Protein AF-G0PHS4-F1 (afdb_monomer)

Foldseek 3Di:
DDPVVLVVLQVVLVCCVPPVCNPVLLVAQADEDNVVSDPDDPSLLVSVQRHQEDDPDALVSQQVQDADPDAHEYEHELQNQQVLLCVLCPPPDDLVSSVVSLLVSHAARRHEEEYEYEWEQAEAAPPDDDQDGTWWGFLVSVLVNCVRNVYAEYEYEYAHPDDNDHDDCVSVVVVSGDTDDLQDDLPDADDDDAREHAEYEYECLRPDQLLDLLQDDDDPRNSRNLSNVVSCVRRYQYQYYEYDDSEDELLSQVRVQVNVVSVVVSVVVVLVSCVVVVHAQHEYHYEYEYEHPDLVVSLVCVVVVVRPDDDDPVQQVPFDDWDKDKDWAAPSDPPVDPVRRGTFIWIWTWGWGDDNSYTYIYTYIYGPVNLPDDDPRPRSVVVSVVTD

Radius of gyration: 22.69 Å; Cα contacts (8 Å, |Δi|>4): 704; chains: 1; bounding box: 53×57×62 Å

Sequence (388 aa):
MKVRDFNVWKALHDAIHLELIGEHRQSIRKFVGVERLCKDCEDCLAIAKIAEEYGPIKLRNLRRLEKVEHPRKLIITSQLLDHIAIECVSNFVSKEECFERLDNIIKPDLSRDTLILWLSESQKKRGNTGLRNHFHIPLEILEMLIRKWCIKHLRIHFVFEGYNTIHMDYWMDTEYFTAFRFNDREDFVVREPRMKLDSIEVDLIDSFYCRRDFARVSAAGDRGYSNLLVNIQKVFSTNLISIKNLFKSSLELPEVHIAFRRILKILSKSGRIQIDCKEPVLTVNFEHLILIPDFLEFSSNAEQGNVTYFDVPEEFSNSKSPSFFVSRRPPLEPIYSPKGVMNMKFIGKKYVIEHNGVVFNLGIFLNETAVNQETTNRNVKEFLNFFV

Mean predicted aligned error: 9.11 Å

Secondary structure (DSSP, 8-state):
--HHHHHHHHHHHHHIIIIIIGGGGGG--EEESGGGT-SS-HHHHHHHTT-SEEEPPPHHHHHHPPP-SS-BEEEEEHHHHHHHHHHHHTTS--HHHHHHHHHHHS-TTS-BEEEEEEEESS-B-TT--S--PPPPEEHHHHHHHHHHTTEEEEEEEEETT--S-B---GGGGG--S-EE-TT--TT--PPSSPEE-SEEEEE-TT-SHHHHHHHS---TT--SGGGHHHHHHHHEE-SEEEEEEEEEEGGGGGGHHHHHHHHHHHHHHHHHHHHHHT---EEEEEEEEEE-S-HHHHHHHHHTT-S------HHHHTSS-PEEEEEEE--SS--SSTT--SPEEEEEEEEEEEETTEEEEEEEEEEHHHHT-----HHHHHHHHHH-

Structure (mmCIF, N/CA/C/O backbone):
data_AF-G0PHS4-F1
#
_entry.id   AF-G0PHS4-F1
#
loop_
_atom_site.group_PDB
_atom_site.id
_atom_site.type_symbol
_atom_site.label_atom_id
_atom_site.label_alt_id
_atom_site.label_comp_id
_atom_site.label_asym_id
_atom_site.label_entity_id
_atom_site.label_seq_id
_atom_site.pdbx_PDB_ins_code
_atom_site.Cartn_x
_atom_site.Cartn_y
_atom_site.Cartn_z
_atom_site.occupancy
_atom_site.B_iso_or_equiv
_atom_site.auth_seq_id
_atom_site.auth_comp_id
_atom_site.auth_asym_id
_atom_site.auth_atom_id
_atom_site.pdbx_PDB_model_num
ATOM 1 N N . MET A 1 1 ? 23.741 -17.208 -2.038 1.00 48.12 1 MET A N 1
ATOM 2 C CA . MET A 1 1 ? 22.849 -18.379 -1.872 1.00 48.12 1 MET A CA 1
ATOM 3 C C . MET A 1 1 ? 23.711 -19.626 -1.914 1.00 48.12 1 MET A C 1
ATOM 5 O O . MET A 1 1 ? 24.487 -19.746 -2.855 1.00 48.12 1 MET A O 1
ATOM 9 N N . LYS A 1 2 ? 23.660 -20.492 -0.895 1.00 39.34 2 LYS A N 1
ATOM 10 C CA . LYS A 1 2 ? 24.432 -21.745 -0.899 1.00 39.34 2 LYS A CA 1
ATOM 11 C C . LYS A 1 2 ? 23.726 -22.754 -1.817 1.00 39.34 2 LYS A C 1
ATOM 13 O O . LYS A 1 2 ? 22.506 -22.746 -1.918 1.00 39.34 2 LYS A O 1
ATOM 18 N N . VAL A 1 3 ? 24.485 -23.628 -2.479 1.00 48.12 3 VAL A N 1
ATOM 19 C CA . VAL A 1 3 ? 23.985 -24.610 -3.471 1.00 48.12 3 VAL A CA 1
ATOM 20 C C . VAL A 1 3 ? 22.869 -25.516 -2.915 1.00 48.12 3 VAL A C 1
ATOM 22 O O . VAL A 1 3 ? 21.973 -25.903 -3.658 1.00 48.12 3 VAL A O 1
ATOM 25 N N . ARG A 1 4 ? 22.863 -25.791 -1.600 1.00 45.81 4 ARG A N 1
ATOM 26 C CA . ARG A 1 4 ? 21.818 -26.586 -0.926 1.00 45.81 4 ARG A CA 1
ATOM 27 C C . ARG A 1 4 ? 20.432 -25.931 -0.928 1.00 45.81 4 ARG A C 1
ATOM 29 O O . ARG A 1 4 ? 19.447 -26.653 -1.006 1.00 45.81 4 ARG A O 1
ATOM 36 N N . ASP A 1 5 ? 20.349 -24.602 -0.913 1.00 64.31 5 ASP A N 1
ATOM 37 C CA . ASP A 1 5 ? 19.058 -23.904 -0.867 1.00 64.31 5 ASP A CA 1
ATOM 38 C C . ASP A 1 5 ? 18.329 -24.014 -2.215 1.00 64.31 5 ASP A C 1
ATOM 40 O O . ASP A 1 5 ? 17.113 -24.156 -2.266 1.00 64.31 5 ASP A O 1
ATOM 44 N N . PHE A 1 6 ? 19.068 -23.998 -3.332 1.00 68.19 6 PHE A N 1
ATOM 45 C CA . PHE A 1 6 ? 18.485 -23.946 -4.677 1.00 68.19 6 PHE A CA 1
ATOM 46 C C . PHE A 1 6 ? 17.648 -25.184 -5.034 1.00 68.19 6 PHE A C 1
ATOM 48 O O . PHE A 1 6 ? 16.579 -25.043 -5.623 1.00 68.19 6 PHE A O 1
ATOM 55 N N . ASN A 1 7 ? 18.097 -26.383 -4.648 1.00 76.50 7 ASN A N 1
ATOM 56 C CA . ASN A 1 7 ? 17.364 -27.621 -4.932 1.00 76.50 7 ASN A CA 1
ATOM 57 C C . ASN A 1 7 ? 16.054 -27.709 -4.139 1.00 76.50 7 ASN A C 1
ATOM 59 O O . ASN A 1 7 ? 15.061 -28.195 -4.671 1.00 76.50 7 ASN A O 1
ATOM 63 N N . VAL A 1 8 ? 16.031 -27.189 -2.907 1.00 83.75 8 VAL A N 1
ATOM 64 C CA . VAL A 1 8 ? 14.815 -27.128 -2.081 1.00 83.75 8 VAL A CA 1
ATOM 65 C C . VAL A 1 8 ? 13.806 -26.155 -2.687 1.00 83.75 8 VAL A C 1
ATOM 67 O O . VAL A 1 8 ? 12.642 -26.508 -2.851 1.00 83.75 8 VAL A O 1
ATOM 70 N N . TRP A 1 9 ? 14.250 -24.960 -3.090 1.00 83.56 9 TRP A N 1
ATOM 71 C CA . TRP A 1 9 ? 13.376 -23.971 -3.731 1.00 83.56 9 TRP A CA 1
ATOM 72 C C . TRP A 1 9 ? 12.781 -24.481 -5.041 1.00 83.56 9 TRP A C 1
ATOM 74 O O . TRP A 1 9 ? 11.598 -24.267 -5.298 1.00 83.56 9 TRP A O 1
ATOM 84 N N . LYS A 1 10 ? 13.584 -25.190 -5.843 1.00 84.75 10 LYS A N 1
ATOM 85 C CA . LYS A 1 10 ? 13.115 -25.803 -7.084 1.00 84.75 10 LYS A CA 1
ATOM 86 C C . LYS A 1 10 ? 12.106 -26.924 -6.821 1.00 84.75 10 LYS A C 1
ATOM 88 O O . LYS A 1 10 ? 11.050 -26.920 -7.433 1.00 84.75 10 LYS A O 1
ATOM 93 N N . ALA A 1 11 ? 12.389 -27.832 -5.887 1.00 88.31 11 ALA A N 1
ATOM 94 C CA . ALA A 1 11 ? 11.456 -28.904 -5.539 1.00 88.31 11 ALA A CA 1
ATOM 95 C C . ALA A 1 11 ? 10.117 -28.351 -5.024 1.00 88.31 11 ALA A C 1
ATOM 97 O O . ALA A 1 11 ? 9.062 -28.824 -5.432 1.00 88.31 11 ALA A O 1
ATOM 98 N N . LEU A 1 12 ? 10.152 -27.306 -4.189 1.00 89.81 12 LEU A N 1
ATOM 99 C CA . LEU A 1 12 ? 8.945 -26.635 -3.710 1.00 89.81 12 LEU A CA 1
ATOM 100 C C . LEU A 1 12 ? 8.177 -25.946 -4.847 1.00 89.81 12 LEU A C 1
ATOM 102 O O . LEU A 1 12 ? 6.957 -26.053 -4.913 1.00 89.81 12 LEU A O 1
ATOM 106 N N . HIS A 1 13 ? 8.878 -25.253 -5.747 1.00 91.31 13 HIS A N 1
ATOM 107 C CA . HIS A 1 13 ? 8.275 -24.662 -6.940 1.00 91.31 13 HIS A CA 1
ATOM 108 C C . HIS A 1 13 ? 7.559 -25.718 -7.793 1.00 91.31 13 HIS A C 1
ATOM 110 O O . HIS A 1 13 ? 6.400 -25.532 -8.162 1.00 91.31 13 HIS A O 1
ATOM 116 N N . ASP A 1 14 ? 8.234 -26.830 -8.075 1.00 90.31 14 ASP A N 1
ATOM 117 C CA . ASP A 1 14 ? 7.697 -27.893 -8.919 1.00 90.31 14 ASP A CA 1
ATOM 118 C C . ASP A 1 14 ? 6.492 -28.565 -8.237 1.00 90.31 14 ASP A C 1
ATOM 120 O O . ASP A 1 14 ? 5.463 -28.757 -8.881 1.00 90.31 14 ASP A O 1
ATOM 124 N N . ALA A 1 15 ? 6.548 -28.801 -6.920 1.00 91.94 15 ALA A N 1
ATOM 125 C CA . ALA A 1 15 ? 5.415 -29.306 -6.141 1.00 91.94 15 ALA A CA 1
ATOM 126 C C . ALA A 1 15 ? 4.210 -28.348 -6.164 1.00 91.94 15 ALA A C 1
ATOM 128 O O . ALA A 1 15 ? 3.079 -28.786 -6.349 1.00 91.94 15 ALA A O 1
ATOM 129 N N . ILE A 1 16 ? 4.418 -27.030 -6.062 1.00 90.62 16 ILE A N 1
ATOM 130 C CA . ILE A 1 16 ? 3.322 -26.053 -6.193 1.00 90.62 16 ILE A CA 1
ATOM 131 C C . ILE A 1 16 ? 2.664 -26.169 -7.571 1.00 90.62 16 ILE A C 1
ATOM 133 O O . ILE A 1 16 ? 1.439 -26.200 -7.670 1.00 90.62 16 ILE A O 1
ATOM 137 N N . HIS A 1 17 ? 3.456 -26.250 -8.639 1.00 90.94 17 HIS A N 1
ATOM 138 C CA . HIS A 1 17 ? 2.921 -26.329 -9.996 1.00 90.94 17 HIS A CA 1
ATOM 139 C C . HIS A 1 17 ? 2.239 -27.664 -10.312 1.00 90.94 17 HIS A C 1
ATOM 141 O O . HIS A 1 17 ? 1.251 -27.666 -11.047 1.00 90.94 17 HIS A O 1
ATOM 147 N N . LEU A 1 18 ? 2.759 -28.776 -9.790 1.00 90.62 18 LEU A N 1
ATOM 148 C CA . LEU A 1 18 ? 2.270 -30.123 -10.087 1.00 90.62 18 LEU A CA 1
ATOM 149 C C . LEU A 1 18 ? 1.137 -30.555 -9.154 1.00 90.62 18 LEU A C 1
ATOM 151 O O . LEU A 1 18 ? 0.143 -31.094 -9.628 1.00 90.62 18 LEU A O 1
ATOM 155 N N . GLU A 1 19 ? 1.269 -30.304 -7.852 1.00 91.38 19 GLU A N 1
ATOM 156 C CA . GLU A 1 19 ? 0.361 -30.839 -6.831 1.00 91.38 19 GLU A CA 1
ATOM 157 C C . GLU A 1 19 ? -0.712 -29.831 -6.414 1.00 91.38 19 GLU A C 1
ATOM 159 O O . GLU A 1 19 ? -1.876 -30.201 -6.284 1.00 91.38 19 GLU A O 1
ATOM 164 N N . LEU A 1 20 ? -0.351 -28.556 -6.211 1.00 89.25 20 LEU A N 1
ATOM 165 C CA . LEU A 1 20 ? -1.313 -27.544 -5.744 1.00 89.25 20 LEU A CA 1
ATOM 166 C C . LEU A 1 20 ? -2.090 -26.893 -6.887 1.00 89.25 20 LEU A C 1
ATOM 168 O O . LEU A 1 20 ? -3.297 -26.692 -6.781 1.00 89.25 20 LEU A O 1
ATOM 172 N N . ILE A 1 21 ? -1.398 -26.521 -7.963 1.00 90.75 21 ILE A N 1
ATOM 173 C CA . ILE A 1 21 ? -2.022 -25.885 -9.127 1.00 90.75 21 ILE A CA 1
ATOM 174 C C . ILE A 1 21 ? -2.542 -26.957 -10.086 1.00 90.75 21 ILE A C 1
ATOM 176 O O . ILE A 1 21 ? -3.690 -26.879 -10.524 1.00 90.75 21 ILE A O 1
ATOM 180 N N . GLY A 1 22 ? -1.701 -27.943 -10.416 1.00 88.81 22 GLY A N 1
ATOM 181 C CA . GLY A 1 22 ? -2.051 -29.075 -11.271 1.00 88.81 22 GLY A CA 1
ATOM 182 C C . GLY A 1 22 ? -2.713 -28.643 -12.581 1.00 88.81 22 GLY A C 1
ATOM 183 O O . GLY A 1 22 ? -2.204 -27.783 -13.308 1.00 88.81 22 GLY A O 1
ATOM 184 N N . GLU A 1 23 ? -3.878 -29.224 -12.864 1.00 88.12 23 GLU A N 1
ATOM 185 C CA . GLU A 1 23 ? -4.691 -28.938 -14.055 1.00 88.12 23 GLU A CA 1
ATOM 186 C C . GLU A 1 23 ? -5.498 -27.632 -13.940 1.00 88.12 23 GLU A C 1
ATOM 188 O O . GLU A 1 23 ? -5.992 -27.099 -14.934 1.00 88.12 23 GLU A O 1
ATOM 193 N N . HIS A 1 24 ? -5.591 -27.046 -12.745 1.00 88.19 24 HIS A N 1
ATOM 194 C CA . HIS A 1 24 ? -6.433 -25.882 -12.466 1.00 88.19 24 HIS A CA 1
ATOM 195 C C . HIS A 1 24 ? -5.766 -24.537 -12.790 1.00 88.19 24 HIS A C 1
ATOM 197 O O . HIS A 1 24 ? -6.253 -23.488 -12.363 1.00 88.19 24 HIS A O 1
ATOM 203 N N . ARG A 1 25 ? -4.686 -24.527 -13.586 1.00 84.25 25 ARG A N 1
ATOM 204 C CA . ARG A 1 25 ? -3.913 -23.321 -13.956 1.00 84.25 25 ARG A CA 1
ATOM 205 C C . ARG A 1 25 ? -4.791 -22.172 -14.451 1.00 84.25 25 ARG A C 1
ATOM 207 O O . ARG A 1 25 ? -4.609 -21.042 -14.016 1.00 84.25 25 ARG A O 1
ATOM 214 N N . GLN A 1 26 ? -5.772 -22.475 -15.302 1.00 85.62 26 GLN A N 1
ATOM 215 C CA . GLN A 1 26 ? -6.677 -21.483 -15.899 1.00 85.62 26 GLN A CA 1
ATOM 216 C C . GLN A 1 26 ? -7.632 -20.826 -14.888 1.00 85.62 26 GLN A C 1
ATOM 218 O O . GLN A 1 26 ? -8.225 -19.794 -15.178 1.00 85.62 26 GLN A O 1
ATOM 223 N N . SER A 1 27 ? -7.783 -21.406 -13.695 1.00 88.12 27 SER A N 1
ATOM 224 C CA . SER A 1 27 ? -8.666 -20.885 -12.644 1.00 88.12 27 SER A CA 1
ATOM 225 C C . SER A 1 27 ? -7.956 -19.966 -11.642 1.00 88.12 27 SER A C 1
ATOM 227 O O . SER A 1 27 ? -8.602 -19.381 -10.769 1.00 88.12 27 SER A O 1
ATOM 229 N N . ILE A 1 28 ? -6.629 -19.824 -11.749 1.00 89.25 28 ILE A N 1
ATOM 230 C CA . ILE A 1 28 ? -5.829 -19.039 -10.809 1.00 89.25 28 ILE A CA 1
ATOM 231 C C . ILE A 1 28 ? -6.103 -17.547 -11.004 1.00 89.25 28 ILE A C 1
ATOM 233 O O . ILE A 1 28 ? -5.640 -16.923 -11.955 1.00 89.25 28 ILE A O 1
ATOM 237 N N . ARG A 1 29 ? -6.822 -16.953 -10.047 1.00 89.62 29 ARG A N 1
ATOM 238 C CA . ARG A 1 29 ? -7.102 -15.508 -10.038 1.00 89.62 29 ARG A CA 1
ATOM 239 C C . ARG A 1 29 ? -5.981 -14.685 -9.418 1.00 89.62 29 ARG A C 1
ATOM 241 O O . ARG A 1 29 ? -5.721 -13.573 -9.863 1.00 89.62 29 ARG A O 1
ATOM 248 N N . LYS A 1 30 ? -5.320 -15.221 -8.390 1.00 91.38 30 LYS A N 1
ATOM 249 C CA . LYS A 1 30 ? -4.234 -14.547 -7.670 1.00 91.38 30 LYS A CA 1
ATOM 250 C C . LYS A 1 30 ? -2.984 -15.404 -7.684 1.00 91.38 30 LYS A C 1
ATOM 252 O O . LYS A 1 30 ? -3.014 -16.534 -7.207 1.00 91.38 30 LYS A O 1
ATOM 257 N N . PHE A 1 31 ? -1.891 -14.851 -8.191 1.00 90.31 31 PHE A N 1
ATOM 258 C CA . PHE A 1 31 ? -0.603 -15.526 -8.244 1.00 90.31 31 PHE A CA 1
ATOM 259 C C . PHE A 1 31 ? 0.480 -14.600 -7.694 1.00 90.31 31 PHE A C 1
ATOM 261 O O . PHE A 1 31 ? 1.096 -13.821 -8.423 1.00 90.31 31 PHE A O 1
ATOM 268 N N . VAL A 1 32 ? 0.645 -14.651 -6.370 1.00 89.56 32 VAL A N 1
ATOM 269 C CA . VAL A 1 32 ? 1.466 -13.711 -5.603 1.00 89.56 32 VAL A CA 1
ATOM 270 C C . VAL A 1 32 ? 2.495 -14.455 -4.752 1.00 89.56 32 VAL A C 1
ATOM 272 O O . VAL A 1 32 ? 2.148 -15.433 -4.097 1.00 89.56 32 VAL A O 1
ATOM 275 N N . GLY A 1 33 ? 3.754 -14.008 -4.743 1.00 83.25 33 GLY A N 1
ATOM 276 C CA . GLY A 1 33 ? 4.807 -14.530 -3.853 1.00 83.25 33 GLY A CA 1
ATOM 277 C C . GLY A 1 33 ? 5.612 -15.727 -4.389 1.00 83.25 33 GLY A C 1
ATOM 278 O O . GLY A 1 33 ? 6.630 -16.100 -3.799 1.00 83.25 33 GLY A O 1
ATOM 279 N N . VAL A 1 34 ? 5.210 -16.330 -5.514 1.00 82.75 34 VAL A N 1
ATOM 280 C CA . VAL A 1 34 ? 5.909 -17.485 -6.125 1.00 82.75 34 VAL A CA 1
ATOM 281 C C . VAL A 1 34 ? 7.213 -17.075 -6.824 1.00 82.75 34 VAL A C 1
ATOM 283 O O . VAL A 1 34 ? 8.114 -17.893 -7.024 1.00 82.75 34 VAL A O 1
ATOM 286 N N . GLU A 1 35 ? 7.403 -15.786 -7.106 1.00 76.44 35 GLU A N 1
ATOM 287 C CA . GLU A 1 35 ? 8.644 -15.235 -7.654 1.00 76.44 35 GLU A CA 1
ATOM 288 C C . GLU A 1 35 ? 9.862 -15.467 -6.742 1.00 76.44 35 GLU A C 1
ATOM 290 O O . GLU A 1 35 ? 11.004 -15.367 -7.197 1.00 76.44 35 GLU A O 1
ATOM 295 N N . ARG A 1 36 ? 9.633 -15.796 -5.465 1.00 72.81 36 ARG A N 1
ATOM 296 C CA . ARG A 1 36 ? 10.658 -16.218 -4.496 1.00 72.81 36 ARG A CA 1
ATOM 297 C C . ARG A 1 36 ? 11.293 -17.555 -4.860 1.00 72.81 36 ARG A C 1
ATOM 299 O O . ARG A 1 36 ? 12.487 -17.759 -4.662 1.00 72.81 36 ARG A O 1
ATOM 306 N N . LEU A 1 37 ? 10.465 -18.458 -5.369 1.00 78.94 37 LEU A N 1
ATOM 307 C CA . LEU A 1 37 ? 10.803 -19.851 -5.648 1.00 78.94 37 LEU A CA 1
ATOM 308 C C . LEU A 1 37 ? 11.294 -20.002 -7.088 1.00 78.94 37 LEU A C 1
ATOM 310 O O . LEU A 1 37 ? 12.074 -20.898 -7.403 1.00 78.94 37 LEU A O 1
ATOM 314 N N . CYS A 1 38 ? 10.849 -19.092 -7.959 1.00 79.81 38 CYS A N 1
ATOM 315 C CA . CYS A 1 38 ? 11.047 -19.173 -9.391 1.00 79.81 38 CYS A CA 1
ATOM 316 C C . CYS A 1 38 ? 11.918 -18.044 -9.954 1.00 79.81 38 CYS A C 1
ATOM 318 O O . CYS A 1 38 ? 11.714 -16.859 -9.681 1.00 79.81 38 CYS A O 1
ATOM 320 N N . LYS A 1 39 ? 12.843 -18.398 -10.851 1.00 73.12 39 LYS A N 1
ATOM 321 C CA . LYS A 1 39 ? 13.590 -17.448 -11.693 1.00 73.12 39 LYS A CA 1
ATOM 322 C C . LYS A 1 39 ? 12.902 -17.235 -13.048 1.00 73.12 39 LYS A C 1
ATOM 324 O O . LYS A 1 39 ? 13.546 -17.377 -14.085 1.00 73.12 39 LYS A O 1
ATOM 329 N N . ASP A 1 40 ? 11.619 -16.879 -13.023 1.00 76.56 40 ASP A N 1
ATOM 330 C CA . ASP A 1 40 ? 10.860 -16.466 -14.212 1.00 76.56 40 ASP A CA 1
ATOM 331 C C . ASP A 1 40 ? 10.685 -17.582 -15.261 1.00 76.56 40 ASP A C 1
ATOM 333 O O . ASP A 1 40 ? 10.993 -17.396 -16.441 1.00 76.56 40 ASP A O 1
ATOM 337 N N . CYS A 1 41 ? 10.230 -18.763 -14.823 1.00 87.12 41 CYS A N 1
ATOM 338 C CA . CYS A 1 41 ? 9.935 -19.887 -15.715 1.00 87.12 41 CYS A CA 1
ATOM 339 C C . CYS A 1 41 ? 8.684 -19.632 -16.572 1.00 87.12 41 CYS A C 1
ATOM 341 O O . CYS A 1 41 ? 7.844 -18.785 -16.253 1.00 87.12 41 CYS A O 1
ATOM 343 N N . GLU A 1 42 ? 8.549 -20.411 -17.647 1.00 88.06 42 GLU A N 1
ATOM 344 C CA . GLU A 1 42 ? 7.409 -20.316 -18.565 1.00 88.06 42 GLU A CA 1
ATOM 345 C C . GLU A 1 42 ? 6.075 -20.629 -17.886 1.00 88.06 42 GLU A C 1
ATOM 347 O O . GLU A 1 42 ? 5.093 -19.946 -18.158 1.00 88.06 42 GLU A O 1
ATOM 352 N N . ASP A 1 43 ? 6.034 -21.586 -16.954 1.00 88.69 43 ASP A N 1
ATOM 353 C CA . ASP A 1 43 ? 4.797 -21.925 -16.242 1.00 88.69 43 ASP A CA 1
ATOM 354 C C . ASP A 1 43 ? 4.299 -20.760 -15.374 1.00 88.69 43 ASP A C 1
ATOM 356 O O . ASP A 1 43 ? 3.117 -20.415 -15.403 1.00 88.69 43 ASP A O 1
ATOM 360 N N . CYS A 1 44 ? 5.199 -20.106 -14.633 1.00 89.69 44 CYS A N 1
ATOM 361 C CA . CYS A 1 44 ? 4.875 -18.911 -13.854 1.00 89.69 44 CYS A CA 1
ATOM 362 C C . CYS A 1 44 ? 4.407 -17.766 -14.756 1.00 89.69 44 CYS A C 1
ATOM 364 O O . CYS A 1 44 ? 3.459 -17.062 -14.411 1.00 89.69 44 CYS A O 1
ATOM 366 N N . LEU A 1 45 ? 5.061 -17.570 -15.906 1.00 87.94 45 LEU A N 1
ATOM 367 C CA . LEU A 1 45 ? 4.671 -16.532 -16.856 1.00 87.94 45 LEU A CA 1
ATOM 368 C C . LEU A 1 45 ? 3.304 -16.825 -17.487 1.00 87.94 45 LEU A C 1
ATOM 370 O O . LEU A 1 45 ? 2.509 -15.904 -17.654 1.00 87.94 45 LEU A O 1
ATOM 374 N N . ALA A 1 46 ? 3.004 -18.085 -17.806 1.00 88.44 46 ALA A N 1
ATOM 375 C CA . ALA A 1 46 ? 1.709 -18.481 -18.347 1.00 88.44 46 ALA A CA 1
ATOM 376 C C . ALA A 1 46 ? 0.570 -18.149 -17.370 1.00 88.44 46 ALA A C 1
ATOM 378 O O . ALA A 1 46 ? -0.438 -17.581 -17.782 1.00 88.44 46 ALA A O 1
ATOM 379 N N . ILE A 1 47 ? 0.762 -18.403 -16.071 1.00 89.31 47 ILE A N 1
ATOM 380 C CA . ILE A 1 47 ? -0.202 -18.005 -15.033 1.00 89.31 47 ILE A CA 1
ATOM 381 C C . ILE A 1 47 ? -0.254 -16.477 -14.897 1.00 89.31 47 ILE A C 1
ATOM 383 O O . ILE A 1 47 ? -1.334 -15.892 -14.833 1.00 89.31 47 ILE A O 1
ATOM 387 N N . ALA A 1 48 ? 0.899 -15.803 -14.920 1.00 87.69 48 ALA A N 1
ATOM 388 C CA . ALA A 1 48 ? 0.971 -14.343 -14.870 1.00 87.69 48 ALA A CA 1
ATOM 389 C C . ALA A 1 48 ? 0.192 -13.669 -16.010 1.00 87.69 48 ALA A C 1
ATOM 391 O O . ALA A 1 48 ? -0.345 -12.581 -15.821 1.00 87.69 48 ALA A O 1
ATOM 392 N N . LYS A 1 49 ? 0.114 -14.310 -17.185 1.00 86.50 49 LYS A N 1
ATOM 393 C CA . LYS A 1 49 ? -0.648 -13.833 -18.347 1.00 86.50 49 LYS A CA 1
ATOM 394 C C . LYS A 1 49 ? -2.164 -13.931 -18.182 1.00 86.50 49 LYS A C 1
ATOM 396 O O . LYS A 1 49 ? -2.851 -13.201 -18.892 1.00 86.50 49 LYS A O 1
ATOM 401 N N . ILE A 1 50 ? -2.684 -14.718 -17.241 1.00 86.81 50 ILE A N 1
ATOM 402 C CA . ILE A 1 50 ? -4.134 -14.889 -17.028 1.00 86.81 50 ILE A CA 1
ATOM 403 C C . ILE A 1 50 ? -4.630 -14.374 -15.671 1.00 86.81 50 ILE A C 1
ATOM 405 O O . ILE A 1 50 ? -5.790 -13.994 -15.564 1.00 86.81 50 ILE A O 1
ATOM 409 N N . ALA A 1 51 ? -3.768 -14.301 -14.655 1.00 88.81 51 ALA A N 1
ATOM 410 C CA . ALA A 1 51 ? -4.172 -13.911 -13.308 1.00 88.81 51 ALA A CA 1
ATOM 411 C C . ALA A 1 51 ? -4.727 -12.473 -13.249 1.00 88.81 51 ALA A C 1
ATOM 413 O O . ALA A 1 51 ? -4.221 -11.555 -13.908 1.00 88.81 51 ALA A O 1
ATOM 414 N N . GLU A 1 52 ? -5.750 -12.277 -12.415 1.00 89.94 52 GLU A N 1
ATOM 415 C CA . GLU A 1 52 ? -6.333 -10.970 -12.089 1.00 89.94 52 GLU A CA 1
ATOM 416 C C . GLU A 1 52 ? -5.395 -10.158 -11.184 1.00 89.94 52 GLU A C 1
ATOM 418 O O . GLU A 1 52 ? -5.348 -8.935 -11.278 1.00 89.94 52 GLU A O 1
ATOM 423 N N . GLU A 1 53 ? -4.636 -10.828 -10.314 1.00 91.81 53 GLU A N 1
ATOM 424 C CA . GLU A 1 53 ? -3.647 -10.228 -9.415 1.00 91.81 53 GLU A CA 1
ATOM 425 C C . GLU A 1 53 ? -2.325 -11.001 -9.499 1.00 91.81 53 GLU A C 1
ATOM 427 O O . GLU A 1 53 ? -2.285 -12.202 -9.218 1.00 91.81 53 GLU A O 1
ATOM 432 N N . TYR A 1 54 ? -1.245 -10.323 -9.896 1.00 90.25 54 TYR A N 1
ATOM 433 C CA . TYR A 1 54 ? 0.061 -10.947 -10.127 1.00 90.25 54 TYR A CA 1
ATOM 434 C C . TYR A 1 54 ? 1.230 -10.103 -9.615 1.00 90.25 54 TYR A C 1
ATOM 436 O O . TYR A 1 54 ? 1.292 -8.893 -9.837 1.00 90.25 54 TYR A O 1
ATOM 444 N N . GLY A 1 55 ? 2.211 -10.781 -9.022 1.00 89.44 55 GLY A N 1
ATOM 445 C CA . GLY A 1 55 ? 3.556 -10.268 -8.773 1.00 89.44 55 GLY A CA 1
ATOM 446 C C . GLY A 1 55 ? 4.109 -10.719 -7.417 1.00 89.44 55 GLY A C 1
ATOM 447 O O . GLY A 1 55 ? 3.583 -11.658 -6.833 1.00 89.44 55 GLY A O 1
ATOM 448 N N . PRO A 1 56 ? 5.139 -10.061 -6.870 1.00 90.31 56 PRO A N 1
ATOM 449 C CA . PRO A 1 56 ? 5.953 -9.011 -7.471 1.00 90.31 56 PRO A CA 1
ATOM 450 C C . PRO A 1 56 ? 6.489 -9.293 -8.881 1.00 90.31 56 PRO A C 1
ATOM 452 O O . PRO A 1 56 ? 7.067 -10.344 -9.156 1.00 90.31 56 PRO A O 1
ATOM 455 N N . ILE A 1 57 ? 6.343 -8.321 -9.780 1.00 89.19 57 ILE A N 1
ATOM 456 C CA . ILE A 1 57 ? 6.924 -8.372 -11.124 1.00 89.19 57 ILE A CA 1
ATOM 457 C C . ILE A 1 57 ? 8.438 -8.166 -11.042 1.00 89.19 57 ILE A C 1
ATOM 459 O O . ILE A 1 57 ? 8.928 -7.244 -10.390 1.00 89.19 57 ILE A O 1
ATOM 463 N N . LYS A 1 58 ? 9.188 -8.985 -11.783 1.00 88.62 58 LYS A N 1
ATOM 464 C CA . LYS A 1 58 ? 10.615 -8.768 -12.053 1.00 88.62 58 LYS A CA 1
ATOM 465 C C . LYS A 1 58 ? 10.817 -8.106 -13.410 1.00 88.62 58 LYS A C 1
ATOM 467 O O . LYS A 1 58 ? 10.014 -8.296 -14.318 1.00 88.62 58 LYS A O 1
ATOM 472 N N . LEU A 1 59 ? 11.940 -7.411 -13.582 1.00 89.50 59 LEU A N 1
ATOM 473 C CA . LEU A 1 59 ? 12.273 -6.686 -14.814 1.00 89.50 59 LEU A CA 1
ATOM 474 C C . LEU A 1 59 ? 12.204 -7.564 -16.074 1.00 89.50 59 LEU A C 1
ATOM 476 O O . LEU A 1 59 ? 11.707 -7.135 -17.113 1.00 89.50 59 LEU A O 1
ATOM 480 N N . ARG A 1 60 ? 12.636 -8.828 -15.975 1.00 88.06 60 ARG A N 1
ATOM 481 C CA . ARG A 1 60 ? 12.525 -9.789 -17.079 1.00 88.06 60 ARG A CA 1
ATOM 482 C C . ARG A 1 60 ? 11.067 -10.070 -17.445 1.00 88.06 60 ARG A C 1
ATOM 484 O O . ARG A 1 60 ? 10.736 -10.049 -18.624 1.00 88.06 60 ARG A O 1
ATOM 491 N N . ASN A 1 61 ? 10.197 -10.293 -16.460 1.00 87.25 61 ASN A N 1
ATOM 492 C CA . ASN A 1 61 ? 8.774 -10.539 -16.710 1.00 87.25 61 ASN A CA 1
ATOM 493 C C . ASN A 1 61 ? 8.074 -9.284 -17.217 1.00 87.25 61 ASN A C 1
ATOM 495 O O . ASN A 1 61 ? 7.283 -9.391 -18.143 1.00 87.25 61 ASN A O 1
ATOM 499 N N . LEU A 1 62 ? 8.426 -8.102 -16.706 1.00 89.44 62 LEU A N 1
ATOM 500 C CA . LEU A 1 62 ? 7.907 -6.823 -17.194 1.00 89.44 62 LEU A CA 1
ATOM 501 C C . LEU A 1 62 ? 8.049 -6.686 -18.722 1.00 89.44 62 LEU A C 1
ATOM 503 O O . LEU A 1 62 ? 7.123 -6.244 -19.393 1.00 89.44 62 LEU A O 1
ATOM 507 N N . ARG A 1 63 ? 9.175 -7.138 -19.289 1.00 87.75 63 ARG A N 1
ATOM 508 C CA . ARG A 1 63 ? 9.414 -7.126 -20.746 1.00 87.75 63 ARG A CA 1
ATOM 509 C C . ARG A 1 63 ? 8.611 -8.160 -21.520 1.00 87.75 63 ARG A C 1
ATOM 511 O O . ARG A 1 63 ? 8.382 -7.976 -22.714 1.00 87.75 63 ARG A O 1
ATOM 518 N N . ARG A 1 64 ? 8.266 -9.269 -20.875 1.00 88.19 64 ARG A N 1
ATOM 519 C CA . ARG A 1 64 ? 7.646 -10.445 -21.498 1.00 88.19 64 ARG A CA 1
ATOM 520 C C . ARG A 1 64 ? 6.132 -10.472 -21.342 1.00 88.19 64 ARG A C 1
ATOM 522 O O . ARG A 1 64 ? 5.470 -11.196 -22.078 1.00 88.19 64 ARG A O 1
ATOM 529 N N . LEU A 1 65 ? 5.600 -9.732 -20.375 1.00 86.38 65 LEU A N 1
ATOM 530 C CA . LEU A 1 65 ? 4.170 -9.553 -20.228 1.00 86.38 65 LEU A CA 1
ATOM 531 C C . LEU A 1 65 ? 3.639 -8.825 -21.462 1.00 86.38 65 LEU A C 1
ATOM 533 O O . LEU A 1 65 ? 4.217 -7.852 -21.950 1.00 86.38 65 LEU A O 1
ATOM 537 N N . GLU A 1 66 ? 2.552 -9.368 -21.983 1.00 81.19 66 GLU A N 1
ATOM 538 C CA . GLU A 1 66 ? 1.810 -8.812 -23.102 1.00 81.19 66 GLU A CA 1
ATOM 539 C C . GLU A 1 66 ? 0.613 -8.030 -22.566 1.00 81.19 66 GLU A C 1
ATOM 541 O O . GLU A 1 66 ? 0.223 -8.166 -21.401 1.00 81.19 66 GLU A O 1
ATOM 546 N N . LYS A 1 67 ? 0.036 -7.208 -23.441 1.00 76.69 67 LYS A N 1
ATOM 547 C CA . LYS A 1 67 ? -1.215 -6.509 -23.173 1.00 76.69 67 LYS A CA 1
ATOM 548 C C . LYS A 1 67 ? -2.307 -7.509 -22.805 1.00 76.69 67 LYS A C 1
ATOM 550 O O . LYS A 1 67 ? -2.403 -8.581 -23.400 1.00 76.69 67 LYS A O 1
ATOM 555 N N . VAL A 1 68 ? -3.149 -7.120 -21.856 1.00 72.19 68 VAL A N 1
ATOM 556 C CA . VAL A 1 68 ? -4.301 -7.915 -21.433 1.00 72.19 68 VAL A CA 1
ATOM 557 C C . VAL A 1 68 ? -5.608 -7.192 -21.698 1.00 72.19 68 VAL A C 1
ATOM 559 O O . VAL A 1 68 ? -5.682 -5.966 -21.634 1.00 72.19 68 VAL A O 1
ATOM 562 N N . GLU A 1 69 ? -6.644 -7.965 -22.014 1.00 66.25 69 GLU A N 1
ATOM 563 C CA . GLU A 1 69 ? -7.976 -7.434 -22.331 1.00 66.25 69 GLU A CA 1
ATOM 564 C C . GLU A 1 69 ? -8.753 -6.994 -21.081 1.00 66.25 69 GLU A C 1
ATOM 566 O O . GLU A 1 69 ? -9.628 -6.134 -21.166 1.00 66.25 69 GLU A O 1
ATOM 571 N N . HIS A 1 70 ? -8.401 -7.530 -19.909 1.00 68.88 70 HIS A N 1
ATOM 572 C CA . HIS A 1 70 ? -9.130 -7.331 -18.657 1.00 68.88 70 HIS A CA 1
ATOM 573 C C . HIS A 1 70 ? -8.325 -6.482 -17.657 1.00 68.88 70 HIS A C 1
ATOM 575 O O . HIS A 1 70 ? -7.091 -6.540 -17.666 1.00 68.88 70 HIS A O 1
ATOM 581 N N . PRO A 1 71 ? -8.990 -5.716 -16.766 1.00 67.62 71 PRO A N 1
ATOM 582 C CA . PRO A 1 71 ? -8.322 -5.042 -15.657 1.00 67.62 71 PRO A CA 1
ATOM 583 C C . PRO A 1 71 ? -7.523 -6.035 -14.809 1.00 67.62 71 PRO A C 1
ATOM 585 O O . PRO A 1 71 ? -8.040 -7.070 -14.392 1.00 67.62 71 PRO A O 1
ATOM 588 N N . ARG A 1 72 ? -6.257 -5.705 -14.552 1.00 84.75 72 ARG A N 1
ATOM 589 C CA . ARG A 1 72 ? -5.317 -6.543 -13.801 1.00 84.75 72 ARG A CA 1
ATOM 590 C C . ARG A 1 72 ? -4.638 -5.725 -12.723 1.00 84.75 72 ARG A C 1
ATOM 592 O O . ARG A 1 72 ? -4.141 -4.636 -12.996 1.00 84.75 72 ARG A O 1
ATOM 599 N N . LYS A 1 73 ? -4.506 -6.314 -11.539 1.00 91.81 73 LYS A N 1
ATOM 600 C CA . LYS A 1 73 ? -3.714 -5.788 -10.433 1.00 91.81 73 LYS A CA 1
ATOM 601 C C . LYS A 1 73 ? -2.284 -6.290 -10.539 1.00 91.81 73 LYS A C 1
ATOM 603 O O . LYS A 1 73 ? -2.029 -7.493 -10.472 1.00 91.81 73 LYS A O 1
ATOM 608 N N . LEU A 1 74 ? -1.354 -5.365 -10.713 1.00 92.31 74 LEU A N 1
ATOM 609 C CA . LEU A 1 74 ? 0.067 -5.680 -10.783 1.00 92.31 74 LEU A CA 1
A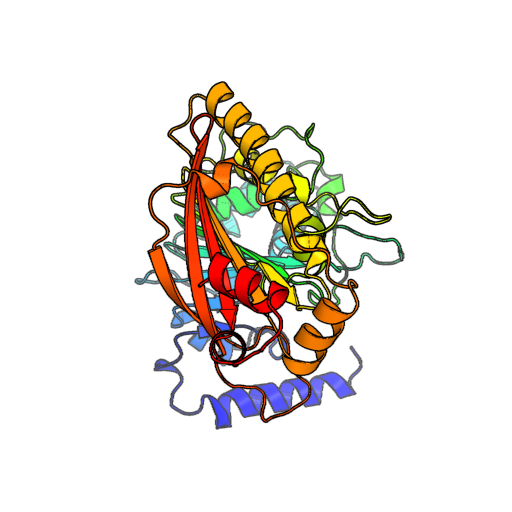TOM 610 C C . LEU A 1 74 ? 0.762 -5.276 -9.493 1.00 92.31 74 LEU A C 1
ATOM 612 O O . LEU A 1 74 ? 0.590 -4.158 -9.016 1.00 92.31 74 LEU A O 1
ATOM 616 N N . ILE A 1 75 ? 1.554 -6.192 -8.944 1.00 93.88 75 ILE A N 1
ATOM 617 C CA . ILE A 1 75 ? 2.379 -5.945 -7.768 1.00 93.88 75 ILE A CA 1
ATOM 618 C C . ILE A 1 75 ? 3.789 -5.607 -8.237 1.00 93.88 75 ILE A C 1
ATOM 620 O O . ILE A 1 75 ? 4.449 -6.413 -8.893 1.00 93.88 75 ILE A O 1
ATOM 624 N N . ILE A 1 76 ? 4.268 -4.424 -7.879 1.00 93.94 76 ILE A N 1
ATOM 625 C CA . ILE A 1 76 ? 5.649 -3.988 -8.085 1.00 93.94 76 ILE A CA 1
ATOM 626 C C . ILE A 1 76 ? 6.314 -3.756 -6.733 1.00 93.94 76 ILE A C 1
ATOM 628 O O . ILE A 1 76 ? 5.647 -3.486 -5.739 1.00 93.94 76 ILE A O 1
ATOM 632 N N . THR A 1 77 ? 7.636 -3.843 -6.686 1.00 91.88 77 THR A N 1
ATOM 633 C CA . THR A 1 77 ? 8.420 -3.574 -5.473 1.00 91.88 77 THR A CA 1
ATOM 634 C C . THR A 1 77 ? 9.316 -2.364 -5.678 1.00 91.88 77 THR A C 1
ATOM 636 O O . THR A 1 77 ? 9.661 -2.035 -6.815 1.00 91.88 77 THR A O 1
ATOM 639 N N . SER A 1 78 ? 9.777 -1.751 -4.584 1.00 89.69 78 SER A N 1
ATOM 640 C CA . SER A 1 78 ? 10.859 -0.752 -4.645 1.00 89.69 78 SER A CA 1
ATOM 641 C C . SER A 1 78 ? 12.079 -1.266 -5.423 1.00 89.69 78 SER A C 1
ATOM 643 O O . SER A 1 78 ? 12.662 -0.536 -6.214 1.00 89.69 78 SER A O 1
ATOM 645 N N . GLN A 1 79 ? 12.395 -2.559 -5.302 1.00 89.00 79 GLN A N 1
ATOM 646 C CA . GLN A 1 79 ? 13.499 -3.188 -6.027 1.00 89.00 79 GLN A CA 1
ATOM 647 C C . GLN A 1 79 ? 13.299 -3.204 -7.552 1.00 89.00 79 GLN A C 1
ATOM 649 O O . GLN A 1 79 ? 14.267 -3.068 -8.297 1.00 89.00 79 GLN A O 1
ATOM 654 N N . LEU A 1 80 ? 12.068 -3.397 -8.044 1.00 92.06 80 LEU A N 1
ATOM 655 C CA . LEU A 1 80 ? 11.813 -3.300 -9.483 1.00 92.06 80 LEU A CA 1
ATOM 656 C C . LEU A 1 80 ? 12.102 -1.879 -9.977 1.00 92.06 80 LEU A C 1
ATOM 658 O O . LEU A 1 80 ? 12.729 -1.728 -11.022 1.00 92.06 80 LEU A O 1
ATOM 662 N N . LEU A 1 81 ? 11.675 -0.867 -9.217 1.00 94.56 81 LEU A N 1
ATOM 663 C CA . LEU A 1 81 ? 11.928 0.535 -9.544 1.00 94.56 81 LEU A CA 1
ATOM 664 C C . LEU A 1 81 ? 13.434 0.833 -9.577 1.00 94.56 81 LEU A C 1
ATOM 666 O O . LEU A 1 81 ? 13.902 1.422 -10.547 1.00 94.56 81 LEU A O 1
ATOM 670 N N . ASP A 1 82 ? 14.195 0.340 -8.593 1.00 91.88 82 ASP A N 1
ATOM 671 C CA . ASP A 1 82 ? 15.661 0.452 -8.568 1.00 91.88 82 ASP A CA 1
ATOM 672 C C . ASP A 1 82 ? 16.306 -0.197 -9.798 1.00 91.88 82 ASP A C 1
ATOM 674 O O . ASP A 1 82 ? 17.170 0.395 -10.439 1.00 91.88 82 ASP A O 1
ATOM 678 N N . HIS A 1 83 ? 15.889 -1.416 -10.160 1.00 92.62 83 HIS A N 1
ATOM 679 C CA . HIS A 1 83 ? 16.444 -2.107 -11.323 1.00 92.62 83 HIS A CA 1
ATOM 680 C C . HIS A 1 83 ? 16.148 -1.369 -12.635 1.00 92.62 83 HIS A C 1
ATOM 682 O O . HIS A 1 83 ? 17.020 -1.314 -13.500 1.00 92.62 83 HIS A O 1
ATOM 688 N N . ILE A 1 84 ? 14.947 -0.795 -12.784 1.00 94.94 84 ILE A N 1
ATOM 689 C CA . ILE A 1 84 ? 14.622 0.042 -13.946 1.00 94.94 84 ILE A CA 1
ATOM 690 C C . ILE A 1 84 ? 15.522 1.282 -13.944 1.00 94.94 84 ILE A C 1
ATOM 692 O O . ILE A 1 84 ? 16.146 1.561 -14.964 1.00 94.94 84 ILE A O 1
ATOM 696 N N . ALA A 1 85 ? 15.650 1.979 -12.810 1.00 94.81 85 ALA A N 1
ATOM 697 C CA . ALA A 1 85 ? 16.479 3.178 -12.698 1.00 94.81 85 ALA A CA 1
ATOM 698 C C . ALA A 1 85 ? 17.936 2.905 -13.078 1.00 94.81 85 ALA A C 1
ATOM 700 O O . ALA A 1 85 ? 18.493 3.610 -13.914 1.00 94.81 85 ALA A O 1
ATOM 701 N N . ILE A 1 86 ? 18.524 1.842 -12.523 1.00 93.25 86 ILE A N 1
ATOM 702 C CA . ILE A 1 86 ? 19.906 1.428 -12.791 1.00 93.25 86 ILE A CA 1
ATOM 703 C C . ILE A 1 86 ? 20.115 1.122 -14.271 1.00 93.25 86 ILE A C 1
ATOM 705 O O . ILE A 1 86 ? 21.123 1.532 -14.842 1.00 93.25 86 ILE A O 1
ATOM 709 N N . GLU A 1 87 ? 19.181 0.418 -14.911 1.00 93.06 87 GLU A N 1
ATOM 710 C CA . GLU A 1 87 ? 19.304 0.131 -16.337 1.00 93.06 87 GLU A CA 1
ATOM 711 C C . GLU A 1 87 ? 19.221 1.405 -17.184 1.00 93.06 87 GLU A C 1
ATOM 713 O O . GLU A 1 87 ? 20.000 1.562 -18.129 1.00 93.06 87 GLU A O 1
ATOM 718 N N . CYS A 1 88 ? 18.352 2.346 -16.807 1.00 93.62 88 CYS A N 1
ATOM 719 C CA . CYS A 1 88 ? 18.215 3.617 -17.511 1.00 93.62 88 CYS A CA 1
ATOM 720 C C . CYS A 1 88 ? 19.491 4.464 -17.414 1.00 93.62 88 CYS A C 1
ATOM 722 O O . CYS A 1 88 ? 19.938 4.972 -18.437 1.00 93.62 88 CYS A O 1
ATOM 724 N N . VAL A 1 89 ? 20.122 4.544 -16.236 1.00 93.00 89 VAL A N 1
ATOM 725 C CA . VAL A 1 89 ? 21.343 5.351 -16.021 1.00 93.00 89 VAL A CA 1
ATOM 726 C C . VAL A 1 89 ? 22.647 4.640 -16.395 1.00 93.00 89 VAL A C 1
ATOM 728 O O . VAL A 1 89 ? 23.727 5.231 -16.346 1.00 93.00 89 VAL A O 1
ATOM 731 N N . SER A 1 90 ? 22.583 3.352 -16.738 1.00 87.19 90 SER A N 1
ATOM 732 C CA . SER A 1 90 ? 23.776 2.571 -17.060 1.00 87.19 90 SER A CA 1
ATOM 733 C C . SER A 1 90 ? 24.524 3.136 -18.275 1.00 87.19 90 SER A C 1
ATOM 735 O O . SER A 1 90 ? 23.920 3.571 -19.259 1.00 87.19 90 SER A O 1
ATOM 737 N N . ASN A 1 91 ? 25.858 3.060 -18.230 1.00 82.25 91 ASN A N 1
ATOM 738 C CA . ASN A 1 91 ? 26.775 3.514 -19.285 1.00 82.25 91 ASN A CA 1
ATOM 739 C C . ASN A 1 91 ? 26.862 5.040 -19.489 1.00 82.25 91 ASN A C 1
ATOM 741 O O . ASN A 1 91 ? 27.144 5.468 -20.602 1.00 82.25 91 ASN A O 1
ATOM 745 N N . PHE A 1 92 ? 26.673 5.842 -18.430 1.00 67.06 92 PHE A N 1
ATOM 746 C CA . PHE A 1 92 ? 26.900 7.302 -18.443 1.00 67.06 92 PHE A CA 1
ATOM 747 C C . PHE A 1 92 ? 26.151 8.039 -19.565 1.00 67.06 92 PHE A C 1
ATOM 749 O O . PHE A 1 92 ? 26.687 8.948 -20.196 1.00 67.06 92 PHE A O 1
ATOM 756 N N . VAL A 1 93 ? 24.919 7.612 -19.827 1.00 79.81 93 VAL A N 1
ATOM 757 C CA . VAL A 1 93 ? 24.036 8.261 -20.800 1.00 79.81 93 VAL A CA 1
ATOM 758 C C . VAL A 1 93 ? 23.594 9.638 -20.335 1.00 79.81 93 VAL A C 1
ATOM 760 O O . VAL A 1 93 ? 23.606 9.910 -19.138 1.00 79.81 93 VAL A O 1
ATOM 763 N N . SER A 1 94 ? 23.169 10.493 -21.266 1.00 92.25 94 SER A N 1
ATOM 764 C CA . SER A 1 94 ? 22.528 11.763 -20.915 1.00 92.25 94 SER A CA 1
ATOM 765 C C . SER A 1 94 ? 21.191 11.540 -20.198 1.00 92.25 94 SER A C 1
ATOM 767 O O . SER A 1 94 ? 20.612 10.446 -20.214 1.00 92.25 94 SER A O 1
ATOM 769 N N . LYS A 1 95 ? 20.662 12.599 -19.574 1.00 93.88 95 LYS A N 1
ATOM 770 C CA . LYS A 1 95 ? 19.344 12.547 -18.934 1.00 93.88 95 LYS A CA 1
ATOM 771 C C . LYS A 1 95 ? 18.258 12.224 -19.965 1.00 93.88 95 LYS A C 1
ATOM 773 O O . LYS A 1 95 ? 17.385 11.410 -19.695 1.00 93.88 95 LYS A O 1
ATOM 778 N N . GLU A 1 96 ? 18.339 12.801 -21.156 1.00 94.12 96 GLU A N 1
ATOM 779 C CA . GLU A 1 96 ? 17.393 12.592 -22.253 1.00 94.12 96 GLU A CA 1
ATOM 780 C C . GLU A 1 96 ? 17.382 11.125 -22.710 1.00 94.12 96 GLU A C 1
ATOM 782 O O . GLU A 1 96 ? 16.326 10.493 -22.736 1.00 94.12 96 GLU A O 1
ATOM 787 N N . GLU A 1 97 ? 18.560 10.546 -22.958 1.00 94.44 97 GLU A N 1
ATOM 788 C CA . GLU A 1 97 ? 18.710 9.132 -23.326 1.00 94.44 97 GLU A CA 1
ATOM 789 C C . GLU A 1 97 ? 18.205 8.190 -22.221 1.00 94.44 97 GLU A C 1
ATOM 791 O O . GLU A 1 97 ? 17.602 7.149 -22.500 1.00 94.44 97 GLU A O 1
ATOM 796 N N . CYS A 1 98 ? 18.414 8.554 -20.951 1.00 94.94 98 CYS A N 1
ATOM 797 C CA . CYS A 1 98 ? 17.862 7.832 -19.806 1.00 94.94 98 CYS A CA 1
ATOM 798 C C . CYS A 1 98 ? 16.323 7.767 -19.877 1.00 94.94 98 CYS A C 1
ATOM 800 O O . CYS A 1 98 ? 15.749 6.685 -19.721 1.00 94.94 98 CYS A O 1
ATOM 802 N N . PHE A 1 99 ? 15.648 8.884 -20.179 1.00 94.50 99 PHE A N 1
ATOM 803 C CA . PHE A 1 99 ? 14.186 8.923 -20.305 1.00 94.50 99 PHE A CA 1
ATOM 804 C C . PHE A 1 99 ? 13.661 8.205 -21.558 1.00 94.50 99 PHE A C 1
ATOM 806 O O . PHE A 1 99 ? 12.606 7.573 -21.489 1.00 94.50 99 PHE A O 1
ATOM 813 N N . GLU A 1 100 ? 14.398 8.206 -22.670 1.00 94.00 100 GLU A N 1
ATOM 814 C CA . GLU A 1 100 ? 14.056 7.393 -23.849 1.00 94.00 100 GLU A CA 1
ATOM 815 C C . GLU A 1 100 ? 14.149 5.889 -23.557 1.00 94.00 100 GLU A C 1
ATOM 817 O O . GLU A 1 100 ? 13.274 5.102 -23.931 1.00 94.00 100 GLU A O 1
ATOM 822 N N . ARG A 1 101 ? 15.196 5.454 -22.847 1.00 93.88 101 ARG A N 1
ATOM 823 C CA . ARG A 1 101 ? 15.329 4.056 -22.406 1.00 93.88 101 ARG A CA 1
ATOM 824 C C . ARG A 1 101 ? 14.213 3.661 -21.460 1.00 93.88 101 ARG A C 1
ATOM 826 O O . ARG A 1 101 ? 13.634 2.585 -21.608 1.00 93.88 101 ARG A O 1
ATOM 833 N N . LEU A 1 102 ? 13.916 4.535 -20.506 1.00 94.88 102 LEU A N 1
ATOM 834 C CA . LEU A 1 102 ? 12.828 4.355 -19.569 1.00 94.88 102 LEU A CA 1
ATOM 835 C C . LEU A 1 102 ? 11.513 4.119 -20.332 1.00 94.88 102 LEU A C 1
ATOM 837 O O . LEU A 1 102 ? 10.850 3.102 -20.099 1.00 94.88 102 LEU A O 1
ATOM 841 N N . ASP A 1 103 ? 11.199 4.976 -21.309 1.00 93.25 103 ASP A N 1
ATOM 842 C CA . ASP A 1 103 ? 10.015 4.847 -22.162 1.00 93.25 103 ASP A CA 1
ATOM 843 C C . ASP A 1 103 ? 9.939 3.470 -22.852 1.00 93.25 103 ASP A C 1
ATOM 845 O O . ASP A 1 103 ? 8.889 2.824 -22.834 1.00 93.25 103 ASP A O 1
ATOM 849 N N . ASN A 1 104 ? 11.062 2.955 -23.353 1.00 91.19 104 ASN A N 1
ATOM 850 C CA . ASN A 1 104 ? 11.134 1.640 -23.995 1.00 91.19 104 ASN A CA 1
ATOM 851 C C . ASN A 1 104 ? 10.982 0.452 -23.025 1.00 91.19 104 ASN A C 1
ATOM 853 O O . ASN A 1 104 ? 10.459 -0.601 -23.403 1.00 91.19 104 ASN A O 1
ATOM 857 N N . ILE A 1 105 ? 11.444 0.586 -21.777 1.00 92.62 105 ILE A N 1
ATOM 858 C CA . ILE A 1 105 ? 11.348 -0.479 -20.767 1.00 92.62 105 ILE A CA 1
ATOM 859 C C . ILE A 1 105 ? 9.897 -0.667 -20.316 1.00 92.62 105 ILE A C 1
ATOM 861 O O . ILE A 1 105 ? 9.434 -1.804 -20.175 1.00 92.62 105 ILE A O 1
ATOM 865 N N . ILE A 1 106 ? 9.178 0.432 -20.078 1.00 92.12 106 ILE A N 1
ATOM 866 C CA . ILE A 1 106 ? 7.795 0.386 -19.603 1.00 92.12 106 ILE A CA 1
ATOM 867 C C . ILE A 1 106 ? 6.858 0.383 -20.804 1.00 92.12 106 ILE A C 1
ATOM 869 O O . ILE A 1 106 ? 6.537 1.413 -21.398 1.00 92.12 106 ILE A O 1
ATOM 873 N N . LYS A 1 107 ? 6.375 -0.812 -21.136 1.00 87.69 107 LYS A N 1
ATOM 874 C CA . LYS A 1 107 ? 5.375 -1.001 -22.185 1.00 87.69 107 LYS A CA 1
ATOM 875 C C . LYS A 1 107 ? 4.008 -0.456 -21.746 1.00 87.69 107 LYS A C 1
ATOM 877 O O . LYS A 1 107 ? 3.649 -0.611 -20.574 1.00 87.69 107 LYS A O 1
ATOM 882 N N . PRO A 1 108 ? 3.236 0.156 -22.662 1.00 85.12 108 PRO A N 1
ATOM 883 C CA . PRO A 1 108 ? 1.866 0.572 -22.381 1.00 85.12 108 PRO A CA 1
ATOM 884 C C . PRO A 1 108 ? 0.920 -0.626 -22.192 1.00 85.12 108 PRO A C 1
ATOM 886 O O . PRO A 1 108 ? 1.226 -1.739 -22.616 1.00 85.12 108 PRO A O 1
ATOM 889 N N . ASP A 1 109 ? -0.248 -0.379 -21.586 1.00 80.00 109 ASP A N 1
ATOM 890 C CA . ASP A 1 109 ? -1.395 -1.311 -21.527 1.00 80.00 109 ASP A CA 1
ATOM 891 C C . ASP A 1 109 ? -1.164 -2.671 -20.808 1.00 80.00 109 ASP A C 1
ATOM 893 O O . ASP A 1 109 ? -1.876 -3.643 -21.068 1.00 80.00 109 ASP A O 1
ATOM 897 N N . LEU A 1 110 ? -0.197 -2.784 -19.887 1.00 80.75 110 LEU A N 1
ATOM 898 C CA . LEU A 1 110 ? 0.038 -4.040 -19.139 1.00 80.75 110 LEU A CA 1
ATOM 899 C C . LEU A 1 110 ? -0.936 -4.279 -17.977 1.00 80.75 110 LEU A C 1
ATOM 901 O O . LEU A 1 110 ? -1.192 -5.416 -17.582 1.00 80.75 110 LEU A O 1
ATOM 905 N N . SER A 1 111 ? -1.440 -3.200 -17.399 1.00 76.94 111 SER A N 1
ATOM 906 C CA . SER A 1 111 ? -2.439 -3.190 -16.341 1.00 76.94 111 SER A CA 1
ATOM 907 C C . SER A 1 111 ? -3.427 -2.091 -16.673 1.00 76.94 111 SER A C 1
ATOM 909 O O . SER A 1 111 ? -3.114 -1.176 -17.428 1.00 76.94 111 SER A O 1
ATOM 911 N N . ARG A 1 112 ? -4.632 -2.229 -16.142 1.00 78.56 112 ARG A N 1
ATOM 912 C CA . ARG A 1 112 ? -5.632 -1.177 -16.062 1.00 78.56 112 ARG A CA 1
ATOM 913 C C . ARG A 1 112 ? -6.201 -1.288 -14.668 1.00 78.56 112 ARG A C 1
ATOM 915 O O . ARG A 1 112 ? -6.366 -2.412 -14.188 1.00 78.56 112 ARG A O 1
ATOM 922 N N . ASP A 1 113 ? -6.526 -0.147 -14.077 1.00 84.25 113 ASP A N 1
ATOM 923 C CA . ASP A 1 113 ? -7.176 -0.022 -12.774 1.00 84.25 113 ASP A CA 1
ATOM 924 C C . ASP A 1 113 ? -6.224 0.098 -11.576 1.00 84.25 113 ASP A C 1
ATOM 926 O O . ASP A 1 113 ? -5.936 1.221 -11.166 1.00 84.25 113 ASP A O 1
ATOM 930 N N . THR A 1 114 ? -5.726 -1.007 -11.010 1.00 93.25 114 THR A N 1
ATOM 931 C CA . THR A 1 114 ? -5.013 -0.971 -9.720 1.00 93.25 114 THR A CA 1
ATOM 932 C C . THR A 1 114 ? -3.531 -1.352 -9.829 1.00 93.25 114 THR A C 1
ATOM 934 O O . THR A 1 114 ? -3.198 -2.457 -10.258 1.00 93.25 114 THR A O 1
ATOM 937 N N . LEU A 1 115 ? -2.639 -0.496 -9.324 1.00 96.06 115 LEU A N 1
ATOM 938 C CA . LEU A 1 115 ? -1.227 -0.809 -9.076 1.00 96.06 115 LEU A CA 1
ATOM 939 C C . LEU A 1 115 ? -1.008 -1.076 -7.585 1.00 96.06 115 LEU A C 1
ATOM 941 O O . LEU A 1 115 ? -1.470 -0.303 -6.749 1.00 96.06 115 LEU A O 1
ATOM 945 N N . ILE A 1 116 ? -0.284 -2.138 -7.238 1.00 96.31 116 ILE A N 1
ATOM 946 C CA . ILE A 1 116 ? 0.098 -2.443 -5.857 1.00 96.31 116 ILE A CA 1
ATOM 947 C C . ILE A 1 116 ? 1.610 -2.234 -5.707 1.00 96.31 116 ILE A C 1
ATOM 949 O O . ILE A 1 116 ? 2.407 -2.953 -6.304 1.00 96.31 116 ILE A O 1
ATOM 953 N N . LEU A 1 117 ? 2.011 -1.254 -4.903 1.00 96.00 117 LEU A N 1
ATOM 954 C CA . LEU A 1 117 ? 3.399 -0.924 -4.603 1.00 96.00 117 LEU A CA 1
ATOM 955 C C . LEU A 1 117 ? 3.804 -1.525 -3.254 1.00 96.00 117 LEU A C 1
ATOM 957 O O . LEU A 1 117 ? 3.366 -1.064 -2.201 1.00 96.00 117 LEU A O 1
ATOM 961 N N . TRP A 1 118 ? 4.658 -2.546 -3.288 1.00 93.19 118 TRP A N 1
ATOM 962 C CA . TRP A 1 118 ? 5.250 -3.166 -2.105 1.00 93.19 118 TRP A CA 1
ATOM 963 C C . TRP A 1 118 ? 6.520 -2.435 -1.681 1.00 93.19 118 TRP A C 1
ATOM 965 O O . TRP A 1 118 ? 7.511 -2.389 -2.420 1.00 93.19 118 TRP A O 1
ATOM 975 N N . LEU A 1 119 ? 6.503 -1.897 -0.463 1.00 90.81 119 LEU A N 1
ATOM 976 C CA . LEU A 1 119 ? 7.621 -1.166 0.126 1.00 90.81 119 LEU A CA 1
ATOM 977 C C . LEU A 1 119 ? 8.160 -1.917 1.335 1.00 90.81 119 LEU A C 1
ATOM 979 O O . LEU A 1 119 ? 7.436 -2.181 2.290 1.00 90.81 119 LEU A O 1
ATOM 983 N N . SER A 1 120 ? 9.452 -2.237 1.305 1.00 87.06 120 SER A N 1
ATOM 984 C CA . SER A 1 120 ? 10.118 -2.842 2.454 1.00 87.06 120 SER A CA 1
ATOM 985 C C . SER A 1 120 ? 10.499 -1.795 3.489 1.00 87.06 120 SER A C 1
ATOM 987 O O . SER A 1 120 ? 11.169 -0.815 3.167 1.00 87.06 120 SER A O 1
ATOM 989 N N . GLU A 1 121 ? 10.170 -2.051 4.750 1.00 84.12 121 GLU A N 1
ATOM 990 C CA . GLU A 1 121 ? 10.551 -1.182 5.860 1.00 84.12 121 GLU A CA 1
ATOM 991 C C . GLU A 1 121 ? 11.900 -1.564 6.500 1.00 84.12 121 GLU A C 1
ATOM 993 O O . GLU A 1 121 ? 12.459 -0.769 7.258 1.00 84.12 121 GLU A O 1
ATOM 998 N N . SER A 1 122 ? 12.427 -2.766 6.229 1.00 77.19 122 SER A N 1
ATOM 999 C CA . SER A 1 122 ? 13.662 -3.293 6.836 1.00 77.19 122 SER A CA 1
ATOM 1000 C C . SER A 1 122 ? 14.788 -3.619 5.843 1.00 77.19 122 SER A C 1
ATOM 1002 O O . SER A 1 122 ? 15.727 -4.338 6.203 1.00 77.19 122 SER A O 1
ATOM 1004 N N . GLN A 1 123 ? 14.715 -3.146 4.595 1.00 74.38 123 GLN A N 1
ATOM 1005 C CA . GLN A 1 123 ? 15.743 -3.423 3.584 1.00 74.38 123 GLN A CA 1
ATOM 1006 C C . GLN A 1 123 ? 17.155 -3.022 4.067 1.00 74.38 123 GLN A C 1
ATOM 1008 O O . GLN A 1 123 ? 17.367 -2.015 4.753 1.00 74.38 123 GLN A O 1
ATOM 1013 N N . LYS A 1 124 ? 18.161 -3.813 3.675 1.00 71.62 124 LYS A N 1
ATOM 1014 C CA . LYS A 1 124 ? 19.576 -3.588 4.014 1.00 71.62 124 LYS A CA 1
ATOM 1015 C C . LYS A 1 124 ? 20.319 -2.992 2.814 1.00 71.62 124 LYS A C 1
ATOM 1017 O O . LYS A 1 124 ? 19.944 -3.176 1.675 1.00 71.62 124 LYS A O 1
ATOM 1022 N N . LYS A 1 125 ? 21.422 -2.302 3.076 1.00 70.75 125 LYS A N 1
ATOM 1023 C CA . LYS A 1 125 ? 22.379 -1.671 2.141 1.00 70.75 125 LYS A CA 1
ATOM 1024 C C . LYS A 1 125 ? 23.693 -2.299 2.521 1.00 70.75 125 LYS A C 1
ATOM 1026 O O . LYS A 1 125 ? 23.978 -2.447 3.716 1.00 70.75 125 LYS A O 1
ATOM 1031 N N . ARG A 1 126 ? 24.449 -2.707 1.516 1.00 65.00 126 ARG A N 1
ATOM 1032 C CA . ARG A 1 126 ? 25.702 -3.423 1.705 1.00 65.00 126 ARG A CA 1
ATOM 1033 C C . ARG A 1 126 ? 26.640 -2.599 2.595 1.00 65.00 126 ARG A C 1
ATOM 1035 O O . ARG A 1 126 ? 26.827 -1.416 2.347 1.00 65.00 126 ARG A O 1
ATOM 1042 N N . GLY A 1 127 ? 27.199 -3.224 3.631 1.00 60.50 127 GLY A N 1
ATOM 1043 C CA . GLY A 1 127 ? 28.240 -2.616 4.471 1.00 60.50 127 GLY A CA 1
ATOM 1044 C C . GLY A 1 127 ? 27.774 -1.610 5.528 1.00 60.50 127 GLY A C 1
ATOM 1045 O O . GLY A 1 127 ? 28.616 -0.956 6.128 1.00 60.50 127 GLY A O 1
ATOM 1046 N N . ASN A 1 128 ? 26.473 -1.467 5.791 1.00 62.53 128 ASN A N 1
ATOM 1047 C CA . ASN A 1 128 ? 25.990 -0.555 6.833 1.00 62.53 128 ASN A CA 1
ATOM 1048 C C . ASN A 1 128 ? 24.894 -1.243 7.682 1.00 62.53 128 ASN A C 1
ATOM 1050 O O . ASN A 1 128 ? 24.063 -1.986 7.152 1.00 62.53 128 ASN A O 1
ATOM 1054 N N . THR A 1 129 ? 24.919 -1.014 8.998 1.00 54.25 129 THR A N 1
ATOM 1055 C CA . THR A 1 129 ? 24.102 -1.685 10.031 1.00 54.25 129 THR A CA 1
ATOM 1056 C C . THR A 1 129 ? 23.105 -0.761 10.749 1.00 54.25 129 THR A C 1
ATOM 1058 O O . THR A 1 129 ? 22.443 -1.203 11.684 1.00 54.25 129 THR A O 1
ATOM 1061 N N . GLY A 1 130 ? 22.982 0.509 10.344 1.00 55.16 130 GLY A N 1
ATOM 1062 C CA . GLY A 1 130 ? 22.137 1.493 11.036 1.00 55.16 130 GLY A CA 1
ATOM 1063 C C . GLY A 1 130 ? 20.623 1.239 10.948 1.00 55.16 130 GLY A C 1
ATOM 1064 O O . GLY A 1 130 ? 20.153 0.496 10.085 1.00 55.16 130 GLY A O 1
ATOM 1065 N N . LEU A 1 131 ? 19.865 1.910 11.828 1.00 53.53 131 LEU A N 1
ATOM 1066 C CA . LEU A 1 131 ? 18.398 2.023 11.790 1.00 53.53 131 LEU A CA 1
ATOM 1067 C C . LEU A 1 131 ? 17.968 2.684 10.478 1.00 53.53 131 LEU A C 1
ATOM 1069 O O . LEU A 1 131 ? 18.502 3.735 10.127 1.00 53.53 131 LEU A O 1
ATOM 1073 N N . ARG A 1 132 ? 17.028 2.090 9.734 1.00 63.41 132 ARG A N 1
ATOM 1074 C CA . ARG A 1 132 ? 16.715 2.585 8.387 1.00 63.41 132 ARG A CA 1
ATOM 1075 C C . ARG A 1 132 ? 15.258 2.601 8.048 1.00 63.41 132 ARG A C 1
ATOM 1077 O O . ARG A 1 132 ? 14.607 1.577 8.134 1.00 63.41 132 ARG A O 1
ATOM 1084 N N . ASN A 1 133 ? 14.825 3.746 7.555 1.00 68.75 133 ASN A N 1
ATOM 1085 C CA . ASN A 1 133 ? 13.591 3.933 6.813 1.00 68.75 133 ASN A CA 1
ATOM 1086 C C . ASN A 1 133 ? 13.555 3.045 5.561 1.00 68.75 133 ASN A C 1
ATOM 1088 O O . ASN A 1 133 ? 14.598 2.559 5.115 1.00 68.75 133 ASN A O 1
ATOM 1092 N N . HIS A 1 134 ? 12.369 2.883 4.970 1.00 76.81 134 HIS A N 1
ATOM 1093 C CA . HIS A 1 134 ? 12.299 2.359 3.610 1.00 76.81 134 HIS A CA 1
ATOM 1094 C C . HIS A 1 134 ? 13.160 3.228 2.675 1.00 76.81 134 HIS A C 1
ATOM 1096 O O . HIS A 1 134 ? 13.379 4.415 2.940 1.00 76.81 134 HIS A O 1
ATOM 1102 N N . PHE A 1 135 ? 13.692 2.638 1.609 1.00 84.81 135 PHE A N 1
ATOM 1103 C CA . PHE A 1 135 ? 14.556 3.371 0.689 1.00 84.81 135 PHE A CA 1
ATOM 1104 C C . PHE A 1 135 ? 13.775 4.301 -0.237 1.00 84.81 135 PHE A C 1
ATOM 1106 O O . PHE A 1 135 ? 12.559 4.146 -0.402 1.00 84.81 135 PHE A O 1
ATOM 1113 N N . HIS A 1 136 ? 14.489 5.280 -0.802 1.00 89.44 136 HIS A N 1
ATOM 1114 C CA . HIS A 1 136 ? 13.924 6.178 -1.799 1.00 89.44 136 HIS A CA 1
ATOM 1115 C C . HIS A 1 136 ? 13.458 5.388 -3.020 1.00 89.44 136 HIS A C 1
ATOM 1117 O O . HIS A 1 136 ? 14.076 4.394 -3.399 1.00 89.44 136 HIS A O 1
ATOM 1123 N N . ILE A 1 137 ? 12.375 5.854 -3.629 1.00 92.38 137 ILE A N 1
ATOM 1124 C CA . ILE A 1 137 ? 11.906 5.391 -4.929 1.00 92.38 137 ILE A CA 1
ATOM 1125 C C . ILE A 1 137 ? 12.142 6.486 -5.983 1.00 92.38 137 ILE A C 1
ATOM 1127 O O . ILE A 1 137 ? 12.030 7.669 -5.646 1.00 92.38 137 ILE A O 1
ATOM 1131 N N . PRO A 1 138 ? 12.453 6.115 -7.236 1.00 94.50 138 PRO A N 1
ATOM 1132 C CA . PRO A 1 138 ? 12.571 7.047 -8.358 1.00 94.50 138 PRO A CA 1
ATOM 1133 C C . PRO A 1 138 ? 11.173 7.454 -8.856 1.00 94.50 138 PRO A C 1
ATOM 1135 O O . PRO A 1 138 ? 10.465 6.643 -9.465 1.00 94.50 138 PRO A O 1
ATOM 1138 N N . LEU A 1 139 ? 10.749 8.691 -8.569 1.00 93.88 139 LEU A N 1
ATOM 1139 C CA . LEU A 1 139 ? 9.369 9.140 -8.813 1.00 93.88 139 LEU A CA 1
ATOM 1140 C C . LEU A 1 139 ? 8.946 9.065 -10.281 1.00 93.88 139 LEU A C 1
ATOM 1142 O O . LEU A 1 139 ? 7.839 8.616 -10.560 1.00 93.88 139 LEU A O 1
ATOM 1146 N N . GLU A 1 140 ? 9.811 9.446 -11.215 1.00 94.88 140 GLU A N 1
ATOM 1147 C CA . GLU A 1 140 ? 9.472 9.519 -12.639 1.00 94.88 140 GLU A CA 1
ATOM 1148 C C . GLU A 1 140 ? 9.206 8.125 -13.233 1.00 94.88 140 GLU A C 1
ATOM 1150 O O . GLU A 1 140 ? 8.417 7.965 -14.165 1.00 94.88 140 GLU A O 1
ATOM 1155 N N . ILE A 1 141 ? 9.812 7.081 -12.657 1.00 96.31 141 ILE A N 1
ATOM 1156 C CA . ILE A 1 141 ? 9.517 5.694 -13.032 1.00 96.31 141 ILE A CA 1
ATOM 1157 C C . ILE A 1 141 ? 8.112 5.319 -12.558 1.00 96.31 141 ILE A C 1
ATOM 1159 O O . ILE A 1 141 ? 7.341 4.752 -13.332 1.00 96.31 141 ILE A O 1
ATOM 1163 N N . LEU A 1 142 ? 7.753 5.652 -11.312 1.00 96.12 142 LEU A N 1
ATOM 1164 C CA . LEU A 1 142 ? 6.405 5.410 -10.790 1.00 96.12 142 LEU A CA 1
ATOM 1165 C C . LEU A 1 142 ? 5.345 6.189 -11.584 1.00 96.12 142 LEU A C 1
ATOM 1167 O O . LEU A 1 142 ? 4.312 5.620 -11.942 1.00 96.12 142 LEU A O 1
ATOM 1171 N N . GLU A 1 143 ? 5.625 7.450 -11.911 1.00 95.31 143 GLU A N 1
ATOM 1172 C CA . GLU A 1 143 ? 4.770 8.296 -12.745 1.00 95.31 143 GLU A CA 1
ATOM 1173 C C . GLU A 1 143 ? 4.519 7.659 -14.102 1.00 95.31 143 GLU A C 1
ATOM 1175 O O . GLU A 1 143 ? 3.372 7.533 -14.541 1.00 95.31 143 GLU A O 1
ATOM 1180 N N . MET A 1 144 ? 5.574 7.198 -14.763 1.00 95.00 144 MET A N 1
ATOM 1181 C CA . MET A 1 144 ? 5.416 6.627 -16.083 1.00 95.00 144 MET A CA 1
ATOM 1182 C C . MET A 1 144 ? 4.689 5.277 -16.057 1.00 95.00 144 MET A C 1
ATOM 1184 O O . MET A 1 144 ? 3.926 5.003 -16.983 1.00 95.00 144 MET A O 1
ATOM 1188 N N . LEU A 1 145 ? 4.851 4.464 -15.004 1.00 95.06 145 LEU A N 1
ATOM 1189 C CA . LEU A 1 145 ? 4.034 3.260 -14.793 1.00 95.06 145 LEU A CA 1
ATOM 1190 C C . LEU A 1 145 ? 2.551 3.626 -14.665 1.00 95.06 145 LEU A C 1
ATOM 1192 O O . LEU A 1 145 ? 1.721 3.071 -15.383 1.00 95.06 145 LEU A O 1
ATOM 1196 N N . ILE A 1 146 ? 2.222 4.597 -13.809 1.00 94.69 146 ILE A N 1
ATOM 1197 C CA . ILE A 1 146 ? 0.844 5.069 -13.608 1.00 94.69 146 ILE A CA 1
ATOM 1198 C C . ILE A 1 146 ? 0.249 5.588 -14.921 1.00 94.69 146 ILE A C 1
ATOM 1200 O O . ILE A 1 146 ? -0.870 5.218 -15.281 1.00 94.69 146 ILE A O 1
ATOM 1204 N N . ARG A 1 147 ? 1.017 6.382 -15.676 1.00 93.44 147 ARG A N 1
ATOM 1205 C CA . ARG A 1 147 ? 0.594 6.969 -16.952 1.00 93.44 147 ARG A CA 1
ATOM 1206 C C . ARG A 1 147 ? 0.399 5.916 -18.042 1.00 93.44 147 ARG A C 1
ATOM 1208 O O . ARG A 1 147 ? -0.675 5.844 -18.635 1.00 93.44 147 ARG A O 1
ATOM 1215 N N . LYS A 1 148 ? 1.417 5.094 -18.318 1.00 92.56 148 LYS A N 1
ATOM 1216 C CA . LYS A 1 148 ? 1.397 4.113 -19.419 1.00 92.56 148 LYS A CA 1
ATOM 1217 C C . LYS A 1 148 ? 0.460 2.936 -19.162 1.00 92.56 148 LYS A C 1
ATOM 1219 O O . LYS A 1 148 ? -0.001 2.312 -20.118 1.00 92.56 148 LYS A O 1
ATOM 1224 N N . TRP A 1 149 ? 0.187 2.617 -17.899 1.00 92.06 149 TRP A N 1
ATOM 1225 C CA . TRP A 1 149 ? -0.771 1.577 -17.515 1.00 92.06 149 TRP A CA 1
ATOM 1226 C C . TRP A 1 149 ? -2.140 2.149 -17.131 1.00 92.06 149 TRP A C 1
ATOM 1228 O O . TRP A 1 149 ? -3.000 1.414 -16.661 1.00 92.06 149 TRP A O 1
ATOM 1238 N N . CYS A 1 150 ? -2.365 3.454 -17.318 1.00 91.38 150 CYS A N 1
ATOM 1239 C CA . CYS A 1 150 ? -3.643 4.112 -17.027 1.00 91.38 150 CYS A CA 1
ATOM 1240 C C . CYS A 1 150 ? -4.213 3.719 -15.648 1.00 91.38 150 CYS A C 1
ATOM 1242 O O . CYS A 1 150 ? -5.378 3.325 -15.523 1.00 91.38 150 CYS A O 1
ATOM 1244 N N . ILE A 1 151 ? -3.356 3.757 -14.625 1.00 93.62 151 ILE A N 1
ATOM 1245 C CA . ILE A 1 151 ? -3.704 3.357 -13.262 1.00 93.62 151 ILE A CA 1
ATOM 1246 C C . ILE A 1 151 ? -4.656 4.390 -12.663 1.00 93.62 151 ILE A C 1
ATOM 1248 O O . ILE A 1 151 ? -4.419 5.591 -12.748 1.00 93.62 151 ILE A O 1
ATOM 1252 N N . LYS A 1 152 ? -5.724 3.901 -12.034 1.00 93.75 152 LYS A N 1
ATOM 1253 C CA . LYS A 1 152 ? -6.730 4.701 -11.324 1.00 93.75 152 LYS A CA 1
ATOM 1254 C C . LYS A 1 152 ? -6.580 4.587 -9.816 1.00 93.75 152 LYS A C 1
ATOM 1256 O O . LYS A 1 152 ? -6.806 5.552 -9.093 1.00 93.75 152 LYS A O 1
ATOM 1261 N N . HIS A 1 153 ? -6.164 3.418 -9.344 1.00 95.81 153 HIS A N 1
ATOM 1262 C CA . HIS A 1 153 ? -6.060 3.102 -7.931 1.00 95.81 153 HIS A CA 1
ATOM 1263 C C . HIS A 1 153 ? -4.636 2.668 -7.593 1.00 95.81 153 HIS A C 1
ATOM 1265 O O . HIS A 1 153 ? -4.083 1.756 -8.208 1.00 95.81 153 HIS A O 1
ATOM 1271 N N . LEU A 1 154 ? -4.034 3.294 -6.586 1.00 97.38 154 LEU A N 1
ATOM 1272 C CA . LEU A 1 154 ? -2.738 2.873 -6.058 1.00 97.38 154 LEU A CA 1
ATOM 1273 C C . LEU A 1 154 ? -2.930 2.261 -4.675 1.00 97.38 154 LEU A C 1
ATOM 1275 O O . LEU A 1 154 ? -3.434 2.919 -3.771 1.00 97.38 154 LEU A O 1
ATOM 1279 N N . ARG A 1 155 ? -2.484 1.021 -4.487 1.00 97.44 155 ARG A N 1
ATOM 1280 C CA . ARG A 1 155 ? -2.341 0.408 -3.167 1.00 97.44 155 ARG A CA 1
ATOM 1281 C C . ARG A 1 155 ? -0.876 0.428 -2.755 1.00 97.44 155 ARG A C 1
ATOM 1283 O O . ARG A 1 155 ? -0.054 -0.212 -3.398 1.00 97.44 155 ARG A O 1
ATOM 1290 N N . ILE A 1 156 ? -0.551 1.108 -1.668 1.00 96.75 156 ILE A N 1
ATOM 1291 C CA . ILE A 1 156 ? 0.763 1.085 -1.030 1.00 96.75 156 ILE A CA 1
ATOM 1292 C C . ILE A 1 156 ? 0.704 0.046 0.084 1.00 96.75 156 ILE A C 1
ATOM 1294 O O . ILE A 1 156 ? -0.081 0.181 1.017 1.00 96.75 156 ILE A O 1
ATOM 1298 N N . HIS A 1 157 ? 1.516 -0.995 -0.017 1.00 93.19 157 HIS A N 1
ATOM 1299 C CA . HIS A 1 157 ? 1.546 -2.084 0.950 1.00 93.19 157 HIS A CA 1
ATOM 1300 C C . HIS A 1 157 ? 2.939 -2.138 1.585 1.00 93.19 157 HIS A C 1
ATOM 1302 O O . HIS A 1 157 ? 3.939 -2.434 0.924 1.00 93.19 157 HIS A O 1
ATOM 1308 N N . PHE A 1 158 ? 3.004 -1.769 2.863 1.00 89.75 158 PHE A N 1
ATOM 1309 C CA . PHE A 1 158 ? 4.245 -1.745 3.632 1.00 89.75 158 PHE A CA 1
ATOM 1310 C C . PHE A 1 158 ? 4.505 -3.123 4.236 1.00 89.75 158 PHE A C 1
ATOM 1312 O O . PHE A 1 158 ? 3.641 -3.678 4.906 1.00 89.75 158 PHE A O 1
ATOM 1319 N N . VAL A 1 159 ? 5.711 -3.648 4.027 1.00 86.25 159 VAL A N 1
ATOM 1320 C CA . VAL A 1 159 ? 6.132 -4.974 4.491 1.00 86.25 159 VAL A CA 1
ATOM 1321 C C . VAL A 1 159 ? 7.350 -4.811 5.392 1.00 86.25 159 VAL A C 1
ATOM 1323 O O . VAL A 1 159 ? 8.370 -4.279 4.944 1.00 86.25 159 VAL A O 1
ATOM 1326 N N . PHE A 1 160 ? 7.268 -5.270 6.645 1.00 79.75 160 PHE A N 1
ATOM 1327 C CA . PHE A 1 160 ? 8.364 -5.184 7.616 1.00 79.75 160 PHE A CA 1
ATOM 1328 C C . PHE A 1 160 ? 9.614 -5.885 7.089 1.00 79.75 160 PHE A C 1
ATOM 1330 O O . PHE A 1 160 ? 10.532 -5.214 6.619 1.00 79.75 160 PHE A O 1
ATOM 1337 N N . GLU A 1 161 ? 9.611 -7.220 7.072 1.00 69.19 161 GLU A N 1
ATOM 1338 C CA . GLU A 1 161 ? 10.641 -8.019 6.413 1.00 69.19 161 GLU A CA 1
ATOM 1339 C C . GLU A 1 161 ? 10.343 -8.107 4.922 1.00 69.19 161 GLU A C 1
ATOM 1341 O O . GLU A 1 161 ? 9.888 -9.117 4.379 1.00 69.19 161 GLU A O 1
ATOM 1346 N N . GLY A 1 162 ? 10.638 -7.011 4.229 1.00 57.78 162 GLY A N 1
ATOM 1347 C CA . GLY A 1 162 ? 10.888 -7.139 2.804 1.00 57.78 162 GLY A CA 1
ATOM 1348 C C . GLY A 1 162 ? 12.072 -8.072 2.596 1.00 57.78 162 GLY A C 1
ATOM 1349 O O . GLY A 1 162 ? 12.986 -8.147 3.420 1.00 57.78 162 GLY A O 1
ATOM 1350 N N . TYR A 1 163 ? 12.027 -8.797 1.487 1.00 57.03 163 TYR A N 1
ATOM 1351 C CA . TYR A 1 163 ? 13.095 -9.655 0.996 1.00 57.03 163 TYR A CA 1
ATOM 1352 C C . TYR A 1 163 ? 14.474 -9.141 1.407 1.00 57.03 163 TYR A C 1
ATOM 1354 O O . TYR A 1 163 ? 14.779 -7.980 1.146 1.00 57.03 163 TYR A O 1
ATOM 1362 N N . ASN A 1 164 ? 15.278 -9.990 2.066 1.00 52.38 164 ASN A N 1
ATOM 1363 C CA . ASN A 1 164 ? 16.658 -9.727 2.504 1.00 52.38 164 ASN A CA 1
ATOM 1364 C C . ASN A 1 164 ? 17.584 -9.446 1.299 1.00 52.38 164 ASN A C 1
ATOM 1366 O O . ASN A 1 164 ? 18.521 -10.187 1.002 1.00 52.38 164 ASN A O 1
ATOM 1370 N N . THR A 1 165 ? 17.306 -8.374 0.572 1.00 60.41 165 THR A N 1
ATOM 1371 C CA . THR A 1 165 ? 18.015 -7.913 -0.605 1.00 60.41 165 THR A CA 1
ATOM 1372 C C . THR A 1 165 ? 18.731 -6.631 -0.244 1.00 60.41 165 THR A C 1
ATOM 1374 O O . THR A 1 165 ? 18.207 -5.761 0.453 1.00 60.41 165 THR A O 1
ATOM 1377 N N . ILE A 1 166 ? 19.960 -6.540 -0.727 1.00 71.38 166 ILE A N 1
ATOM 1378 C CA . ILE A 1 166 ? 20.735 -5.313 -0.706 1.00 71.38 166 ILE A CA 1
ATOM 1379 C C . ILE A 1 166 ? 20.018 -4.317 -1.624 1.00 71.38 166 ILE A C 1
ATOM 1381 O O . ILE A 1 166 ? 19.873 -4.595 -2.812 1.00 71.38 166 ILE A O 1
ATOM 1385 N N . HIS A 1 167 ? 19.564 -3.192 -1.078 1.00 77.12 167 HIS A N 1
ATOM 1386 C CA . HIS A 1 167 ? 19.089 -2.061 -1.864 1.00 77.12 167 HIS A CA 1
ATOM 1387 C C . HIS A 1 167 ? 20.238 -1.502 -2.706 1.00 77.12 167 HIS A C 1
ATOM 1389 O O . HIS A 1 167 ? 21.376 -1.404 -2.228 1.00 77.12 167 HIS A O 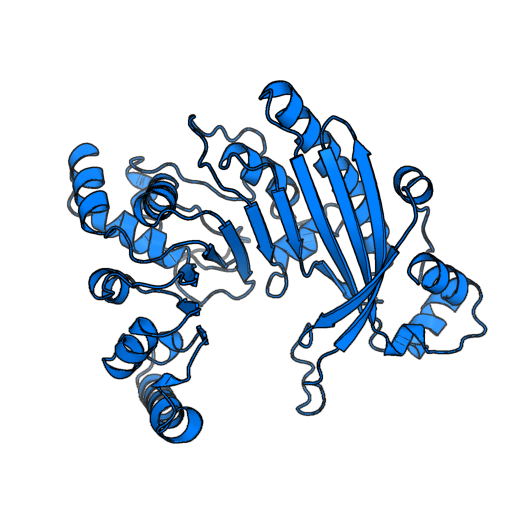1
A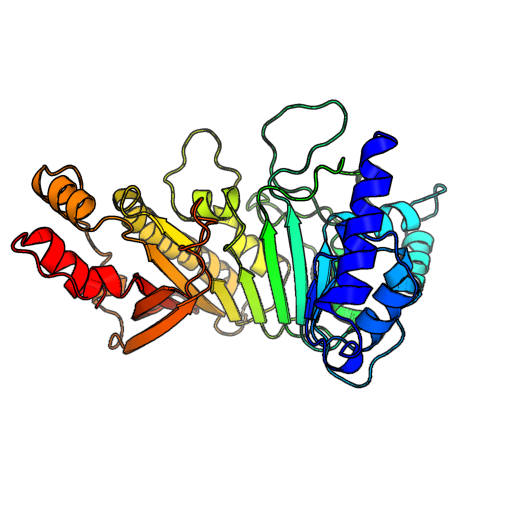TOM 1395 N N . MET A 1 168 ? 19.926 -1.188 -3.961 1.00 77.69 168 MET A N 1
ATOM 1396 C CA . MET A 1 168 ? 20.873 -0.696 -4.950 1.00 77.69 168 MET A CA 1
ATOM 1397 C C . MET A 1 168 ? 20.541 0.758 -5.260 1.00 77.69 168 MET A C 1
ATOM 1399 O O . MET A 1 168 ? 19.574 1.037 -5.959 1.00 77.69 168 MET A O 1
ATOM 1403 N N . ASP A 1 169 ? 21.357 1.670 -4.746 1.00 81.81 169 ASP A N 1
ATOM 1404 C CA . ASP A 1 169 ? 21.063 3.101 -4.749 1.00 81.81 169 ASP A CA 1
ATOM 1405 C C . ASP A 1 169 ? 21.963 3.920 -5.679 1.00 81.81 169 ASP A C 1
ATOM 1407 O O . ASP A 1 169 ? 21.931 5.144 -5.657 1.00 81.81 169 ASP A O 1
ATOM 1411 N N . TYR A 1 170 ? 22.718 3.241 -6.547 1.00 84.12 170 TYR A N 1
ATOM 1412 C CA . TYR A 1 170 ? 23.645 3.847 -7.512 1.00 84.12 170 TYR A CA 1
ATOM 1413 C C . TYR A 1 170 ? 22.978 4.838 -8.472 1.00 84.12 170 TYR A C 1
ATOM 1415 O O . TYR A 1 170 ? 23.634 5.725 -9.004 1.00 84.12 170 TYR A O 1
ATOM 1423 N N . TRP A 1 171 ? 21.675 4.690 -8.71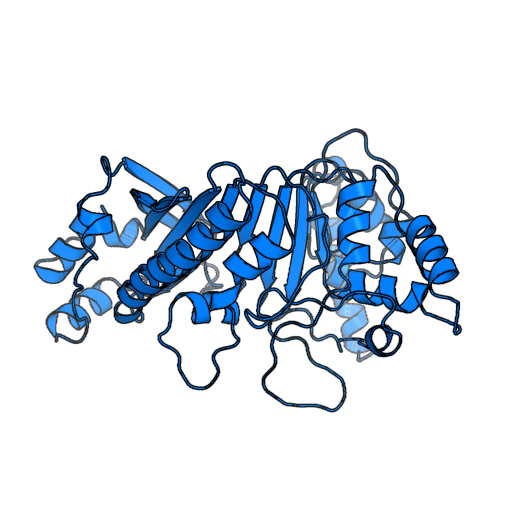9 1.00 90.75 171 TRP A N 1
ATOM 1424 C CA . TRP A 1 171 ? 20.942 5.612 -9.581 1.00 90.75 171 TRP A CA 1
ATOM 1425 C C . TRP A 1 171 ? 20.805 7.008 -8.960 1.00 90.75 171 TRP A C 1
ATOM 1427 O O . TRP A 1 171 ? 20.686 7.984 -9.701 1.00 90.75 171 TRP A O 1
ATOM 1437 N N . MET A 1 172 ? 20.863 7.124 -7.627 1.00 89.31 172 MET A N 1
ATOM 1438 C CA . MET A 1 172 ? 20.727 8.407 -6.931 1.00 89.31 172 MET A CA 1
ATOM 1439 C C . MET A 1 172 ? 21.894 9.352 -7.234 1.00 89.31 172 MET A C 1
ATOM 1441 O O . MET A 1 172 ? 21.678 10.557 -7.298 1.00 89.31 172 MET A O 1
ATOM 1445 N N . ASP A 1 173 ? 23.093 8.817 -7.491 1.00 88.81 173 ASP A N 1
ATOM 1446 C CA . ASP A 1 173 ? 24.302 9.607 -7.771 1.00 88.81 173 ASP A CA 1
ATOM 1447 C C . ASP A 1 173 ? 24.211 10.397 -9.092 1.00 88.81 173 ASP A C 1
ATOM 1449 O O . ASP A 1 173 ? 25.004 11.301 -9.336 1.00 88.81 173 ASP A O 1
ATOM 1453 N N . THR A 1 174 ? 23.253 10.055 -9.960 1.00 89.38 174 THR A N 1
ATOM 1454 C CA . THR A 1 174 ? 23.053 10.732 -11.253 1.00 89.38 174 THR A CA 1
ATOM 1455 C C . THR A 1 174 ? 22.131 11.941 -11.179 1.00 89.38 174 THR A C 1
ATOM 1457 O O . THR A 1 174 ? 22.138 12.760 -12.092 1.00 89.38 174 THR A O 1
ATOM 1460 N N . GLU A 1 175 ? 21.292 12.028 -10.140 1.00 90.94 175 GLU A N 1
ATOM 1461 C CA . GLU A 1 175 ? 20.237 13.044 -10.005 1.00 90.94 175 GLU A CA 1
ATOM 1462 C C . GLU A 1 175 ? 19.248 13.105 -11.197 1.00 90.94 175 GLU A C 1
ATOM 1464 O O . GLU A 1 175 ? 18.523 14.087 -11.389 1.00 90.94 175 GLU A O 1
ATOM 1469 N N . TYR A 1 176 ? 19.180 12.053 -12.026 1.00 93.31 176 TYR A N 1
ATOM 1470 C CA . TYR A 1 176 ? 18.249 12.005 -13.163 1.00 93.31 176 TYR A CA 1
ATOM 1471 C C . TYR A 1 176 ? 16.807 11.797 -12.711 1.00 93.31 176 TYR A C 1
ATOM 1473 O O . TYR A 1 176 ? 15.896 12.345 -13.336 1.00 93.31 176 TYR A O 1
ATOM 1481 N N . PHE A 1 177 ? 16.634 11.059 -11.613 1.00 92.94 177 PHE A N 1
ATOM 1482 C CA . PHE A 1 177 ? 15.355 10.779 -10.975 1.00 92.94 177 PHE A CA 1
ATOM 1483 C C . PHE A 1 177 ? 15.223 11.518 -9.647 1.00 92.94 177 PHE A C 1
ATOM 1485 O O . PHE A 1 177 ? 16.180 11.622 -8.876 1.00 92.94 177 PHE A O 1
ATOM 1492 N N . THR A 1 178 ? 14.009 11.957 -9.337 1.00 92.38 178 THR A N 1
ATOM 1493 C CA . THR A 1 178 ? 13.663 12.526 -8.039 1.00 92.38 178 THR A CA 1
ATOM 1494 C C . THR A 1 178 ? 13.535 11.403 -7.011 1.00 92.38 178 THR A C 1
ATOM 1496 O O . THR A 1 178 ? 12.640 10.557 -7.092 1.00 92.38 178 THR A O 1
ATOM 1499 N N . ALA A 1 179 ? 14.432 11.395 -6.025 1.00 91.88 179 ALA A N 1
ATOM 1500 C CA . ALA A 1 179 ? 14.411 10.445 -4.920 1.00 91.88 179 ALA A CA 1
ATOM 1501 C C . ALA A 1 179 ? 13.339 10.828 -3.887 1.00 91.88 179 ALA A C 1
ATOM 1503 O O . ALA A 1 179 ? 13.370 11.927 -3.339 1.00 91.88 179 ALA A O 1
ATOM 1504 N N . PHE A 1 180 ? 12.409 9.912 -3.599 1.00 90.81 180 PHE A N 1
ATOM 1505 C CA . PHE A 1 180 ? 11.286 10.166 -2.690 1.00 90.81 180 PHE A CA 1
ATOM 1506 C C . PHE A 1 180 ? 11.044 9.033 -1.698 1.00 90.81 180 PHE A C 1
ATOM 1508 O O . PHE A 1 180 ? 11.130 7.855 -2.049 1.00 90.81 180 PHE A O 1
ATOM 1515 N N . ARG A 1 181 ? 10.644 9.382 -0.474 1.00 91.19 181 ARG A N 1
ATOM 1516 C CA . ARG A 1 181 ? 10.058 8.462 0.498 1.00 91.19 181 ARG A CA 1
ATOM 1517 C C . ARG A 1 181 ? 8.750 8.980 1.064 1.00 91.19 181 ARG A C 1
ATOM 1519 O O . ARG A 1 181 ? 8.568 10.155 1.359 1.00 91.19 181 ARG A O 1
ATOM 1526 N N . PHE A 1 182 ? 7.878 8.038 1.385 1.00 91.12 182 PHE A N 1
ATOM 1527 C CA . PHE A 1 182 ? 6.618 8.316 2.051 1.00 91.12 182 PHE A CA 1
ATOM 1528 C C . PHE A 1 182 ? 6.791 8.812 3.490 1.00 91.12 182 PHE A C 1
ATOM 1530 O O . PHE A 1 182 ? 5.888 9.443 4.030 1.00 91.12 182 PHE A O 1
ATOM 1537 N N . ASN A 1 183 ? 7.951 8.594 4.103 1.00 89.06 183 ASN A N 1
ATOM 1538 C CA . ASN A 1 183 ? 8.302 9.137 5.412 1.00 89.06 183 ASN A CA 1
ATOM 1539 C C . ASN A 1 183 ? 9.361 10.250 5.358 1.00 89.06 183 ASN A C 1
ATOM 1541 O O . ASN A 1 183 ? 10.009 10.519 6.372 1.00 89.06 183 ASN A O 1
ATOM 1545 N N . ASP A 1 184 ? 9.547 10.897 4.201 1.00 87.69 184 ASP A N 1
ATOM 1546 C CA . ASP A 1 184 ? 10.381 12.094 4.123 1.00 87.69 184 ASP A CA 1
ATOM 1547 C C . ASP A 1 184 ? 9.833 13.225 5.000 1.00 87.69 184 ASP A C 1
ATOM 1549 O O . ASP A 1 184 ? 8.673 13.239 5.437 1.00 87.69 184 ASP A O 1
ATOM 1553 N N . ARG A 1 185 ? 10.718 14.172 5.307 1.00 84.62 185 ARG A N 1
ATOM 1554 C CA . ARG A 1 185 ? 10.395 15.346 6.113 1.00 84.62 185 ARG A CA 1
ATOM 1555 C C . ARG A 1 185 ? 9.406 16.262 5.387 1.00 84.62 185 ARG A C 1
ATOM 1557 O O . ARG A 1 185 ? 9.265 16.245 4.166 1.00 84.62 185 ARG A O 1
ATOM 1564 N N . GLU A 1 186 ? 8.706 17.079 6.167 1.00 71.06 186 GLU A N 1
ATOM 1565 C CA . GLU A 1 186 ? 7.650 17.965 5.666 1.00 71.06 186 GLU A CA 1
ATOM 1566 C C . GLU A 1 186 ? 8.156 19.069 4.729 1.00 71.06 186 GLU A C 1
ATOM 1568 O O . GLU A 1 186 ? 7.367 19.615 3.968 1.00 71.06 186 GLU A O 1
ATOM 1573 N N . ASP A 1 187 ? 9.446 19.377 4.734 1.00 76.81 187 ASP A N 1
ATOM 1574 C CA . ASP A 1 187 ? 10.086 20.346 3.843 1.00 76.81 187 ASP A CA 1
ATOM 1575 C C . ASP A 1 187 ? 10.430 19.768 2.461 1.00 76.81 187 ASP A C 1
ATOM 1577 O O . ASP A 1 187 ? 10.855 20.510 1.581 1.00 76.81 187 ASP A O 1
ATOM 1581 N N . PHE A 1 188 ? 10.204 18.469 2.228 1.00 78.00 188 PHE A N 1
ATOM 1582 C CA . PHE A 1 188 ? 10.381 17.879 0.903 1.00 78.00 188 PHE A CA 1
ATOM 1583 C C . PHE A 1 188 ? 9.408 18.495 -0.114 1.00 78.00 188 PHE A C 1
ATOM 1585 O O . PHE A 1 188 ? 8.190 18.481 0.099 1.00 78.00 188 PHE A O 1
ATOM 1592 N N . VAL A 1 189 ? 9.937 19.004 -1.227 1.00 73.56 189 VAL A N 1
ATOM 1593 C CA . VAL A 1 189 ? 9.165 19.649 -2.297 1.00 73.56 189 VAL A CA 1
ATOM 1594 C C . VAL A 1 189 ? 9.142 18.743 -3.522 1.00 73.56 189 VAL A C 1
ATOM 1596 O O . VAL A 1 189 ? 10.188 18.391 -4.062 1.00 73.56 189 VAL A O 1
ATOM 1599 N N . VAL A 1 190 ? 7.940 18.404 -3.984 1.00 71.25 190 VAL A N 1
ATOM 1600 C CA . VAL A 1 190 ? 7.717 17.722 -5.265 1.00 71.25 190 VAL A CA 1
ATOM 1601 C C . VAL A 1 190 ? 7.446 18.786 -6.324 1.00 71.25 190 VAL A C 1
ATOM 1603 O O . VAL A 1 190 ? 6.730 19.752 -6.058 1.00 71.25 190 VAL A O 1
ATOM 1606 N N . ARG A 1 191 ? 8.022 18.632 -7.520 1.00 66.19 191 ARG A N 1
ATOM 1607 C CA . ARG A 1 191 ? 7.698 19.496 -8.664 1.00 66.19 191 ARG A CA 1
ATOM 1608 C C . ARG A 1 191 ? 6.338 19.084 -9.238 1.00 66.19 191 ARG A C 1
ATOM 1610 O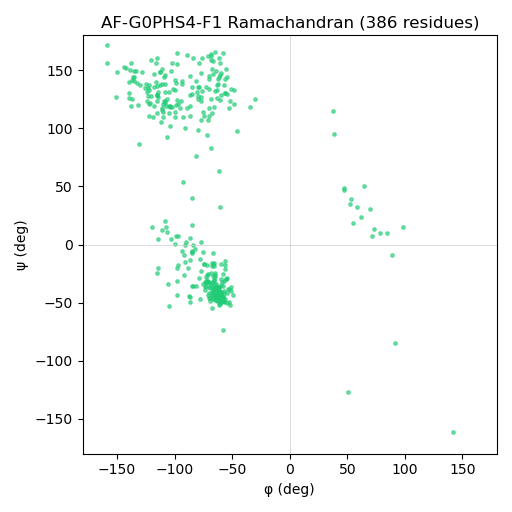 O . ARG A 1 191 ? 6.106 17.902 -9.455 1.00 66.19 191 ARG A O 1
ATOM 1617 N N . GLU A 1 192 ? 5.459 20.051 -9.481 1.00 66.75 192 GLU A N 1
ATOM 1618 C CA . GLU A 1 192 ? 4.181 19.833 -10.177 1.00 66.75 192 GLU A CA 1
ATOM 1619 C C . GLU A 1 192 ? 4.411 19.461 -11.663 1.00 66.75 192 GLU A C 1
ATOM 1621 O O . GLU A 1 192 ? 5.396 19.926 -12.250 1.00 66.75 192 GLU A O 1
ATOM 1626 N N . PRO A 1 193 ? 3.509 18.680 -12.300 1.00 62.62 193 PRO A N 1
ATOM 1627 C CA . PRO A 1 193 ? 2.201 18.253 -11.794 1.00 62.62 193 PRO A CA 1
ATOM 1628 C C . PRO A 1 193 ? 2.224 16.974 -10.939 1.00 62.62 193 PRO A C 1
ATOM 1630 O O . PRO A 1 193 ? 2.945 16.023 -11.228 1.00 62.62 193 PRO A O 1
ATOM 1633 N N . ARG A 1 194 ? 1.359 16.918 -9.920 1.00 82.19 194 ARG A N 1
ATOM 1634 C CA . ARG A 1 194 ? 1.094 15.690 -9.147 1.00 82.19 194 ARG A CA 1
ATOM 1635 C C . ARG A 1 194 ? 0.456 14.583 -9.990 1.00 82.19 194 ARG A C 1
ATOM 1637 O O . ARG A 1 194 ? -0.354 14.830 -10.884 1.00 82.19 194 ARG A O 1
ATOM 1644 N N . MET A 1 195 ? 0.748 13.333 -9.635 1.00 90.94 195 MET A N 1
ATOM 1645 C CA . MET A 1 195 ? 0.166 12.152 -10.278 1.00 90.94 195 MET A CA 1
ATOM 1646 C C . MET A 1 195 ? -1.320 12.015 -9.932 1.00 90.94 195 MET A C 1
ATOM 1648 O O . MET A 1 195 ? -1.679 11.835 -8.769 1.00 90.94 195 MET A O 1
ATOM 1652 N N . LYS A 1 196 ? -2.196 12.083 -10.936 1.00 92.06 196 LYS A N 1
ATOM 1653 C CA . LYS A 1 196 ? -3.646 11.981 -10.737 1.00 92.06 196 LYS A CA 1
ATOM 1654 C C . LYS A 1 196 ? -4.089 10.527 -10.560 1.00 92.06 196 LYS A C 1
ATOM 1656 O O . LYS A 1 196 ? -3.797 9.692 -11.411 1.00 92.06 196 LYS A O 1
ATOM 1661 N N . LEU A 1 197 ? -4.832 10.254 -9.491 1.00 94.56 197 LEU A N 1
ATOM 1662 C CA . LEU A 1 197 ? -5.433 8.954 -9.185 1.00 94.56 197 LEU A CA 1
ATOM 1663 C C . LEU A 1 197 ? -6.855 9.148 -8.645 1.00 94.56 197 LEU A C 1
ATOM 1665 O O . LEU A 1 197 ? -7.141 10.142 -7.982 1.00 94.56 197 LEU A O 1
ATOM 1669 N N . ASP A 1 198 ? -7.727 8.170 -8.881 1.00 95.06 198 ASP A N 1
ATOM 1670 C CA . ASP A 1 198 ? -9.091 8.153 -8.342 1.00 95.06 198 ASP A CA 1
ATOM 1671 C C . ASP A 1 198 ? -9.087 7.792 -6.848 1.00 95.06 198 ASP A C 1
ATOM 1673 O O . ASP A 1 198 ? -9.923 8.267 -6.082 1.00 95.06 198 ASP A O 1
ATOM 1677 N N . SER A 1 199 ? -8.155 6.934 -6.408 1.00 96.00 199 SER A N 1
ATOM 1678 C CA . SER A 1 199 ? -7.990 6.635 -4.983 1.00 96.00 199 SER A CA 1
ATOM 1679 C C . SER A 1 199 ? -6.621 6.070 -4.623 1.00 96.00 199 SER A C 1
ATOM 1681 O O . SER A 1 199 ? -5.981 5.381 -5.421 1.00 96.00 199 SER A O 1
ATOM 1683 N N . ILE A 1 200 ? -6.238 6.239 -3.359 1.00 97.38 200 ILE A N 1
ATOM 1684 C CA . ILE A 1 200 ? -5.049 5.615 -2.775 1.00 97.38 200 ILE A CA 1
ATOM 1685 C C . ILE A 1 200 ? -5.446 4.778 -1.563 1.00 97.38 200 ILE A C 1
ATOM 1687 O O . ILE A 1 200 ? -6.186 5.233 -0.697 1.00 97.38 200 ILE A O 1
ATOM 1691 N N . GLU A 1 201 ? -4.944 3.553 -1.482 1.00 97.50 201 GLU A N 1
ATOM 1692 C CA . GLU A 1 201 ? -5.091 2.681 -0.320 1.00 97.50 201 GLU A CA 1
ATOM 1693 C C . GLU A 1 201 ? -3.719 2.422 0.305 1.00 97.50 201 GLU A C 1
ATOM 1695 O O . GLU A 1 201 ? -2.793 2.017 -0.385 1.00 97.50 201 GLU A O 1
ATOM 1700 N N . VAL A 1 202 ? -3.579 2.630 1.608 1.00 95.50 202 VAL A N 1
ATOM 1701 C CA . VAL A 1 202 ? -2.418 2.216 2.392 1.00 95.50 202 VAL A CA 1
ATOM 1702 C C . VAL A 1 202 ? -2.816 0.987 3.190 1.00 95.50 202 VAL A C 1
ATOM 1704 O O . VAL A 1 202 ? -3.709 1.050 4.034 1.00 95.50 202 VAL A O 1
ATOM 1707 N N . ASP A 1 203 ? -2.143 -0.124 2.935 1.00 91.50 203 ASP A N 1
ATOM 1708 C CA . ASP A 1 203 ? -2.344 -1.380 3.639 1.00 91.50 203 ASP A CA 1
ATOM 1709 C C . ASP A 1 203 ? -1.190 -1.629 4.619 1.00 91.50 203 ASP A C 1
ATOM 1711 O O . ASP A 1 203 ? -0.024 -1.704 4.220 1.00 91.50 203 ASP A O 1
ATOM 1715 N N . LEU A 1 204 ? -1.529 -1.724 5.908 1.00 87.88 204 LEU A N 1
ATOM 1716 C CA . LEU A 1 204 ? -0.580 -1.867 7.014 1.00 87.88 204 LEU A CA 1
ATOM 1717 C C . LEU A 1 204 ? -0.550 -3.276 7.621 1.00 87.88 204 LEU A C 1
ATOM 1719 O O . LEU A 1 204 ? 0.049 -3.453 8.682 1.00 87.88 204 LEU A O 1
ATOM 1723 N N . ILE A 1 205 ? -1.178 -4.270 6.981 1.00 84.50 205 ILE A N 1
ATOM 1724 C CA . ILE A 1 205 ? -1.284 -5.625 7.546 1.00 84.50 205 ILE A CA 1
ATOM 1725 C C . ILE A 1 205 ? 0.089 -6.248 7.843 1.00 84.50 205 ILE A C 1
ATOM 1727 O O . ILE A 1 205 ? 0.314 -6.717 8.956 1.00 84.50 205 ILE A O 1
ATOM 1731 N N . ASP A 1 206 ? 1.031 -6.135 6.905 1.00 83.62 206 ASP A N 1
ATOM 1732 C CA . ASP A 1 206 ? 2.397 -6.661 7.026 1.00 83.62 206 ASP A CA 1
ATOM 1733 C C . ASP A 1 206 ? 3.413 -5.591 7.476 1.00 83.62 206 ASP A C 1
ATOM 1735 O O . ASP A 1 206 ? 4.624 -5.832 7.509 1.00 83.62 206 ASP A O 1
ATOM 1739 N N . SER A 1 207 ? 2.935 -4.396 7.842 1.00 86.25 207 SER A N 1
ATOM 1740 C CA . SER A 1 207 ? 3.766 -3.281 8.302 1.00 86.25 207 SER A CA 1
ATOM 1741 C C . SER A 1 207 ? 4.047 -3.390 9.791 1.00 86.25 207 SER A C 1
ATOM 1743 O O . SER A 1 207 ? 3.136 -3.579 10.596 1.00 86.25 207 SER A O 1
ATOM 1745 N N . PHE A 1 208 ? 5.297 -3.159 10.176 1.00 84.19 208 PHE A N 1
ATOM 1746 C CA . PHE A 1 208 ? 5.678 -3.002 11.574 1.00 84.19 208 PHE A CA 1
ATOM 1747 C C . PHE A 1 208 ? 5.955 -1.537 11.898 1.00 84.19 208 PHE A C 1
ATOM 1749 O O . PHE A 1 208 ? 5.385 -0.994 12.842 1.00 84.19 208 PHE A O 1
ATOM 1756 N N . TYR A 1 209 ? 6.819 -0.875 11.126 1.00 84.88 209 TYR A N 1
ATOM 1757 C CA . TYR A 1 209 ? 7.303 0.461 11.465 1.00 84.88 209 TYR A CA 1
ATOM 1758 C C . TYR A 1 209 ? 6.295 1.555 11.145 1.00 84.88 209 TYR A C 1
ATOM 1760 O O . TYR A 1 209 ? 6.047 2.397 12.006 1.00 84.88 209 TYR A O 1
ATOM 1768 N N . CYS A 1 210 ? 5.694 1.540 9.953 1.00 86.81 210 CYS A N 1
ATOM 1769 C CA . CYS A 1 210 ? 4.645 2.490 9.610 1.00 86.81 210 CYS A CA 1
ATOM 1770 C C . CYS A 1 210 ? 3.464 2.321 10.572 1.00 86.81 210 CYS A C 1
ATOM 1772 O O . CYS A 1 210 ? 3.061 3.288 11.216 1.00 86.81 210 CYS A O 1
ATOM 1774 N N . ARG A 1 211 ? 2.997 1.084 10.798 1.00 83.94 211 ARG A N 1
ATOM 1775 C CA . ARG A 1 211 ? 1.956 0.779 11.797 1.00 83.94 211 ARG A CA 1
ATOM 1776 C C . ARG A 1 211 ? 2.288 1.320 13.194 1.00 83.94 211 ARG A C 1
ATOM 1778 O O . ARG A 1 211 ? 1.456 1.982 13.812 1.00 83.94 211 ARG A O 1
ATOM 1785 N N . ARG A 1 212 ? 3.500 1.059 13.695 1.00 80.69 212 ARG A N 1
ATOM 1786 C CA . ARG A 1 212 ? 3.970 1.525 15.010 1.00 80.69 212 ARG A CA 1
ATOM 1787 C C . ARG A 1 212 ? 3.960 3.050 15.110 1.00 80.69 212 ARG A C 1
ATOM 1789 O O . ARG A 1 212 ? 3.462 3.587 16.095 1.00 80.69 212 ARG A O 1
ATOM 1796 N N . ASP A 1 213 ? 4.499 3.740 14.112 1.00 80.69 213 ASP A N 1
ATOM 1797 C CA . ASP A 1 213 ? 4.657 5.197 14.126 1.00 80.69 213 ASP A CA 1
ATOM 1798 C C . ASP A 1 213 ? 3.318 5.929 13.973 1.00 80.69 213 ASP A C 1
ATOM 1800 O O . ASP A 1 213 ? 3.152 7.025 14.505 1.00 80.69 213 ASP A O 1
ATOM 1804 N N . PHE A 1 214 ? 2.317 5.319 13.335 1.00 74.50 214 PHE A N 1
ATOM 1805 C CA . PHE A 1 214 ? 0.952 5.854 13.355 1.00 74.50 214 PHE A CA 1
ATOM 1806 C C . PHE A 1 214 ? 0.327 5.849 14.759 1.00 74.50 214 PHE A C 1
ATOM 1808 O O . PHE A 1 214 ? -0.521 6.693 15.046 1.00 74.50 214 PHE A O 1
ATOM 1815 N N . ALA A 1 215 ? 0.760 4.945 15.644 1.00 65.81 215 ALA A N 1
ATOM 1816 C CA . ALA A 1 215 ? 0.079 4.679 16.909 1.00 65.81 215 ALA A CA 1
ATOM 1817 C C . ALA A 1 215 ? 0.861 5.048 18.188 1.00 65.81 215 ALA A C 1
ATOM 1819 O O . ALA A 1 215 ? 0.240 5.235 19.227 1.00 65.81 215 ALA A O 1
ATOM 1820 N N . ARG A 1 216 ? 2.194 5.192 18.159 1.00 66.56 216 ARG A N 1
ATOM 1821 C CA . ARG A 1 216 ? 3.008 5.469 19.368 1.00 66.56 216 ARG A CA 1
ATOM 1822 C C . ARG A 1 216 ? 3.392 6.935 19.526 1.00 66.56 216 ARG A C 1
ATOM 1824 O O . ARG A 1 216 ? 3.771 7.554 18.544 1.00 66.56 216 ARG A O 1
ATOM 1831 N N . VAL A 1 217 ? 3.397 7.487 20.750 1.00 54.44 217 VAL A N 1
ATOM 1832 C CA . VAL A 1 217 ? 4.035 8.797 21.031 1.00 54.44 217 VAL A CA 1
ATOM 1833 C C . VAL A 1 217 ? 5.520 8.658 20.736 1.00 54.44 217 VAL A C 1
ATOM 1835 O O . VAL A 1 217 ? 6.099 7.624 21.050 1.00 54.44 217 VAL A O 1
ATOM 1838 N N . SER A 1 218 ? 6.104 9.675 20.097 1.00 55.84 218 SER A N 1
ATOM 1839 C CA . SER A 1 218 ? 7.470 9.687 19.571 1.00 55.84 218 SER A CA 1
ATOM 1840 C C . SER A 1 218 ? 8.455 9.128 20.594 1.00 55.84 218 SER A C 1
ATOM 1842 O O . SER A 1 218 ? 8.885 9.826 21.512 1.00 55.84 218 SER A O 1
ATOM 1844 N N . ALA A 1 219 ? 8.787 7.854 20.435 1.00 52.12 219 ALA A N 1
ATOM 1845 C CA . ALA A 1 219 ? 9.848 7.205 21.171 1.00 52.12 219 ALA A CA 1
ATOM 1846 C C . ALA A 1 219 ? 11.152 7.379 20.389 1.00 52.12 219 ALA A C 1
ATOM 1848 O O . ALA A 1 219 ? 11.147 7.669 19.186 1.00 52.12 219 ALA A O 1
ATOM 1849 N N . ALA A 1 220 ? 12.279 7.156 21.061 1.00 55.31 220 ALA A N 1
ATOM 1850 C CA . ALA A 1 220 ? 13.547 6.953 20.378 1.00 55.31 220 ALA A CA 1
ATOM 1851 C C . ALA A 1 220 ? 13.359 5.918 19.247 1.00 55.31 220 ALA A C 1
ATOM 1853 O O . ALA A 1 220 ? 12.916 4.794 19.486 1.00 55.31 220 ALA A O 1
ATOM 1854 N N . GLY A 1 221 ? 13.652 6.317 18.007 1.00 66.44 221 GLY A N 1
ATOM 1855 C CA . GLY A 1 221 ? 13.518 5.459 16.828 1.00 66.44 221 GLY A CA 1
ATOM 1856 C C . GLY A 1 221 ? 12.248 5.631 15.984 1.00 66.44 221 GLY A C 1
ATOM 1857 O O . GLY A 1 221 ? 11.998 4.740 15.168 1.00 66.44 221 GLY A O 1
ATOM 1858 N N . ASP A 1 222 ? 11.472 6.715 16.142 1.00 76.25 222 ASP A N 1
ATOM 1859 C CA . ASP A 1 222 ? 10.468 7.172 15.151 1.00 76.25 222 ASP A CA 1
ATOM 1860 C C . ASP A 1 222 ? 11.108 7.281 13.751 1.00 76.25 222 ASP A C 1
ATOM 1862 O O . ASP A 1 222 ? 12.223 7.788 13.603 1.00 76.25 222 ASP A O 1
ATOM 1866 N N . ARG A 1 223 ? 10.429 6.753 12.729 1.00 81.50 223 ARG A N 1
ATOM 1867 C CA . ARG A 1 223 ? 10.901 6.698 11.341 1.00 81.50 223 ARG A CA 1
ATOM 1868 C C . ARG A 1 223 ? 10.244 7.738 10.442 1.00 81.50 223 ARG A C 1
ATOM 1870 O O . ARG A 1 223 ? 10.516 7.740 9.246 1.00 81.50 223 ARG A O 1
ATOM 1877 N N . GLY A 1 224 ? 9.420 8.631 10.984 1.00 83.81 224 GLY A N 1
ATOM 1878 C CA . GLY A 1 224 ? 8.824 9.751 10.254 1.00 83.81 224 GLY A CA 1
ATOM 1879 C C . GLY A 1 224 ? 7.544 9.401 9.496 1.00 83.81 224 GLY A C 1
ATOM 1880 O O . GLY A 1 224 ? 7.050 10.219 8.722 1.00 83.81 224 GLY A O 1
ATOM 1881 N N . TYR A 1 225 ? 6.962 8.215 9.709 1.00 86.38 225 TYR A N 1
ATOM 1882 C CA . TYR A 1 225 ? 5.718 7.820 9.030 1.00 86.38 225 TYR A CA 1
ATOM 1883 C C . TYR A 1 225 ? 4.496 8.651 9.447 1.00 86.38 225 TYR A C 1
ATOM 1885 O O . TYR A 1 225 ? 3.467 8.593 8.778 1.00 86.38 225 TYR A O 1
ATOM 1893 N N . SER A 1 226 ? 4.616 9.519 10.460 1.00 81.56 226 SER A N 1
ATOM 1894 C CA . SER A 1 226 ? 3.636 10.585 10.711 1.00 81.56 226 SER A CA 1
ATOM 1895 C C . SER A 1 226 ? 3.421 11.510 9.506 1.00 81.56 226 SER A C 1
ATOM 1897 O O . SER A 1 226 ? 2.392 12.179 9.430 1.00 81.56 226 SER A O 1
ATOM 1899 N N . ASN A 1 227 ? 4.382 11.561 8.579 1.00 84.81 227 ASN A N 1
ATOM 1900 C CA . ASN A 1 227 ? 4.322 12.381 7.371 1.00 84.81 227 ASN A CA 1
ATOM 1901 C C . ASN A 1 227 ? 3.701 11.643 6.178 1.00 84.81 227 ASN A C 1
ATOM 1903 O O . ASN A 1 227 ? 3.557 12.247 5.119 1.00 84.81 227 ASN A O 1
ATOM 1907 N N . LEU A 1 228 ? 3.301 10.372 6.331 1.00 88.94 228 LEU A N 1
ATOM 1908 C CA . LEU A 1 228 ? 2.796 9.541 5.234 1.00 88.94 228 LEU A CA 1
ATOM 1909 C C . LEU A 1 228 ? 1.671 10.223 4.452 1.00 88.94 228 LEU A C 1
ATOM 1911 O O . LEU A 1 228 ? 1.758 10.328 3.232 1.00 88.94 228 LEU A O 1
ATOM 1915 N N . LEU A 1 229 ? 0.631 10.702 5.141 1.00 87.56 229 LEU A N 1
ATOM 1916 C CA . LEU A 1 229 ? -0.534 11.288 4.473 1.00 87.56 229 LEU A CA 1
ATOM 1917 C C . LEU A 1 229 ? -0.169 12.571 3.715 1.00 87.56 229 LEU A C 1
ATOM 1919 O O . LEU A 1 229 ? -0.571 12.750 2.569 1.00 87.56 229 LEU A O 1
ATOM 1923 N N . VAL A 1 230 ? 0.659 13.418 4.331 1.00 86.00 230 VAL A N 1
ATOM 1924 C CA . VAL A 1 230 ? 1.168 14.653 3.721 1.00 86.00 230 VAL A CA 1
ATOM 1925 C C . VAL A 1 230 ? 2.004 14.339 2.480 1.00 86.00 230 VAL A C 1
ATOM 1927 O O . VAL A 1 230 ? 1.806 14.946 1.433 1.00 86.00 230 VAL A O 1
ATOM 1930 N N . ASN A 1 231 ? 2.905 13.360 2.562 1.00 89.62 231 ASN A N 1
ATOM 1931 C CA . ASN A 1 231 ? 3.758 12.970 1.442 1.00 89.62 231 ASN A CA 1
ATOM 1932 C C . ASN A 1 231 ? 2.965 12.301 0.309 1.00 89.62 231 ASN A C 1
ATOM 1934 O O . ASN A 1 231 ? 3.279 12.523 -0.857 1.00 89.62 231 ASN A O 1
ATOM 1938 N N . ILE A 1 232 ? 1.894 11.561 0.623 1.00 91.88 232 ILE A N 1
ATOM 1939 C CA . ILE A 1 232 ? 0.934 11.091 -0.385 1.00 91.88 232 ILE A CA 1
ATOM 1940 C C . ILE A 1 232 ? 0.298 12.290 -1.102 1.00 91.88 232 ILE A C 1
ATOM 1942 O O . ILE A 1 232 ? 0.334 12.347 -2.326 1.00 91.88 232 ILE A O 1
ATOM 1946 N N . GLN A 1 233 ? -0.230 13.274 -0.369 1.00 87.81 233 GLN A N 1
ATOM 1947 C CA . GLN A 1 233 ? -0.881 14.443 -0.975 1.00 87.81 233 GLN A CA 1
ATOM 1948 C C . GLN A 1 233 ? 0.074 15.321 -1.796 1.00 87.81 233 GLN A C 1
ATOM 1950 O O . GLN A 1 233 ? -0.364 15.981 -2.733 1.00 87.81 233 GLN A O 1
ATOM 1955 N N . LYS A 1 234 ? 1.370 15.345 -1.469 1.00 86.69 234 LYS A N 1
ATOM 1956 C CA . LYS A 1 234 ? 2.385 16.078 -2.244 1.00 86.69 234 LYS A CA 1
ATOM 1957 C C . LYS A 1 234 ? 2.709 15.438 -3.583 1.00 86.69 234 LYS A C 1
ATOM 1959 O O . LYS A 1 234 ? 3.114 16.136 -4.500 1.00 86.69 234 LYS A O 1
ATOM 1964 N N . VAL A 1 235 ? 2.598 14.119 -3.671 1.00 90.62 235 VAL A N 1
ATOM 1965 C CA . VAL A 1 235 ? 2.992 13.354 -4.857 1.00 90.62 235 VAL A CA 1
ATOM 1966 C C . VAL A 1 235 ? 1.783 13.038 -5.736 1.00 90.62 235 VAL A C 1
ATOM 1968 O O . VAL A 1 235 ? 1.899 12.988 -6.961 1.00 90.62 235 VAL A O 1
ATOM 1971 N N . PHE A 1 236 ? 0.612 12.867 -5.124 1.00 91.69 236 PHE A N 1
ATOM 1972 C CA . PHE A 1 236 ? -0.600 12.440 -5.802 1.00 91.69 236 PHE A CA 1
ATOM 1973 C C . PHE A 1 236 ? -1.737 13.447 -5.635 1.00 91.69 236 PHE A C 1
ATOM 1975 O O . PHE A 1 236 ? -2.003 13.934 -4.536 1.00 91.69 236 PHE A O 1
ATOM 1982 N N . SER A 1 237 ? -2.452 13.703 -6.729 1.00 89.62 237 SER A N 1
ATOM 1983 C CA . SER A 1 237 ? -3.747 14.381 -6.712 1.00 89.62 237 SER A CA 1
ATOM 1984 C C . SER A 1 237 ? -4.838 13.310 -6.641 1.00 89.62 237 SER A C 1
ATOM 1986 O O . SER A 1 237 ? -5.021 12.531 -7.578 1.00 89.62 237 SER A O 1
ATOM 1988 N N . THR A 1 238 ? -5.505 13.229 -5.490 1.00 91.31 238 THR A N 1
ATOM 1989 C CA . THR A 1 238 ? -6.612 12.306 -5.204 1.00 91.31 238 THR A CA 1
ATOM 1990 C C . THR A 1 238 ? -7.557 12.947 -4.193 1.00 91.31 238 THR A C 1
ATOM 1992 O O . THR A 1 238 ? -7.124 13.688 -3.309 1.00 91.31 238 THR A O 1
ATOM 1995 N N . ASN A 1 239 ? -8.843 12.627 -4.289 1.00 91.12 239 ASN A N 1
ATOM 1996 C CA . ASN A 1 239 ? -9.857 12.999 -3.306 1.00 91.12 239 ASN A CA 1
ATOM 1997 C C . ASN A 1 239 ? -10.195 11.849 -2.344 1.00 91.12 239 ASN A C 1
ATOM 1999 O O . ASN A 1 239 ? -11.051 12.022 -1.479 1.00 91.12 239 ASN A O 1
ATOM 2003 N N . LEU A 1 240 ? -9.554 10.684 -2.474 1.00 94.19 240 LEU A N 1
ATOM 2004 C CA . LEU A 1 240 ? -9.827 9.522 -1.637 1.00 94.19 240 LEU A CA 1
ATOM 2005 C C . LEU A 1 240 ? -8.540 8.815 -1.210 1.00 94.19 240 LEU A C 1
ATOM 2007 O O . LEU A 1 240 ? -7.801 8.272 -2.035 1.00 94.19 240 LEU A O 1
ATOM 2011 N N . ILE A 1 241 ? -8.312 8.763 0.103 1.00 94.69 241 ILE A N 1
ATOM 2012 C CA . ILE A 1 241 ? -7.232 7.993 0.725 1.00 94.69 241 ILE A CA 1
ATOM 2013 C C . ILE A 1 241 ? -7.841 7.037 1.751 1.00 94.69 241 ILE A C 1
ATOM 2015 O O . ILE A 1 241 ? -8.656 7.439 2.570 1.00 94.69 241 ILE A O 1
ATOM 2019 N N . SER A 1 242 ? -7.472 5.760 1.721 1.00 95.19 242 SER A N 1
ATOM 2020 C CA . SER A 1 242 ? -7.933 4.754 2.683 1.00 95.19 242 SER A CA 1
ATOM 2021 C C . SER A 1 242 ? -6.748 4.113 3.393 1.00 95.19 242 SER A C 1
ATOM 2023 O O . SER A 1 242 ? -5.913 3.514 2.735 1.00 95.19 242 SER A O 1
ATOM 2025 N N . ILE A 1 243 ? -6.673 4.193 4.718 1.00 92.06 243 ILE A N 1
ATOM 2026 C CA . ILE A 1 243 ? -5.657 3.523 5.536 1.00 92.06 243 ILE A CA 1
ATOM 2027 C C . ILE A 1 243 ? -6.312 2.314 6.202 1.00 92.06 243 ILE A C 1
ATOM 2029 O O . ILE A 1 243 ? -7.287 2.458 6.939 1.00 92.06 243 ILE A O 1
ATOM 2033 N N . LYS A 1 244 ? -5.803 1.115 5.921 1.00 89.88 244 LYS A N 1
ATOM 2034 C CA . LYS A 1 244 ? -6.390 -0.154 6.359 1.00 89.88 244 LYS A CA 1
ATOM 2035 C C . LYS A 1 244 ? -5.442 -0.965 7.224 1.00 89.88 244 LYS A C 1
ATOM 2037 O O . LYS A 1 244 ? -4.224 -0.820 7.152 1.00 89.88 244 LYS A O 1
ATOM 2042 N N . ASN A 1 245 ? -6.039 -1.876 7.993 1.00 83.12 245 ASN A N 1
ATOM 2043 C CA . ASN A 1 245 ? -5.335 -2.864 8.809 1.00 83.12 245 ASN A CA 1
ATOM 2044 C C . ASN A 1 245 ? -4.378 -2.243 9.845 1.00 83.12 245 ASN A C 1
ATOM 2046 O O . ASN A 1 245 ? -3.362 -2.846 10.188 1.00 83.12 245 ASN A O 1
ATOM 2050 N N . LEU A 1 246 ? -4.704 -1.060 10.388 1.00 82.44 246 LEU A N 1
ATOM 2051 C CA . LEU A 1 246 ? -4.006 -0.559 11.571 1.00 82.44 246 LEU A CA 1
ATOM 2052 C C . LEU A 1 246 ? -4.456 -1.398 12.767 1.00 82.44 246 LEU A C 1
ATOM 2054 O O . LEU A 1 246 ? -5.488 -1.092 13.361 1.00 82.44 246 LEU A O 1
ATOM 2058 N N . PHE A 1 247 ? -3.716 -2.449 13.113 1.00 78.94 247 PHE A N 1
ATOM 2059 C CA . PHE A 1 247 ? -4.079 -3.300 14.241 1.00 78.94 247 PHE A CA 1
ATOM 2060 C C . PHE A 1 247 ? -3.256 -3.053 15.503 1.00 78.94 247 PHE A C 1
ATOM 2062 O O . PHE A 1 247 ? -2.079 -2.685 15.437 1.00 78.94 247 PHE A O 1
ATOM 2069 N N . LYS A 1 248 ? -3.897 -3.290 16.648 1.00 74.31 248 LYS A N 1
ATOM 2070 C CA . LYS A 1 248 ? -3.309 -3.238 17.986 1.00 74.31 248 LYS A CA 1
ATOM 2071 C C . LYS A 1 248 ? -3.782 -4.407 18.836 1.00 74.31 248 LYS A C 1
ATOM 2073 O O . LYS A 1 248 ? -4.943 -4.794 18.752 1.00 74.31 248 LYS A O 1
ATOM 2078 N N . SER A 1 249 ? -2.878 -4.957 19.642 1.00 69.00 249 SER A N 1
ATOM 2079 C CA . SER A 1 249 ? -3.230 -5.921 20.691 1.00 69.00 249 SER A CA 1
ATOM 2080 C C . SER A 1 249 ? -3.793 -5.188 21.914 1.00 69.00 249 SER A C 1
ATOM 2082 O O . SER A 1 249 ? -3.465 -4.020 22.133 1.00 69.00 249 SER A O 1
ATOM 2084 N N . SER A 1 250 ? -4.597 -5.865 22.736 1.00 62.56 250 SER A N 1
ATOM 2085 C CA . SER A 1 250 ? -5.148 -5.338 23.993 1.00 62.56 250 SER 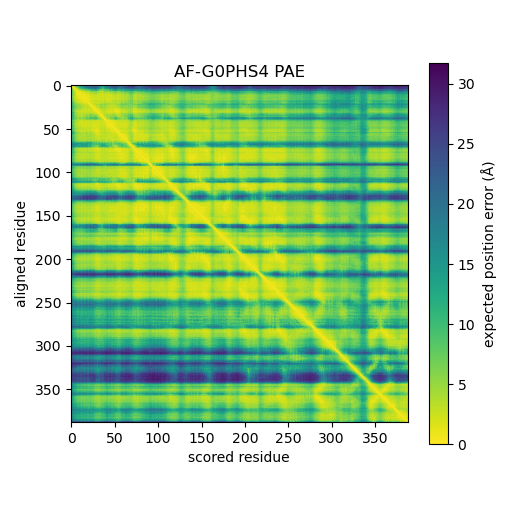A CA 1
ATOM 2086 C C . SER A 1 250 ? -4.065 -4.817 24.949 1.00 62.56 250 SER A C 1
ATOM 2088 O O . SER A 1 250 ? -4.292 -3.861 25.687 1.00 62.56 250 SER A O 1
ATOM 2090 N N . LEU A 1 251 ? -2.857 -5.381 24.879 1.00 61.97 251 LEU A N 1
ATOM 2091 C CA . LEU A 1 251 ? -1.689 -4.936 25.648 1.00 61.97 251 LEU A CA 1
ATOM 2092 C C . LEU A 1 251 ? -1.187 -3.534 25.247 1.00 61.97 251 LEU A C 1
ATOM 2094 O O . LEU A 1 251 ? -0.454 -2.900 25.998 1.00 61.97 251 LEU A O 1
ATOM 2098 N N . GLU A 1 252 ? -1.587 -3.031 24.078 1.00 65.06 252 GLU A N 1
ATOM 2099 C CA . GLU A 1 252 ? -1.204 -1.719 23.548 1.00 65.06 252 GLU A CA 1
ATOM 2100 C C . GLU A 1 252 ? -2.364 -0.702 23.599 1.00 65.06 252 GLU A C 1
ATOM 2102 O O . GLU A 1 252 ? -2.299 0.347 22.961 1.00 65.06 252 GLU A O 1
ATOM 2107 N N . LEU A 1 253 ? -3.438 -0.977 24.351 1.00 64.31 253 LEU A N 1
ATOM 2108 C CA . LEU A 1 253 ? -4.618 -0.100 24.439 1.00 64.31 253 LEU A CA 1
ATOM 2109 C C . LEU A 1 253 ? -4.345 1.331 24.922 1.00 64.31 253 LEU A C 1
ATOM 2111 O O . LEU A 1 253 ? -4.956 2.249 24.361 1.00 64.31 253 LEU A O 1
ATOM 2115 N N . PRO A 1 254 ? -3.408 1.581 25.862 1.00 62.56 254 PRO A N 1
ATOM 2116 C CA . PRO A 1 254 ? -2.996 2.943 26.179 1.00 62.56 254 PRO A CA 1
ATOM 2117 C C . PRO A 1 254 ? -2.481 3.713 24.955 1.00 62.56 254 PRO A C 1
ATOM 2119 O O . PRO A 1 254 ? -2.462 4.930 24.983 1.00 62.56 254 PRO A O 1
ATOM 2122 N N . GLU A 1 255 ? -2.106 3.065 23.850 1.00 66.75 255 GLU A N 1
ATOM 2123 C CA . GLU A 1 255 ? -1.662 3.733 22.620 1.00 66.75 255 GLU A CA 1
ATOM 2124 C C . GLU A 1 255 ? -2.816 4.108 21.674 1.00 66.75 255 GLU A C 1
ATOM 2126 O O . GLU A 1 255 ? -2.636 4.924 20.769 1.00 66.75 255 GLU A O 1
ATOM 2131 N N . VAL A 1 256 ? -4.029 3.584 21.877 1.00 67.44 256 VAL A N 1
ATOM 2132 C CA . VAL A 1 256 ? -5.158 3.863 20.972 1.00 67.44 256 VAL A CA 1
ATOM 2133 C C . VAL A 1 256 ? -5.578 5.344 21.053 1.00 67.44 256 VAL A C 1
ATOM 2135 O O . VAL A 1 256 ? -5.947 5.933 20.037 1.00 67.44 256 VAL A O 1
ATOM 2138 N N . HIS A 1 257 ? -5.451 6.015 22.212 1.00 69.31 257 HIS A N 1
ATOM 2139 C CA . HIS A 1 257 ? -5.845 7.439 22.339 1.00 69.31 257 HIS A CA 1
ATOM 2140 C C . HIS A 1 257 ? -4.844 8.350 21.647 1.00 69.31 257 HIS A C 1
ATOM 2142 O O . HIS A 1 257 ? -5.198 9.346 21.009 1.00 69.31 257 HIS A O 1
ATOM 2148 N N . ILE A 1 258 ? -3.575 7.965 21.747 1.00 72.25 258 ILE A N 1
ATOM 2149 C CA . ILE A 1 258 ? -2.471 8.586 21.037 1.00 72.25 258 ILE A CA 1
ATOM 2150 C C . ILE A 1 258 ? -2.720 8.469 19.537 1.00 72.25 258 ILE A C 1
ATOM 2152 O O . ILE A 1 258 ? -2.553 9.462 18.827 1.00 72.25 258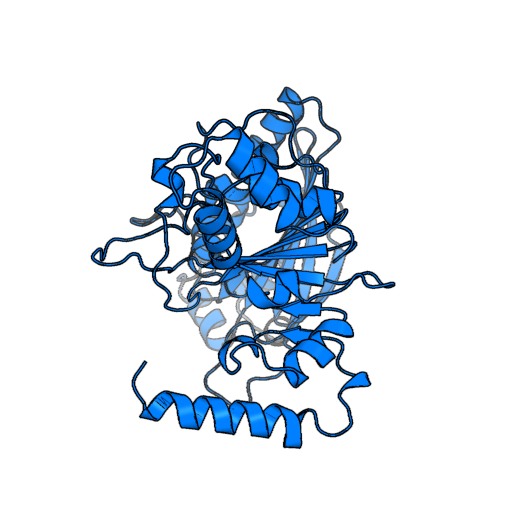 ILE A O 1
ATOM 2156 N N . ALA A 1 259 ? -3.167 7.299 19.068 1.00 72.25 259 ALA A N 1
ATOM 2157 C CA . ALA A 1 259 ? -3.518 7.093 17.672 1.00 72.25 259 ALA A CA 1
ATOM 2158 C C . ALA A 1 259 ? -4.617 8.072 17.221 1.00 72.25 259 ALA A C 1
ATOM 2160 O O . ALA A 1 259 ? -4.409 8.769 16.231 1.00 72.25 259 ALA A O 1
ATOM 2161 N N . PHE A 1 260 ? -5.722 8.242 17.962 1.00 74.81 260 PHE A N 1
ATOM 2162 C CA . PHE A 1 260 ? -6.762 9.213 17.569 1.00 74.81 260 PHE A CA 1
ATOM 2163 C C . PHE A 1 260 ? -6.270 10.660 17.555 1.00 74.81 260 PHE A C 1
ATOM 2165 O O . PHE A 1 260 ? -6.492 11.363 16.570 1.00 74.81 260 PHE A O 1
ATOM 2172 N N . ARG A 1 261 ? -5.548 11.113 18.592 1.00 76.25 261 ARG A N 1
ATOM 2173 C CA . ARG A 1 261 ? -4.988 12.479 18.612 1.00 76.25 261 ARG A CA 1
ATOM 2174 C C . ARG A 1 261 ? -4.005 12.707 17.463 1.00 76.25 261 ARG A C 1
ATOM 2176 O O . ARG A 1 261 ? -3.971 13.791 16.880 1.00 76.25 261 ARG A O 1
ATOM 2183 N N . ARG A 1 262 ? -3.204 11.696 17.110 1.00 76.12 262 ARG A N 1
ATOM 2184 C CA . ARG A 1 262 ? -2.296 11.759 15.956 1.00 76.12 262 ARG A CA 1
ATOM 2185 C C . ARG A 1 262 ? -3.051 11.813 14.647 1.00 76.12 262 ARG A C 1
ATOM 2187 O O . ARG A 1 262 ? -2.686 12.624 13.803 1.00 76.12 262 ARG A O 1
ATOM 2194 N N . ILE A 1 263 ? -4.092 11.005 14.493 1.00 76.50 263 ILE A N 1
ATOM 2195 C CA . ILE A 1 263 ? -4.935 11.037 13.305 1.00 76.50 263 ILE A CA 1
ATOM 2196 C C . ILE A 1 263 ? -5.551 12.430 13.145 1.00 76.50 263 ILE A C 1
ATOM 2198 O O . ILE A 1 263 ? -5.378 13.026 12.089 1.00 76.50 263 ILE A O 1
ATOM 2202 N N . LEU A 1 264 ? -6.134 13.014 14.198 1.00 77.00 264 LEU A N 1
ATOM 2203 C CA . LEU A 1 264 ? -6.634 14.395 14.161 1.00 77.00 264 LEU A CA 1
ATOM 2204 C C . LEU A 1 264 ? -5.539 15.395 13.761 1.00 77.00 264 LEU A C 1
ATOM 2206 O O . LEU A 1 264 ? -5.740 16.194 12.850 1.00 77.00 264 LEU A O 1
ATOM 2210 N N . LYS A 1 265 ? -4.343 15.310 14.360 1.00 80.06 265 LYS A N 1
ATOM 2211 C CA . LYS A 1 265 ? -3.203 16.173 13.998 1.00 80.06 265 LYS A CA 1
ATOM 2212 C C . LYS A 1 265 ? -2.799 16.022 12.527 1.00 80.06 265 LYS A C 1
ATOM 2214 O O . LYS A 1 265 ? -2.467 17.014 11.880 1.00 80.06 265 LYS A O 1
ATOM 2219 N N . ILE A 1 266 ? -2.788 14.796 12.012 1.00 74.81 266 ILE A N 1
ATOM 2220 C CA . ILE A 1 266 ? -2.493 14.487 10.611 1.00 74.81 266 ILE A CA 1
ATOM 2221 C C . ILE A 1 266 ? -3.569 15.103 9.704 1.00 74.81 266 ILE A C 1
ATOM 2223 O O . ILE A 1 266 ? -3.228 15.771 8.733 1.00 74.81 266 ILE A O 1
ATOM 2227 N N . LEU A 1 267 ? -4.848 14.981 10.064 1.00 73.44 267 LEU A N 1
ATOM 2228 C CA . LEU A 1 267 ? -5.967 15.554 9.312 1.00 73.44 267 LEU A CA 1
ATOM 2229 C C . LEU A 1 267 ? -5.931 17.082 9.287 1.00 73.44 267 LEU A C 1
ATOM 2231 O O . LEU A 1 267 ? -6.122 17.673 8.228 1.00 73.44 267 LEU A O 1
ATOM 2235 N N . SER A 1 268 ? -5.620 17.737 10.410 1.00 77.31 268 SER A N 1
ATOM 2236 C CA . SER A 1 268 ? -5.464 19.196 10.445 1.00 77.31 268 SER A CA 1
ATOM 2237 C C . SER A 1 268 ? -4.354 19.676 9.506 1.00 77.31 268 SER A C 1
ATOM 2239 O O . SER A 1 268 ? -4.489 20.737 8.898 1.00 77.31 268 SER A O 1
ATOM 2241 N N . LYS A 1 269 ? -3.266 18.906 9.353 1.00 77.62 269 LYS A N 1
ATOM 2242 C CA . LYS A 1 269 ? -2.204 19.205 8.376 1.00 77.62 269 LYS A CA 1
ATOM 2243 C C . LYS A 1 269 ? -2.689 19.002 6.943 1.00 77.62 269 LYS A C 1
ATOM 2245 O O . LYS A 1 269 ? -2.491 19.879 6.109 1.00 77.62 269 LYS A O 1
ATOM 2250 N N . SER A 1 270 ? -3.361 17.887 6.671 1.00 71.88 270 SER A N 1
ATOM 2251 C CA . SER A 1 270 ? -3.917 17.582 5.351 1.00 71.88 270 SER A CA 1
ATOM 2252 C C . SER A 1 270 ? -4.962 18.593 4.889 1.00 71.88 270 SER A C 1
ATOM 2254 O O . SER A 1 270 ? -4.974 18.940 3.711 1.00 71.88 270 SER A O 1
ATOM 2256 N N . GLY A 1 271 ? -5.785 19.113 5.802 1.00 71.94 271 GLY A N 1
ATOM 2257 C CA . GLY A 1 271 ? -6.745 20.177 5.506 1.00 71.94 271 GLY A CA 1
ATOM 2258 C C . GLY A 1 271 ? -6.079 21.489 5.091 1.00 71.94 271 GLY A C 1
ATOM 2259 O O . GLY A 1 271 ? -6.581 22.168 4.203 1.00 71.94 271 GLY A O 1
ATOM 2260 N N . ARG A 1 272 ? -4.906 21.828 5.648 1.00 70.38 272 ARG A N 1
ATOM 2261 C CA . ARG A 1 272 ? -4.142 23.008 5.197 1.00 70.38 272 ARG A CA 1
ATOM 2262 C C . ARG A 1 272 ? -3.686 22.858 3.751 1.00 70.38 272 ARG A C 1
ATOM 2264 O O . ARG A 1 272 ? -3.959 23.736 2.948 1.00 70.38 272 ARG A O 1
ATOM 2271 N N . ILE A 1 273 ? -3.105 21.707 3.409 1.00 71.19 273 ILE A N 1
ATOM 2272 C CA . ILE A 1 273 ? -2.686 21.398 2.031 1.00 71.19 273 ILE A CA 1
ATOM 2273 C C . ILE A 1 273 ? -3.878 21.495 1.076 1.00 71.19 273 ILE A C 1
ATOM 2275 O O . ILE A 1 273 ? -3.765 22.045 -0.012 1.00 71.19 273 ILE A O 1
ATOM 2279 N N . GLN A 1 274 ? -5.039 20.996 1.499 1.00 71.94 274 GLN A N 1
ATOM 2280 C CA . GLN A 1 274 ? -6.257 21.044 0.704 1.00 71.94 274 GLN A CA 1
ATOM 2281 C C . GLN A 1 274 ? -6.692 22.479 0.375 1.00 71.94 274 GLN A C 1
ATOM 2283 O O . GLN A 1 274 ? -7.025 22.782 -0.773 1.00 71.94 274 GLN A O 1
ATOM 2288 N N . ILE A 1 275 ? -6.669 23.354 1.385 1.00 70.06 275 ILE A N 1
ATOM 2289 C CA . ILE A 1 275 ? -6.994 24.778 1.259 1.00 70.06 275 ILE A CA 1
ATOM 2290 C C . ILE A 1 275 ? -5.966 25.479 0.362 1.00 70.06 275 ILE A C 1
ATOM 2292 O O . ILE A 1 275 ? -6.353 26.178 -0.575 1.00 70.06 275 ILE A O 1
ATOM 2296 N N . ASP A 1 276 ? -4.675 25.249 0.609 1.00 69.00 276 ASP A N 1
ATOM 2297 C CA . ASP A 1 276 ? -3.573 25.883 -0.121 1.00 69.00 276 ASP A CA 1
ATOM 2298 C C . ASP A 1 276 ? -3.583 25.497 -1.610 1.00 69.00 276 ASP A C 1
ATOM 2300 O O . ASP A 1 276 ? -3.379 26.344 -2.482 1.00 69.00 276 ASP A O 1
ATOM 2304 N N . CYS A 1 277 ? -3.887 24.233 -1.918 1.00 66.31 277 CYS A N 1
ATOM 2305 C CA . CYS A 1 277 ? -3.928 23.720 -3.285 1.00 66.31 277 CYS A CA 1
ATOM 2306 C C . CYS A 1 277 ? -5.271 23.951 -4.006 1.00 66.31 277 CYS A C 1
ATOM 2308 O O . CYS A 1 277 ? -5.361 23.647 -5.194 1.00 66.31 277 CYS A O 1
ATOM 2310 N N . LYS A 1 278 ? -6.309 24.485 -3.336 1.00 71.19 278 LYS A N 1
ATOM 2311 C CA . LYS A 1 278 ? -7.679 24.655 -3.883 1.00 71.19 278 LYS A CA 1
ATOM 2312 C C . LYS A 1 278 ? -8.273 23.369 -4.486 1.00 71.19 278 LYS A C 1
ATOM 2314 O O . LYS A 1 278 ? -9.001 23.408 -5.477 1.00 71.19 278 LYS A O 1
ATOM 2319 N N . GLU A 1 279 ? -7.948 22.229 -3.895 1.00 69.75 279 GLU A N 1
ATOM 2320 C CA . GLU 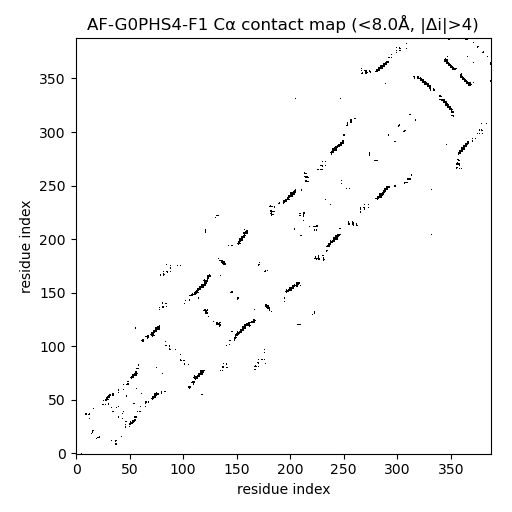A 1 279 ? -8.338 20.901 -4.381 1.00 69.75 279 GLU A CA 1
ATOM 2321 C C . GLU A 1 279 ? -9.763 20.518 -3.894 1.00 69.75 279 GLU A C 1
ATOM 2323 O O . GLU A 1 279 ? -10.248 21.069 -2.895 1.00 69.75 279 GLU A O 1
ATOM 2328 N N . PRO A 1 280 ? -10.458 19.548 -4.525 1.00 70.00 280 PRO A N 1
ATOM 2329 C CA . PRO A 1 280 ? -11.773 19.077 -4.082 1.00 70.00 280 PRO A CA 1
ATOM 2330 C C . PRO A 1 280 ? -11.684 18.281 -2.777 1.00 70.00 280 PRO A C 1
ATOM 2332 O O . PRO A 1 280 ? -10.737 17.525 -2.591 1.00 70.00 280 PRO A O 1
ATOM 2335 N N . VAL A 1 281 ? -12.698 18.410 -1.913 1.00 83.06 281 VAL A N 1
ATOM 2336 C CA . VAL A 1 281 ? -12.785 17.792 -0.571 1.00 83.06 281 VAL A CA 1
ATOM 2337 C C . VAL A 1 281 ? -12.130 16.407 -0.503 1.00 83.06 281 VAL A C 1
ATOM 2339 O O . VAL A 1 281 ? -12.570 15.465 -1.168 1.00 83.06 281 VAL A O 1
ATOM 2342 N N . LEU A 1 282 ? -11.094 16.280 0.331 1.00 87.94 282 LEU A N 1
ATOM 2343 C CA . LEU A 1 282 ? -10.395 15.017 0.544 1.00 87.94 282 LEU A CA 1
ATOM 2344 C C . LEU A 1 282 ? -11.196 14.140 1.506 1.00 87.94 282 LEU A C 1
ATOM 2346 O O . LEU A 1 282 ? -11.474 14.532 2.635 1.00 87.94 282 LEU A O 1
ATOM 2350 N N . THR A 1 283 ? -11.505 12.920 1.091 1.00 91.56 283 THR A N 1
ATOM 2351 C CA . THR A 1 283 ? -12.052 11.882 1.960 1.00 91.56 283 THR A CA 1
ATOM 2352 C C . THR A 1 283 ? -10.936 10.956 2.428 1.00 91.56 283 THR A C 1
ATOM 2354 O O . THR A 1 283 ? -10.230 10.354 1.618 1.00 91.56 283 THR A O 1
ATOM 2357 N N . VAL A 1 284 ? -10.787 10.809 3.742 1.00 90.69 284 VAL A N 1
ATOM 2358 C CA . VAL A 1 284 ? -9.834 9.888 4.361 1.00 90.69 284 VAL A CA 1
ATOM 2359 C C . VAL A 1 284 ? -10.601 8.813 5.118 1.00 90.69 284 VAL A C 1
ATOM 2361 O O . VAL A 1 284 ? -11.242 9.095 6.125 1.00 90.69 284 VAL A O 1
ATOM 2364 N N . ASN A 1 285 ? -10.519 7.570 4.654 1.00 91.81 285 ASN A N 1
ATOM 2365 C CA . ASN A 1 285 ? -11.035 6.409 5.370 1.00 91.81 285 ASN A CA 1
ATOM 2366 C C . ASN A 1 285 ? -9.927 5.783 6.210 1.00 91.81 285 ASN A C 1
ATOM 2368 O O . ASN A 1 285 ? -8.796 5.648 5.750 1.00 91.81 285 ASN A O 1
ATOM 2372 N N . PHE A 1 286 ? -10.254 5.341 7.413 1.00 87.88 286 PHE A N 1
ATOM 2373 C CA . PHE A 1 286 ? -9.295 4.768 8.340 1.00 87.88 286 PHE A CA 1
ATOM 2374 C C . PHE A 1 286 ? -9.914 3.564 9.044 1.00 87.88 286 PHE A C 1
ATOM 2376 O O . PHE A 1 286 ? -10.986 3.680 9.625 1.00 87.88 286 PHE A O 1
ATOM 2383 N N . GLU A 1 287 ? -9.259 2.406 8.995 1.00 87.94 287 GLU A N 1
ATOM 2384 C CA . GLU A 1 287 ? -9.691 1.200 9.708 1.00 87.94 287 GLU A CA 1
ATOM 2385 C C . GLU A 1 287 ? -8.709 0.870 10.833 1.00 87.94 287 GLU A C 1
ATOM 2387 O O . GLU A 1 287 ? -7.545 0.545 10.580 1.00 87.94 287 GLU A O 1
ATOM 2392 N N . HIS A 1 288 ? -9.202 0.911 12.071 1.00 85.12 288 HIS A N 1
ATOM 2393 C CA . HIS A 1 288 ? -8.465 0.527 13.263 1.00 85.12 288 HIS A CA 1
ATOM 2394 C C . HIS A 1 288 ? -9.017 -0.777 13.847 1.00 85.12 288 HIS A C 1
ATOM 2396 O O . HIS A 1 288 ? -10.197 -0.870 14.179 1.00 85.12 288 HIS A O 1
ATOM 2402 N N . LEU A 1 289 ? -8.165 -1.795 13.951 1.00 84.62 289 LEU A N 1
ATOM 2403 C CA . LEU A 1 289 ? -8.509 -3.115 14.468 1.00 84.62 289 LEU A CA 1
ATOM 2404 C C . LEU A 1 289 ? -7.907 -3.281 15.865 1.00 84.62 289 LEU A C 1
ATOM 2406 O O . LEU A 1 289 ? -6.701 -3.140 16.051 1.00 84.62 289 LEU A O 1
ATOM 2410 N N . ILE A 1 290 ? -8.731 -3.614 16.844 1.00 82.00 290 ILE A N 1
ATOM 2411 C CA . ILE A 1 290 ? -8.314 -3.895 18.212 1.00 82.00 290 ILE A CA 1
ATOM 2412 C C . ILE A 1 290 ? -8.519 -5.391 18.444 1.00 82.00 290 ILE A C 1
ATOM 2414 O O . ILE A 1 290 ? -9.637 -5.902 18.381 1.00 82.00 290 ILE A O 1
ATOM 2418 N N . LEU A 1 291 ? -7.418 -6.102 18.666 1.00 80.31 291 LEU A N 1
ATOM 2419 C CA . LEU A 1 291 ? -7.404 -7.529 18.947 1.00 80.31 291 LEU A CA 1
ATOM 2420 C C . LEU A 1 291 ? -7.276 -7.749 20.453 1.00 80.31 291 LEU A C 1
ATOM 2422 O O . LEU A 1 291 ? -6.278 -7.368 21.056 1.00 80.31 291 LEU A O 1
ATOM 2426 N N . ILE A 1 292 ? -8.261 -8.416 21.041 1.00 80.06 292 ILE A N 1
ATOM 2427 C CA . ILE A 1 292 ? -8.242 -8.907 22.417 1.00 80.06 292 ILE A CA 1
ATOM 2428 C C . ILE A 1 292 ? -8.065 -10.432 22.339 1.00 80.06 292 ILE A C 1
ATOM 2430 O O . ILE A 1 292 ? -9.056 -11.147 22.149 1.00 80.06 292 ILE A O 1
ATOM 2434 N N . PRO A 1 293 ? -6.814 -10.938 22.383 1.00 74.69 293 PRO A N 1
ATOM 2435 C CA . PRO A 1 293 ? -6.532 -12.365 22.231 1.00 74.69 293 PRO A CA 1
ATOM 2436 C C . PRO A 1 293 ? -6.932 -13.170 23.473 1.00 74.69 293 PRO A C 1
ATOM 2438 O O . PRO A 1 293 ? -7.489 -14.256 23.332 1.00 74.69 293 PRO A O 1
ATOM 2441 N N . ASP A 1 294 ? -6.695 -12.617 24.665 1.00 80.00 294 ASP A N 1
ATOM 2442 C CA . ASP A 1 294 ? -7.117 -13.172 25.949 1.00 80.00 294 ASP A CA 1
ATOM 2443 C C . ASP A 1 294 ? -7.991 -12.142 26.674 1.00 80.00 294 ASP A C 1
ATOM 2445 O O . ASP A 1 294 ? -7.536 -11.069 27.083 1.00 80.00 294 ASP A O 1
ATOM 2449 N N . PHE A 1 295 ? -9.282 -12.453 26.777 1.00 81.88 295 PHE A N 1
ATOM 2450 C CA . PHE A 1 295 ? -10.248 -11.575 27.424 1.00 81.88 295 PHE A CA 1
ATOM 2451 C C . PHE A 1 295 ? -10.104 -11.566 28.950 1.00 81.88 295 PHE A C 1
ATOM 2453 O O . PHE A 1 295 ? -10.350 -10.535 29.573 1.00 81.88 295 PHE A O 1
ATOM 2460 N N . LEU A 1 296 ? -9.697 -12.688 29.553 1.00 81.44 296 LEU A N 1
ATOM 2461 C CA . LEU A 1 296 ? -9.522 -12.783 31.000 1.00 81.44 296 LEU A CA 1
ATOM 2462 C C . LEU A 1 296 ? -8.331 -11.933 31.430 1.00 81.44 296 LEU A C 1
ATOM 2464 O O . LEU A 1 296 ? -8.476 -11.094 32.315 1.00 81.44 296 LEU A O 1
ATOM 2468 N N . GLU A 1 297 ? -7.196 -12.078 30.743 1.00 81.06 297 GLU A N 1
ATOM 2469 C CA . GLU A 1 297 ? -6.012 -11.249 30.983 1.00 81.06 297 GLU A CA 1
ATOM 2470 C C . GLU A 1 297 ? -6.331 -9.760 30.786 1.00 81.06 297 GLU A C 1
ATOM 2472 O O . GLU A 1 297 ? -5.988 -8.922 31.623 1.00 81.06 297 GLU A O 1
ATOM 2477 N N . PHE A 1 298 ? -7.055 -9.423 29.713 1.00 79.31 298 PHE A N 1
ATOM 2478 C CA . PHE A 1 298 ? -7.512 -8.058 29.465 1.00 79.31 298 PHE A CA 1
ATOM 2479 C C . PHE A 1 298 ? -8.390 -7.516 30.606 1.00 79.31 298 PHE A C 1
ATOM 2481 O O . PHE A 1 298 ? -8.150 -6.405 31.087 1.00 79.31 298 PHE A O 1
ATOM 2488 N N . SER A 1 299 ? -9.367 -8.298 31.076 1.00 78.81 299 SER A N 1
ATOM 2489 C CA . SER A 1 299 ? -10.259 -7.899 32.170 1.00 78.81 299 SER A CA 1
ATOM 2490 C C . SER A 1 299 ? -9.505 -7.722 33.489 1.00 78.81 299 SER A C 1
ATOM 2492 O O . SER A 1 299 ? -9.712 -6.726 34.183 1.00 78.81 299 SER A O 1
ATOM 2494 N N . SER A 1 300 ? -8.579 -8.629 33.813 1.00 78.69 300 SER A N 1
ATOM 2495 C CA . SER A 1 300 ? -7.750 -8.534 35.020 1.00 78.69 300 SER A CA 1
ATOM 2496 C C . SER A 1 300 ? -6.820 -7.317 34.994 1.00 78.69 300 SER A C 1
ATOM 2498 O O . SER A 1 300 ? -6.699 -6.610 35.995 1.00 78.69 300 SER A O 1
ATOM 2500 N N . ASN A 1 301 ? -6.210 -7.009 33.846 1.00 75.25 301 ASN A N 1
ATOM 2501 C CA . ASN A 1 301 ? -5.366 -5.820 33.694 1.00 75.25 301 ASN A CA 1
ATOM 2502 C C . ASN A 1 301 ? -6.168 -4.516 33.844 1.00 75.25 301 ASN A C 1
ATOM 2504 O O . ASN A 1 301 ? -5.675 -3.544 34.421 1.00 75.25 301 ASN A O 1
ATOM 2508 N N . ALA A 1 302 ? -7.414 -4.495 33.363 1.00 74.94 302 ALA A N 1
ATOM 2509 C CA . ALA A 1 302 ? -8.319 -3.364 33.548 1.00 74.94 302 ALA A CA 1
ATOM 2510 C C . ALA A 1 302 ? -8.735 -3.161 35.016 1.00 74.94 302 ALA A C 1
ATOM 2512 O O . ALA A 1 302 ? -8.866 -2.023 35.464 1.00 74.94 302 ALA A O 1
ATOM 2513 N N . GLU A 1 303 ? -8.923 -4.243 35.772 1.00 72.38 303 GLU A N 1
ATOM 2514 C CA . GLU A 1 303 ? -9.214 -4.220 37.216 1.00 72.38 303 GLU A CA 1
ATOM 2515 C C . GLU A 1 303 ? -8.059 -3.661 38.054 1.00 72.38 303 GLU A C 1
ATOM 2517 O O . GLU A 1 303 ? -8.285 -2.922 39.009 1.00 72.38 303 GLU A O 1
ATOM 2522 N N . GLN A 1 304 ? -6.819 -3.974 37.680 1.00 69.25 304 GLN A N 1
ATOM 2523 C CA . GLN A 1 304 ? -5.617 -3.529 38.394 1.00 69.25 304 GLN A CA 1
ATOM 2524 C C . GLN A 1 304 ? -5.247 -2.060 38.119 1.00 69.25 304 GLN A C 1
ATOM 2526 O O . GLN A 1 304 ? -4.222 -1.586 38.602 1.00 69.25 304 GLN A O 1
ATOM 2531 N N . GLY A 1 305 ? -6.045 -1.335 37.325 1.00 64.88 305 GLY A N 1
ATOM 2532 C CA . GLY A 1 305 ? -5.747 0.042 36.915 1.00 64.88 305 GLY A CA 1
ATOM 2533 C C . GLY A 1 305 ? -4.599 0.158 35.905 1.00 64.88 305 GLY A C 1
ATOM 2534 O O . GLY A 1 305 ? -4.200 1.268 35.560 1.00 64.88 305 GLY A O 1
ATOM 2535 N N . ASN A 1 306 ? -4.090 -0.970 35.397 1.00 57.91 306 ASN A N 1
ATOM 2536 C CA . ASN A 1 306 ? -3.019 -1.011 34.397 1.00 57.91 306 ASN A CA 1
ATOM 2537 C C . ASN A 1 306 ? -3.516 -0.623 32.995 1.00 57.91 306 ASN A C 1
ATOM 2539 O O . ASN A 1 306 ? -2.718 -0.292 32.119 1.00 57.91 306 ASN A O 1
ATOM 2543 N N . VAL A 1 307 ? -4.835 -0.636 32.782 1.00 57.75 307 VAL A N 1
ATOM 2544 C CA . VAL A 1 307 ? -5.482 -0.074 31.593 1.00 57.75 307 VAL A CA 1
ATOM 2545 C C . VAL A 1 307 ? -6.117 1.259 31.985 1.00 57.75 307 VAL A C 1
ATOM 2547 O O . VAL A 1 307 ? -7.181 1.299 32.602 1.00 57.75 307 VAL A O 1
ATOM 2550 N N . THR A 1 308 ? -5.461 2.366 31.641 1.00 53.56 308 THR A N 1
ATOM 2551 C CA . THR A 1 308 ? -6.032 3.709 31.786 1.00 53.56 308 THR A CA 1
ATOM 2552 C C . THR A 1 308 ? -7.078 3.944 30.697 1.00 53.56 308 THR A C 1
ATOM 2554 O O . THR A 1 308 ? -6.758 4.062 29.513 1.00 53.56 308 THR A O 1
ATOM 2557 N N . TYR A 1 309 ? -8.351 4.018 31.087 1.00 59.31 309 TYR A N 1
ATOM 2558 C CA . TYR A 1 309 ? -9.431 4.365 30.164 1.00 59.31 309 TYR A CA 1
ATOM 2559 C C . TYR A 1 309 ? -9.498 5.883 29.936 1.00 59.31 309 TYR A C 1
ATOM 2561 O O . TYR A 1 309 ? -9.975 6.645 30.763 1.00 59.31 309 TYR A O 1
ATOM 2569 N N . PHE A 1 310 ? -8.898 6.281 28.816 1.00 62.62 310 PHE A N 1
ATOM 2570 C CA . PHE A 1 310 ? -9.431 7.107 27.726 1.00 62.62 310 PHE A CA 1
ATOM 2571 C C . PHE A 1 310 ? -10.373 8.306 27.978 1.00 62.62 310 PHE A C 1
ATOM 2573 O O . PHE A 1 310 ? -11.565 8.137 28.211 1.00 62.62 310 PHE A O 1
ATOM 2580 N N . ASP A 1 311 ? -9.874 9.505 27.645 1.00 59.03 311 ASP A N 1
ATOM 2581 C CA . ASP A 1 311 ? -10.687 10.612 27.121 1.00 59.03 311 ASP A CA 1
ATOM 2582 C C . ASP A 1 311 ? -10.811 10.463 25.598 1.00 59.03 311 ASP A C 1
ATOM 2584 O O . ASP A 1 311 ? -9.836 10.632 24.853 1.00 59.03 311 ASP A O 1
ATOM 2588 N N . VAL A 1 312 ? -12.008 10.132 25.120 1.00 65.31 312 VAL A N 1
ATOM 2589 C CA . VAL A 1 312 ? -12.330 10.187 23.689 1.00 65.31 312 VAL A CA 1
ATOM 2590 C C . VAL A 1 312 ? -12.345 11.660 23.278 1.00 65.31 312 VAL A C 1
ATOM 2592 O O . VAL A 1 312 ? -13.072 12.434 23.904 1.00 65.31 312 VAL A O 1
ATOM 2595 N N . PRO A 1 313 ? -11.569 12.080 22.257 1.00 69.94 313 PRO A N 1
ATOM 2596 C CA . PRO A 1 313 ? -11.622 13.465 21.807 1.00 69.94 313 PRO A CA 1
ATOM 2597 C C . PRO A 1 313 ? -13.055 13.834 21.408 1.00 69.94 313 PRO A C 1
ATOM 2599 O O . PRO A 1 313 ? -13.752 13.035 20.775 1.00 69.94 313 PRO A O 1
ATOM 2602 N N . GLU A 1 314 ? -13.496 15.027 21.802 1.00 74.56 314 GLU A N 1
ATOM 2603 C CA . GLU A 1 314 ? -14.887 15.475 21.675 1.00 74.56 314 GLU A CA 1
ATOM 2604 C C . GLU A 1 314 ? -15.396 15.391 20.224 1.00 74.56 314 GLU A C 1
ATOM 2606 O O . GLU A 1 314 ? -16.564 15.094 19.973 1.00 74.56 314 GLU A O 1
ATOM 2611 N N . GLU A 1 315 ? -14.496 15.552 19.252 1.00 74.00 315 GLU A N 1
ATOM 2612 C CA . GLU A 1 315 ? -14.770 15.444 17.821 1.00 74.00 315 GLU A CA 1
ATOM 2613 C C . GLU A 1 315 ? -15.335 14.072 17.416 1.00 74.00 315 GLU A C 1
ATOM 2615 O O . GLU A 1 315 ? -16.149 13.987 16.497 1.00 74.00 315 GLU A O 1
ATOM 2620 N N . PHE A 1 316 ? -14.937 12.995 18.102 1.00 71.12 316 PHE A N 1
ATOM 2621 C CA . PHE A 1 316 ? -15.463 11.648 17.858 1.00 71.12 316 PHE A CA 1
ATOM 2622 C C . PHE A 1 316 ? -16.805 11.426 18.558 1.00 71.12 316 PHE A C 1
ATOM 2624 O O . PHE A 1 316 ? -17.690 10.775 17.997 1.00 71.12 316 PHE A O 1
ATOM 2631 N N . SER A 1 317 ? -16.978 12.000 19.751 1.00 68.06 317 SER A N 1
ATOM 2632 C CA . SER A 1 317 ? -18.236 11.958 20.507 1.00 68.06 317 SER A CA 1
ATOM 2633 C C . SER A 1 317 ? -19.365 12.700 19.784 1.00 68.06 317 SER A C 1
ATOM 2635 O O . SER A 1 317 ? -20.507 12.251 19.801 1.00 68.06 317 SER A O 1
ATOM 2637 N N . ASN A 1 318 ? -19.030 13.782 19.076 1.00 67.25 318 ASN A N 1
ATOM 2638 C CA . ASN A 1 318 ? -19.964 14.599 18.298 1.00 67.25 318 ASN A CA 1
ATOM 2639 C C . ASN A 1 318 ? -20.188 14.087 16.858 1.00 67.25 318 ASN A C 1
ATOM 2641 O O . ASN A 1 318 ? -20.842 14.758 16.056 1.00 67.25 318 ASN A O 1
ATOM 2645 N N . SER A 1 319 ? -19.635 12.922 16.493 1.00 68.56 319 SER A N 1
ATOM 2646 C CA . SER A 1 319 ? -19.743 12.399 15.125 1.00 68.56 319 SER A CA 1
ATOM 2647 C C . SER A 1 319 ? -21.185 12.025 14.749 1.00 68.56 319 SER A C 1
ATOM 2649 O O . SER A 1 319 ? -21.978 11.565 15.574 1.00 68.56 319 SER A O 1
ATOM 2651 N N . LYS A 1 320 ? -21.543 12.207 13.470 1.00 61.38 320 LYS A N 1
ATOM 2652 C CA . LYS A 1 320 ? -22.885 11.878 12.966 1.00 61.38 320 LYS A CA 1
ATOM 2653 C C . LYS A 1 320 ? -23.097 10.356 12.995 1.00 61.38 320 LYS A C 1
ATOM 2655 O O . LYS A 1 320 ? -22.465 9.645 12.225 1.00 61.38 320 LYS A O 1
ATOM 2660 N N . SER A 1 321 ? -24.022 9.904 13.849 1.00 55.66 321 SER A N 1
ATOM 2661 C CA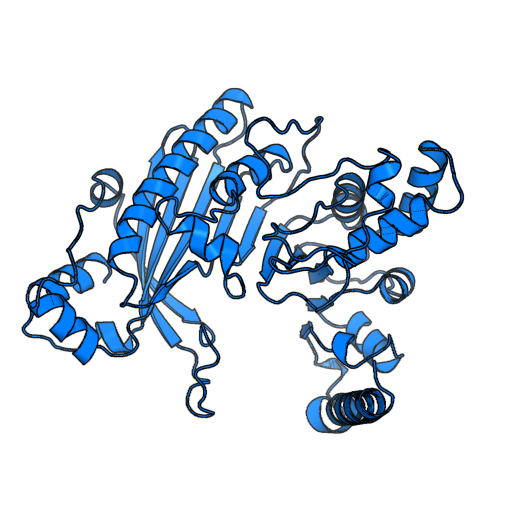 . SER A 1 321 ? -24.625 8.555 13.928 1.00 55.66 321 SER A CA 1
ATOM 2662 C C . SER A 1 321 ? -23.668 7.375 13.673 1.00 55.66 321 SER A C 1
ATOM 2664 O O . SER A 1 321 ? -23.510 6.960 12.519 1.00 55.66 321 SER A O 1
ATOM 2666 N N . PRO A 1 322 ? -23.083 6.764 14.722 1.00 59.81 322 PRO A N 1
ATOM 2667 C CA . PRO A 1 322 ? -22.243 5.592 14.541 1.00 59.81 322 PRO A CA 1
ATOM 2668 C C . PRO A 1 322 ? -23.040 4.454 13.900 1.00 59.81 322 PRO A C 1
ATOM 2670 O O . PRO A 1 322 ? -24.089 4.047 14.395 1.00 59.81 322 PRO A O 1
ATOM 2673 N N . SER A 1 323 ? -22.544 3.944 12.775 1.00 62.16 323 SER A N 1
ATOM 2674 C CA . SER A 1 323 ? -23.132 2.791 12.088 1.00 62.16 323 SER A CA 1
ATOM 2675 C C . SER A 1 323 ? -22.362 1.521 12.440 1.00 62.16 323 SER A C 1
ATOM 2677 O O . SER A 1 323 ? -21.132 1.533 12.531 1.00 62.16 323 SER A O 1
ATOM 2679 N N . PHE A 1 324 ? -23.100 0.433 12.655 1.00 64.75 324 PHE A N 1
ATOM 2680 C CA . PHE A 1 324 ? -22.557 -0.883 12.982 1.00 64.75 324 PHE A CA 1
ATOM 2681 C C . PHE A 1 324 ? -22.037 -1.601 11.737 1.00 64.75 324 PHE A C 1
ATOM 2683 O O . PHE A 1 324 ? -22.717 -1.646 10.710 1.00 64.75 324 PHE A O 1
ATOM 2690 N N . PHE A 1 325 ? -20.856 -2.215 11.837 1.00 68.12 325 PHE A N 1
ATOM 2691 C CA . PHE A 1 325 ? -20.256 -2.991 10.752 1.00 68.12 325 PHE A CA 1
ATOM 2692 C C . PHE A 1 325 ? -19.671 -4.312 11.234 1.00 68.12 325 PHE A C 1
ATOM 2694 O O . PHE A 1 325 ? -19.134 -4.427 12.334 1.00 68.12 325 PHE A O 1
ATOM 2701 N N . VAL A 1 326 ? -19.712 -5.292 10.335 1.00 64.38 326 VAL A N 1
ATOM 2702 C CA . VAL A 1 326 ? -19.037 -6.578 10.477 1.00 64.38 326 VAL A CA 1
ATOM 2703 C C . VAL A 1 326 ? -17.974 -6.685 9.390 1.00 64.38 326 VAL A C 1
ATOM 2705 O O . VAL A 1 326 ? -18.267 -6.501 8.210 1.00 64.38 326 VAL A O 1
ATOM 2708 N N . SER A 1 327 ? -16.747 -7.015 9.779 1.00 65.50 327 SER A N 1
ATOM 2709 C CA . SER A 1 327 ? -15.622 -7.255 8.870 1.00 65.50 327 SER A CA 1
ATOM 2710 C C . SER A 1 327 ? -15.037 -8.640 9.142 1.00 65.50 327 SER A C 1
ATOM 2712 O O . SER A 1 327 ? -14.901 -9.041 10.293 1.00 65.50 327 SER A O 1
ATOM 2714 N N . ARG A 1 328 ? -14.695 -9.399 8.096 1.00 57.25 328 ARG A N 1
ATOM 2715 C CA . ARG A 1 328 ? -13.939 -10.656 8.221 1.00 57.25 328 ARG A CA 1
ATOM 2716 C C . ARG A 1 328 ? -12.533 -10.429 7.693 1.00 57.25 328 ARG A C 1
ATOM 2718 O O . ARG A 1 328 ? -12.382 -9.879 6.602 1.00 57.25 328 ARG A O 1
ATOM 2725 N N . ARG A 1 329 ? -11.518 -10.836 8.453 1.00 62.25 329 ARG A N 1
ATOM 2726 C CA . ARG A 1 329 ? -10.112 -10.661 8.071 1.00 62.25 329 ARG A CA 1
ATOM 2727 C C . ARG A 1 329 ? -9.319 -11.952 8.285 1.00 62.25 329 ARG A C 1
ATOM 2729 O O . ARG A 1 329 ? -9.656 -12.711 9.198 1.00 62.25 329 ARG A O 1
ATOM 2736 N N . PRO A 1 330 ? -8.280 -12.199 7.468 1.00 51.62 330 PRO A N 1
ATOM 2737 C CA . PRO A 1 330 ? -7.297 -13.228 7.778 1.00 51.62 330 PRO A CA 1
ATOM 2738 C C . PRO A 1 330 ? -6.607 -12.902 9.118 1.00 51.62 330 PRO A C 1
ATOM 2740 O O . PRO A 1 330 ? -6.606 -11.737 9.531 1.00 51.62 330 PRO A O 1
ATOM 2743 N N . PRO A 1 331 ? -6.058 -13.908 9.817 1.00 56.50 331 PRO A N 1
ATOM 2744 C CA . PRO A 1 331 ? -5.372 -13.693 11.087 1.00 56.50 331 PRO A CA 1
ATOM 2745 C C . PRO A 1 331 ? -4.232 -12.679 10.920 1.00 56.50 331 PRO A C 1
ATOM 2747 O O . PRO A 1 331 ? -3.431 -12.776 9.994 1.00 56.50 331 PRO A O 1
ATOM 2750 N N . LEU A 1 332 ? -4.205 -11.684 11.812 1.00 55.12 332 LEU A N 1
ATOM 2751 C CA . LEU A 1 332 ? -3.303 -10.524 11.756 1.00 55.12 332 LEU A CA 1
ATOM 2752 C C . LEU A 1 332 ? -1.860 -10.856 12.178 1.00 55.12 332 LEU A C 1
ATOM 2754 O O . LEU A 1 332 ? -0.969 -10.028 12.025 1.00 55.12 332 LEU A O 1
ATOM 2758 N N . GLU A 1 333 ? -1.627 -12.079 12.656 1.00 50.47 333 GLU A N 1
ATOM 2759 C CA . GLU A 1 333 ? -0.309 -12.672 12.873 1.00 50.47 333 GLU A CA 1
ATOM 2760 C C . GLU A 1 333 ? -0.368 -14.173 12.550 1.00 50.47 333 GLU A C 1
ATOM 2762 O O . GLU A 1 333 ? -1.422 -14.799 12.728 1.00 50.47 333 GLU A O 1
ATOM 2767 N N . PRO A 1 334 ? 0.750 -14.802 12.144 1.00 41.28 334 PRO A N 1
ATOM 2768 C CA . PRO A 1 334 ? 0.891 -16.240 12.267 1.00 41.28 334 PRO A CA 1
ATOM 2769 C C . PRO A 1 334 ? 0.978 -16.557 13.763 1.00 41.28 334 PRO A C 1
ATOM 2771 O O . PRO A 1 334 ? 2.059 -16.706 14.326 1.00 41.28 334 PRO A O 1
ATOM 2774 N N . ILE A 1 335 ? -0.172 -16.650 14.434 1.00 38.75 335 ILE A N 1
ATOM 2775 C CA . ILE A 1 335 ? -0.250 -17.352 15.713 1.00 38.75 335 ILE A CA 1
ATOM 2776 C C . ILE A 1 335 ? 0.380 -18.719 15.431 1.00 38.75 335 ILE A C 1
ATOM 2778 O O . ILE A 1 335 ? -0.042 -19.386 14.487 1.00 38.75 335 ILE A O 1
ATOM 2782 N N . TYR A 1 336 ? 1.419 -19.087 16.186 1.00 34.06 336 TYR A N 1
ATOM 2783 C CA . TYR A 1 336 ? 2.294 -20.267 16.037 1.00 34.06 336 TYR A CA 1
ATOM 2784 C C . TYR A 1 336 ? 1.570 -21.634 16.140 1.00 34.06 336 TYR A C 1
ATOM 2786 O O . TYR A 1 336 ? 2.112 -22.621 16.628 1.00 34.06 336 TYR A O 1
ATOM 2794 N N . SER A 1 337 ? 0.319 -21.716 15.701 1.00 33.94 337 SER A N 1
ATOM 2795 C CA . SER A 1 337 ? -0.575 -22.849 15.816 1.00 33.94 337 SER A CA 1
ATOM 2796 C C . SER A 1 337 ? -1.317 -23.054 14.491 1.00 33.94 337 SER A C 1
ATOM 2798 O O . SER A 1 337 ? -2.041 -22.159 14.049 1.00 33.94 337 SER A O 1
ATOM 2800 N N . PRO A 1 338 ? -1.253 -24.260 13.895 1.00 35.25 338 PRO A N 1
ATOM 2801 C CA . PRO A 1 338 ? -2.077 -24.646 12.746 1.00 35.25 338 PRO A CA 1
ATOM 2802 C C . PRO A 1 338 ? -3.592 -24.504 12.986 1.00 35.25 338 PRO A C 1
ATOM 2804 O O . PRO A 1 338 ? -4.367 -24.516 12.036 1.00 35.25 338 PRO A O 1
ATOM 2807 N N . LYS A 1 339 ? -4.034 -24.348 14.245 1.00 35.12 339 LYS A N 1
ATOM 2808 C CA . LYS A 1 339 ? -5.441 -24.116 14.614 1.00 35.12 339 LYS A CA 1
ATOM 2809 C C . LYS A 1 339 ? -5.863 -22.634 14.557 1.00 35.12 339 LYS A C 1
ATOM 2811 O O . LYS A 1 339 ? -7.045 -22.351 14.707 1.00 35.12 339 LYS A O 1
ATOM 2816 N N . GLY A 1 340 ? -4.929 -21.700 14.339 1.00 38.72 340 GLY A N 1
ATOM 2817 C CA . GLY A 1 340 ? -5.162 -20.245 14.327 1.00 38.72 340 GLY A CA 1
ATOM 2818 C C . GLY A 1 340 ? -5.527 -19.641 12.964 1.00 38.72 340 GLY A C 1
ATOM 2819 O O . GLY A 1 340 ? -5.715 -18.432 12.866 1.00 38.72 340 GLY A O 1
ATOM 2820 N N . VAL A 1 341 ? -5.652 -20.455 11.910 1.00 40.09 341 VAL A N 1
ATOM 2821 C CA . VAL A 1 341 ? -5.925 -20.010 10.526 1.00 40.09 341 VAL A CA 1
ATOM 2822 C C . VAL A 1 341 ? -7.429 -19.811 10.273 1.00 40.09 341 VAL A C 1
ATOM 2824 O O . VAL A 1 341 ? -7.969 -20.193 9.239 1.00 40.09 341 VAL A O 1
ATOM 2827 N N . MET A 1 342 ? -8.148 -19.251 11.244 1.00 47.50 342 MET A N 1
ATOM 2828 C CA . MET A 1 342 ? -9.569 -18.930 11.101 1.00 47.50 342 MET A CA 1
ATOM 2829 C C . MET A 1 342 ? -9.705 -17.444 10.784 1.00 47.50 342 MET A C 1
ATOM 2831 O O . MET A 1 342 ? -9.093 -16.606 11.445 1.00 47.50 342 MET A O 1
ATOM 2835 N N . ASN A 1 343 ? -10.517 -17.110 9.776 1.00 59.84 343 ASN A N 1
ATOM 2836 C CA . ASN A 1 343 ? -10.923 -15.727 9.538 1.00 59.84 343 ASN A CA 1
ATOM 2837 C C . ASN A 1 343 ? -11.503 -15.157 10.838 1.00 59.84 343 ASN A C 1
ATOM 2839 O O . ASN A 1 343 ? -12.526 -15.643 11.322 1.00 59.84 343 ASN A O 1
ATOM 2843 N N . MET A 1 344 ? -10.870 -14.127 11.392 1.00 71.25 344 MET A N 1
ATOM 2844 C CA . MET A 1 344 ? -11.399 -13.439 12.560 1.00 71.25 344 MET A CA 1
ATOM 2845 C C . MET A 1 344 ? -12.538 -12.531 12.107 1.00 71.25 344 MET A C 1
ATOM 2847 O O . MET A 1 344 ? -12.398 -11.731 11.173 1.00 71.25 344 MET A O 1
ATOM 2851 N N . LYS A 1 345 ? -13.696 -12.686 12.751 1.00 82.69 345 LYS A N 1
ATOM 2852 C CA . LYS A 1 345 ? -14.811 -11.759 12.602 1.00 82.69 345 LYS A CA 1
ATOM 2853 C C . LYS A 1 345 ? -14.591 -10.601 13.563 1.00 82.69 345 LYS A C 1
ATOM 2855 O O . LYS A 1 345 ? -14.330 -10.806 14.744 1.00 82.69 345 LYS A O 1
ATOM 2860 N N . PHE A 1 346 ? -14.698 -9.397 13.034 1.00 83.94 346 PHE A N 1
ATOM 2861 C CA . PHE A 1 346 ? -14.599 -8.157 13.771 1.00 83.94 346 PHE A CA 1
ATOM 2862 C C . PHE A 1 346 ? -15.933 -7.410 13.711 1.00 83.94 346 PHE A C 1
ATOM 2864 O O . PHE A 1 346 ? -16.583 -7.380 12.661 1.00 83.94 346 PHE A O 1
ATOM 2871 N N . ILE A 1 347 ? -16.325 -6.813 14.831 1.00 84.81 347 ILE A N 1
ATOM 2872 C CA . ILE A 1 347 ? -17.534 -6.006 15.013 1.00 84.81 347 ILE A CA 1
ATOM 2873 C C . ILE A 1 347 ? -17.084 -4.600 15.390 1.00 84.81 347 ILE A C 1
ATOM 2875 O O . ILE A 1 347 ? -16.161 -4.447 16.185 1.00 84.81 347 ILE A O 1
ATOM 2879 N N . GLY A 1 348 ? -17.688 -3.578 14.795 1.00 85.38 348 GLY A N 1
ATOM 2880 C CA . GLY A 1 348 ? -17.224 -2.217 15.010 1.00 85.38 348 GLY A CA 1
ATOM 2881 C C . GLY A 1 348 ? -18.233 -1.125 14.710 1.00 85.38 348 GLY A C 1
ATOM 2882 O O . GLY A 1 348 ? -19.288 -1.374 14.117 1.00 85.38 348 GLY A O 1
ATOM 2883 N N . LYS A 1 349 ? -17.844 0.097 15.070 1.00 84.38 349 LYS A N 1
ATOM 2884 C CA . LYS A 1 349 ? -18.546 1.354 14.791 1.00 84.38 349 LYS A CA 1
ATOM 2885 C C . LYS A 1 349 ? -17.737 2.214 13.825 1.00 84.38 349 LYS A C 1
ATOM 2887 O O . LYS A 1 349 ? -16.504 2.185 13.832 1.00 84.38 349 LYS A O 1
ATOM 2892 N N . LYS A 1 350 ? -18.430 2.999 12.996 1.00 84.81 350 LYS A N 1
ATOM 2893 C CA . LYS A 1 350 ? -17.810 4.060 12.188 1.00 84.81 350 LYS A CA 1
ATOM 2894 C C . LYS A 1 350 ? -18.168 5.444 12.699 1.00 84.81 350 LYS A C 1
ATOM 2896 O O . LYS A 1 350 ? -19.332 5.706 12.968 1.00 84.81 350 LYS A O 1
ATOM 2901 N N . TYR A 1 351 ? -17.177 6.321 12.726 1.00 83.44 351 TYR A N 1
ATOM 2902 C CA . TYR A 1 351 ? -17.275 7.729 13.083 1.00 83.44 351 TYR A CA 1
ATOM 2903 C C . TYR A 1 351 ? -16.988 8.563 11.837 1.00 83.44 351 TYR A C 1
ATOM 2905 O O . TYR A 1 351 ? -16.056 8.253 11.090 1.00 83.44 351 TYR A O 1
ATOM 2913 N N . VAL A 1 352 ? -17.775 9.614 11.617 1.00 86.88 352 VAL A N 1
ATOM 2914 C CA . VAL A 1 352 ? -17.585 10.561 10.510 1.00 86.88 352 VAL A CA 1
ATOM 2915 C C . VAL A 1 352 ? -17.322 11.946 11.084 1.00 86.88 352 VAL A C 1
ATOM 2917 O O . VAL A 1 352 ? -18.166 12.493 11.795 1.00 86.88 352 VAL A O 1
ATOM 2920 N N . ILE A 1 353 ? -16.150 12.500 10.777 1.00 83.81 353 ILE A N 1
ATOM 2921 C CA . ILE A 1 353 ? -15.691 13.817 11.222 1.00 83.81 353 ILE A CA 1
ATOM 2922 C C . ILE A 1 353 ? -15.424 14.675 9.992 1.00 83.81 353 ILE A C 1
ATOM 2924 O O . ILE A 1 353 ? -14.678 14.283 9.100 1.00 83.81 353 ILE A O 1
ATOM 2928 N N . GLU A 1 354 ? -16.004 15.867 9.951 1.00 83.00 354 GLU A N 1
ATOM 2929 C CA . GLU A 1 354 ? -15.768 16.847 8.892 1.00 83.00 354 GLU A CA 1
ATOM 2930 C C . GLU A 1 354 ? -14.928 17.993 9.470 1.00 83.00 354 GLU A C 1
ATOM 2932 O O . GLU A 1 354 ? -15.326 18.624 10.448 1.00 83.00 354 GLU A O 1
ATOM 2937 N N . HIS A 1 355 ? -13.750 18.257 8.898 1.00 74.62 355 HIS A N 1
ATOM 2938 C CA . HIS A 1 355 ? -12.859 19.314 9.382 1.00 74.62 355 HIS A CA 1
ATOM 2939 C C . HIS A 1 355 ? -12.009 19.900 8.248 1.00 74.62 355 HIS A C 1
ATOM 2941 O O . HIS A 1 355 ? -11.316 19.165 7.551 1.00 74.62 355 HIS A O 1
ATOM 2947 N N . ASN A 1 356 ? -12.027 21.229 8.077 1.00 75.56 356 ASN A N 1
ATOM 2948 C CA . ASN A 1 356 ? -11.175 21.974 7.132 1.00 75.56 356 ASN A CA 1
ATOM 2949 C C . ASN A 1 356 ? -11.118 21.384 5.707 1.00 75.56 356 ASN A C 1
ATOM 2951 O O . ASN A 1 356 ? -10.039 21.194 5.149 1.00 75.56 356 ASN A O 1
ATOM 2955 N N . GLY A 1 357 ? -12.277 21.064 5.119 1.00 74.56 357 GLY A N 1
ATOM 2956 C CA . GLY A 1 357 ? -12.344 20.510 3.759 1.00 74.56 357 GLY A CA 1
ATOM 2957 C C . GLY A 1 357 ? -11.881 19.053 3.642 1.00 74.56 357 GLY A C 1
ATOM 2958 O O . GLY A 1 357 ? -11.676 18.570 2.529 1.00 74.56 357 GLY A O 1
ATOM 2959 N N . VAL A 1 358 ? -11.732 18.353 4.770 1.00 83.06 358 VAL A N 1
ATOM 2960 C CA . VAL A 1 358 ? -11.466 16.915 4.842 1.00 83.06 358 VAL A CA 1
ATOM 2961 C C . VAL A 1 358 ? -12.661 16.211 5.481 1.00 83.06 358 VAL A C 1
ATOM 2963 O O . VAL A 1 358 ? -13.134 16.614 6.545 1.00 83.06 358 VAL A O 1
ATOM 2966 N N . VAL A 1 359 ? -13.134 15.142 4.842 1.00 88.38 359 VAL A N 1
ATOM 2967 C CA . VAL A 1 359 ? -14.110 14.202 5.403 1.00 88.38 359 VAL A CA 1
ATOM 2968 C C . VAL A 1 359 ? -13.346 12.989 5.907 1.00 88.38 359 VAL A C 1
ATOM 2970 O O . VAL A 1 359 ? -12.741 12.253 5.131 1.00 88.38 359 VAL A O 1
ATOM 2973 N N . PHE A 1 360 ? -13.351 12.773 7.212 1.00 87.88 360 PHE A N 1
ATOM 2974 C CA . PHE A 1 360 ? -12.640 11.686 7.856 1.00 87.88 360 PHE A CA 1
ATOM 2975 C C . PHE A 1 360 ? -13.605 10.612 8.353 1.00 87.88 360 PHE A C 1
ATOM 2977 O O . PHE A 1 360 ? -14.443 10.867 9.214 1.00 87.88 360 PHE A O 1
ATOM 2984 N N . ASN A 1 361 ? -13.451 9.396 7.835 1.00 88.75 361 ASN A N 1
ATOM 2985 C CA . ASN A 1 361 ? -14.239 8.231 8.218 1.00 88.75 361 ASN A CA 1
ATOM 2986 C C . ASN A 1 361 ? -13.358 7.254 9.000 1.00 88.75 361 ASN A C 1
ATOM 2988 O O . ASN A 1 361 ? -12.500 6.593 8.417 1.00 88.75 361 ASN A O 1
ATOM 2992 N N . LEU A 1 362 ? -13.592 7.109 10.299 1.00 86.38 362 LEU A N 1
ATOM 2993 C CA . LEU A 1 362 ? -12.878 6.163 11.153 1.00 86.38 362 LEU A CA 1
ATOM 2994 C C . LEU A 1 362 ? -13.758 4.960 11.473 1.00 86.38 362 LEU A C 1
ATOM 2996 O O . LEU A 1 362 ? -14.736 5.094 12.194 1.00 86.38 362 LEU A O 1
ATOM 3000 N N . GLY A 1 363 ? -13.399 3.779 10.984 1.00 86.75 363 GLY A N 1
ATOM 3001 C CA . GLY A 1 363 ? -13.958 2.509 11.436 1.00 86.75 363 GLY A CA 1
ATOM 3002 C C . GLY A 1 363 ? -13.089 1.887 12.516 1.00 86.75 363 GLY A C 1
ATOM 3003 O O . GLY A 1 363 ? -11.909 1.639 12.278 1.00 86.75 363 GLY A O 1
ATOM 3004 N N . ILE A 1 364 ? -13.672 1.607 13.677 1.00 84.25 364 ILE A N 1
ATOM 3005 C CA . ILE A 1 364 ? -12.990 0.950 14.793 1.00 84.25 364 ILE A CA 1
ATOM 3006 C C . ILE A 1 364 ? -13.649 -0.392 15.025 1.00 84.25 364 ILE A C 1
ATOM 3008 O O . ILE A 1 364 ? -14.870 -0.456 15.138 1.00 84.25 364 ILE A O 1
ATOM 3012 N N . PHE A 1 365 ? -12.852 -1.452 15.087 1.00 85.62 365 PHE A N 1
ATOM 3013 C CA . PHE A 1 365 ? -13.359 -2.811 15.141 1.00 85.62 365 PHE A CA 1
ATOM 3014 C C . PHE A 1 365 ? -12.678 -3.641 16.229 1.00 85.62 365 PHE A C 1
ATOM 3016 O O . PHE A 1 365 ? -11.460 -3.601 16.363 1.00 85.62 365 PHE A O 1
ATOM 3023 N N . LEU A 1 366 ? -13.461 -4.454 16.933 1.00 85.62 366 LEU A N 1
ATOM 3024 C CA . LEU A 1 366 ? -13.039 -5.430 17.939 1.00 85.62 366 LEU A CA 1
ATOM 3025 C C . LEU A 1 366 ? -13.301 -6.850 17.439 1.00 85.62 366 LEU A C 1
ATOM 3027 O O . LEU A 1 366 ? -14.261 -7.074 16.703 1.00 85.62 366 LEU A O 1
ATOM 3031 N N . ASN A 1 367 ? -12.484 -7.831 17.827 1.00 85.19 367 ASN A N 1
ATOM 3032 C CA . ASN A 1 367 ? -12.777 -9.230 17.508 1.00 85.19 367 ASN A CA 1
ATOM 3033 C C . ASN A 1 367 ? -14.066 -9.693 18.209 1.00 85.19 367 ASN A C 1
ATOM 3035 O O . ASN A 1 367 ? -14.233 -9.514 19.413 1.00 85.19 367 ASN A O 1
ATOM 3039 N N . GLU A 1 368 ? -14.964 -10.335 17.456 1.00 86.69 368 GLU A N 1
ATOM 3040 C CA . GLU A 1 368 ? -16.290 -10.786 17.914 1.00 86.69 368 GLU A CA 1
ATOM 3041 C C . GLU A 1 368 ? -16.214 -11.635 19.184 1.00 86.69 368 GLU A C 1
ATOM 3043 O O . GLU A 1 368 ? -17.050 -11.506 20.075 1.00 86.69 368 GLU A O 1
ATOM 3048 N N . THR A 1 369 ? -15.192 -12.486 19.283 1.00 84.25 369 THR A N 1
ATOM 3049 C CA . THR A 1 369 ? -15.015 -13.369 20.435 1.00 84.25 369 THR A CA 1
ATOM 3050 C C . THR A 1 369 ? -14.865 -12.613 21.743 1.00 84.25 369 THR A C 1
ATOM 3052 O O . THR A 1 369 ? -15.278 -13.164 22.753 1.00 84.25 369 THR A O 1
ATOM 3055 N N . ALA A 1 370 ? -14.311 -11.396 21.730 1.00 83.12 370 ALA A N 1
ATOM 3056 C CA . ALA A 1 370 ? -14.178 -10.540 22.905 1.00 83.12 370 ALA A CA 1
ATOM 3057 C C . ALA A 1 370 ? -15.440 -9.712 23.170 1.00 83.12 370 ALA A C 1
ATOM 3059 O O . ALA A 1 370 ? -15.814 -9.520 24.320 1.00 83.12 370 ALA A O 1
ATOM 3060 N N . VAL A 1 371 ? -16.123 -9.269 22.111 1.00 84.56 371 VAL A N 1
ATOM 3061 C CA . VAL A 1 371 ? -17.394 -8.529 22.209 1.00 84.56 371 VAL A CA 1
ATOM 3062 C C . VAL A 1 371 ? -18.486 -9.375 22.868 1.00 84.56 371 VAL A C 1
ATOM 3064 O O . VAL A 1 371 ? -19.289 -8.855 23.633 1.00 84.56 371 VAL A O 1
ATOM 3067 N N . ASN A 1 372 ? -18.495 -10.681 22.599 1.00 85.62 372 ASN A N 1
ATOM 3068 C CA . ASN A 1 372 ? -19.492 -11.606 23.135 1.00 85.62 372 ASN A CA 1
ATOM 3069 C C . ASN A 1 372 ? -19.169 -12.121 24.551 1.00 85.62 372 ASN A C 1
ATOM 3071 O O . ASN A 1 372 ? -19.922 -12.945 25.067 1.00 85.62 372 ASN A O 1
ATOM 3075 N N . GLN A 1 373 ? -18.053 -11.710 25.164 1.00 84.75 373 GLN A N 1
ATOM 3076 C CA . GLN A 1 373 ? -17.726 -12.135 26.526 1.00 84.75 373 GLN A CA 1
ATOM 3077 C C . GLN A 1 373 ? -18.514 -11.324 27.546 1.00 84.75 373 GLN A C 1
ATOM 3079 O O . GLN A 1 373 ? -18.573 -10.095 27.490 1.00 84.75 373 GLN A O 1
ATOM 3084 N N . GLU A 1 374 ? -19.058 -12.017 28.538 1.00 82.75 374 GLU A N 1
ATOM 3085 C CA . GLU A 1 374 ? -19.617 -11.370 29.713 1.00 82.75 374 GLU A CA 1
ATOM 3086 C C . GLU A 1 374 ? -18.498 -11.020 30.700 1.00 82.75 374 GLU A C 1
ATOM 3088 O O . GLU A 1 374 ? -17.558 -11.780 30.923 1.00 82.75 374 GLU A O 1
ATOM 3093 N N . THR A 1 375 ? -18.601 -9.850 31.321 1.00 81.75 375 THR A N 1
ATOM 3094 C CA . THR A 1 375 ? -17.705 -9.424 32.400 1.00 81.75 375 THR A CA 1
ATOM 3095 C C . THR A 1 375 ? -18.506 -8.668 33.444 1.00 81.75 375 THR A C 1
ATOM 3097 O O . THR A 1 375 ? -19.518 -8.050 33.123 1.00 81.75 375 THR A O 1
ATOM 3100 N N . THR A 1 376 ? -18.084 -8.692 34.704 1.00 82.50 376 THR A N 1
ATOM 3101 C CA . THR A 1 376 ? -18.616 -7.810 35.756 1.00 82.50 376 THR A CA 1
ATOM 3102 C C . THR A 1 376 ? -17.807 -6.523 35.889 1.00 82.50 376 THR A C 1
ATOM 3104 O O . THR A 1 376 ? -18.240 -5.600 36.577 1.00 82.50 376 THR A O 1
ATOM 3107 N N . ASN A 1 377 ? -16.662 -6.431 35.208 1.00 80.62 377 ASN A N 1
ATOM 3108 C CA . ASN A 1 377 ? -15.794 -5.266 35.232 1.00 80.62 377 ASN A CA 1
ATOM 3109 C C . ASN A 1 377 ? -16.454 -4.099 34.486 1.00 80.62 377 ASN A C 1
ATOM 3111 O O . ASN A 1 377 ? -16.609 -4.117 33.262 1.00 80.62 377 ASN A O 1
ATOM 3115 N N . ARG A 1 378 ? -16.849 -3.068 35.240 1.00 79.88 378 ARG A N 1
ATOM 3116 C CA . ARG A 1 378 ? -17.520 -1.878 34.704 1.00 79.88 378 ARG A CA 1
ATOM 3117 C C . ARG A 1 378 ? -16.691 -1.181 33.623 1.00 79.88 378 ARG A C 1
ATOM 3119 O O . ARG A 1 378 ? -17.253 -0.784 32.609 1.00 79.88 378 ARG A O 1
ATOM 3126 N N . ASN A 1 379 ? -15.378 -1.091 33.810 1.00 75.19 379 ASN A N 1
ATOM 3127 C CA . ASN A 1 379 ? -14.492 -0.391 32.884 1.00 75.19 379 ASN A CA 1
ATOM 3128 C C . ASN A 1 379 ? -14.410 -1.126 31.539 1.00 75.19 379 ASN A C 1
ATOM 3130 O O . ASN A 1 379 ? -14.484 -0.511 30.478 1.00 75.19 379 ASN A O 1
ATOM 3134 N N . VAL A 1 380 ? -14.334 -2.460 31.579 1.00 79.81 380 VAL A N 1
ATOM 3135 C CA . VAL A 1 380 ? -14.360 -3.292 30.367 1.00 79.81 380 VAL A CA 1
ATOM 3136 C C . VAL A 1 380 ? -15.707 -3.171 29.652 1.00 79.81 380 VAL A C 1
ATOM 3138 O O . VAL A 1 380 ? -15.731 -3.036 28.431 1.00 79.81 380 VAL A O 1
ATOM 3141 N N . LYS A 1 381 ? -16.831 -3.150 30.386 1.00 80.69 381 LYS A N 1
ATOM 3142 C CA . LYS A 1 381 ? -18.155 -2.919 29.779 1.00 80.69 381 LYS A CA 1
ATOM 3143 C C . LYS A 1 381 ? -18.242 -1.567 29.079 1.00 80.69 381 LYS A C 1
ATOM 3145 O O . LYS A 1 381 ? -18.705 -1.510 27.948 1.00 80.69 381 LYS A O 1
ATOM 3150 N N . GLU A 1 382 ? -17.816 -0.490 29.738 1.00 78.19 382 GLU A N 1
ATOM 3151 C CA . GLU A 1 382 ? -17.847 0.861 29.164 1.00 78.19 382 GLU A CA 1
ATOM 3152 C C . GLU A 1 382 ? -16.982 0.951 27.897 1.00 78.19 382 GLU A C 1
ATOM 3154 O O . GLU A 1 382 ? -17.422 1.511 26.894 1.00 78.19 382 GLU A O 1
ATOM 3159 N N . PHE A 1 383 ? -15.809 0.313 27.892 1.00 79.12 383 PHE A N 1
ATOM 3160 C CA . PHE A 1 383 ? -14.961 0.206 26.706 1.00 79.12 383 PHE A CA 1
ATOM 3161 C C . PHE A 1 383 ? -15.626 -0.542 25.553 1.00 79.12 383 PHE A C 1
ATOM 3163 O O . PHE A 1 383 ? -15.675 -0.024 24.437 1.00 79.12 383 PHE A O 1
ATOM 3170 N N . LEU A 1 384 ? -16.149 -1.746 25.803 1.00 81.06 384 LEU A N 1
ATOM 3171 C CA . LEU A 1 384 ? -16.817 -2.531 24.765 1.00 81.06 384 LEU A CA 1
ATOM 3172 C C . LEU A 1 384 ? -18.016 -1.763 24.196 1.00 81.06 384 LEU A C 1
ATOM 3174 O O . LEU A 1 384 ? -18.130 -1.668 22.978 1.00 81.06 384 LEU A O 1
ATOM 3178 N N . ASN A 1 385 ? -18.818 -1.132 25.063 1.00 78.44 385 ASN A N 1
ATOM 3179 C CA . ASN A 1 385 ? -19.980 -0.314 24.694 1.00 78.44 385 ASN A CA 1
ATOM 3180 C C . ASN A 1 385 ? -19.621 0.953 23.901 1.00 78.44 385 ASN A C 1
ATOM 3182 O O . ASN A 1 385 ? -20.455 1.529 23.195 1.00 78.44 385 ASN A O 1
ATOM 3186 N N . PHE A 1 386 ? -18.395 1.457 24.035 1.00 75.00 386 PHE A N 1
ATOM 3187 C CA . PHE A 1 386 ? -17.961 2.583 23.221 1.00 75.00 386 PHE A CA 1
ATOM 3188 C C . PHE A 1 386 ? -17.788 2.153 21.757 1.00 75.00 386 PHE A C 1
ATOM 3190 O O . PHE A 1 386 ? -18.250 2.857 20.859 1.00 75.00 386 PHE A O 1
ATOM 3197 N N . PHE A 1 387 ? -17.218 0.969 21.509 1.00 73.75 387 PHE A N 1
ATOM 3198 C CA . PHE A 1 387 ? -16.852 0.485 20.168 1.00 73.75 387 PHE A CA 1
ATOM 3199 C C . PHE A 1 387 ? -17.880 -0.448 19.503 1.00 73.75 387 PHE A C 1
ATOM 3201 O O . PHE A 1 387 ? -17.846 -0.612 18.281 1.00 73.75 387 PHE A O 1
ATOM 3208 N N . VAL A 1 388 ? -18.801 -1.016 20.282 1.00 71.00 388 VAL A N 1
ATOM 3209 C CA . VAL A 1 388 ? -19.969 -1.829 19.886 1.00 71.00 388 VAL A CA 1
ATOM 3210 C C . VAL A 1 388 ? -21.166 -1.330 20.673 1.00 71.00 388 VAL A C 1
ATOM 3212 O O . VAL A 1 388 ? -22.243 -1.146 20.087 1.00 71.00 388 VAL A O 1
#

Organism: Caenorhabditis brenneri (NCBI:txid135651)

pLDDT: mean 79.95, std 13.35, range [33.94, 97.5]

Solvent-accessible surface area (backbone atoms only — not comparable to full-atom values): 21280 Å² total; per-residue (Å²): 134,63,78,75,56,54,59,54,34,45,52,52,43,51,44,44,52,56,70,74,41,43,90,51,54,90,72,46,49,68,52,65,63,58,62,80,45,41,91,79,46,69,69,62,48,57,42,55,74,67,23,42,30,31,25,61,49,47,72,72,51,58,67,69,60,62,72,56,97,62,70,21,34,41,28,38,34,57,66,39,51,36,54,51,44,40,62,28,55,50,86,79,52,54,67,66,56,20,52,55,46,44,54,70,60,58,61,60,45,61,34,33,41,39,39,34,42,38,40,34,42,56,54,41,44,83,95,61,88,74,92,55,62,50,71,67,38,48,46,63,60,53,49,46,51,38,61,43,19,56,35,35,32,42,34,41,35,37,28,28,85,29,70,98,43,66,60,68,64,74,46,61,82,66,63,75,48,56,76,43,47,54,37,46,64,90,84,69,80,68,79,81,80,52,50,68,34,68,29,38,34,39,40,26,66,57,26,49,63,56,44,43,41,51,30,48,76,87,50,97,82,66,63,43,40,71,31,30,68,55,42,46,58,56,50,32,44,56,41,32,40,35,40,35,51,41,66,41,49,62,92,49,52,76,33,52,57,48,22,52,57,43,48,52,55,45,47,59,53,47,18,49,53,36,61,76,66,72,54,71,63,33,34,39,38,36,36,38,37,43,40,53,91,52,58,67,63,51,50,54,38,45,73,72,59,75,50,68,86,75,81,76,59,64,67,64,77,70,26,66,72,69,47,82,46,78,48,78,39,72,54,85,56,87,58,96,43,94,83,52,80,48,68,44,48,27,39,17,31,33,39,44,40,79,51,68,65,27,41,36,36,41,36,38,29,33,37,42,78,48,72,72,53,86,74,87,52,64,67,58,51,54,53,50,58,72,43,98

InterPro domains:
  IPR009497 Regulator protein, PHA-1 [PF06542] (11-244)